Protein AF-0000000084989654 (afdb_homodimer)

Organism: Thermoproteus tenax (strain ATCC 35583 / DSM 2078 / JCM 9277 / NBRC 100435 / Kra 1) (NCBI:txid768679)

Radius of gyration: 23.15 Å; Cα contacts (8 Å, |Δi|>4): 1236; chains: 2; bounding box: 48×72×60 Å

Sequence (526 aa):
MLGRLESIVSKASWLLWTEFSNGEGSEIVGRHGDDVSRAIDVKIERYIYEALKSSFSGGILIAEEGGVYTWGDQRHVFVLDPLDGSLNYALGIPVFTISLAAGIYKNGDLSDLQYAVLAVPSKGEIYSVGPGIPPARNGRPVARRPEANKVVFFAVSDSVPQEALKRITSKGFKIRTLGCSSYELLLTALGYSSGFVDLRGKLRALDIVSSLLIGRALGLNYVLLGDYSLKSEGISLLAGPTELINELKNFGGGNKGVSIASIMLGRLESIVSKASWLLWTEFSNGEGSEIVGRHGDDVSRAIDVKIERYIYEALKSSFSGGILIAEEGGVYTWGDQRHVFVLDPLDGSLNYALGIPVFTISLAAGIYKNGDLSDLQYAVLAVPSKGEIYSVGPGIPPARNGRPVARRPEANKVVFFAVSDSVPQEALKRITSKGFKIRTLGCSSYELLLTALGYSSGFVDLRGKLRALDIVSSLLIGRALGLNYVLLGDYSLKSEGISLLAGPTELINELKNFGGGNKGVSIASI

pLDDT: mean 89.92, std 15.74, range [34.16, 98.94]

Structure (mmCIF, N/CA/C/O backbone):
data_AF-0000000084989654-model_v1
#
loop_
_entity.id
_entity.type
_entity.pdbx_description
1 polymer 'Fructose-1,6-bisphosphatase type IV / myo-inositol-1(Or 4)-monophosphatase'
#
loop_
_atom_site.group_PDB
_atom_site.id
_atom_site.type_symbol
_atom_site.label_atom_id
_atom_site.label_alt_id
_atom_site.label_comp_id
_atom_site.label_asym_id
_atom_site.label_entity_id
_atom_site.label_seq_id
_atom_site.pdbx_PDB_ins_code
_atom_site.Cartn_x
_atom_site.Cartn_y
_atom_site.Cartn_z
_atom_site.occupancy
_atom_site.B_iso_or_equiv
_atom_site.auth_seq_id
_atom_site.auth_comp_id
_atom_site.auth_asym_id
_atom_site.auth_atom_id
_atom_site.pdbx_PDB_model_num
ATOM 1 N N . MET A 1 1 ? 7.91 -19.188 -25.172 1 94.62 1 MET A N 1
ATOM 2 C CA . MET A 1 1 ? 6.812 -19.172 -24.219 1 94.62 1 MET A CA 1
ATOM 3 C C . MET A 1 1 ? 6.898 -17.938 -23.328 1 94.62 1 MET A C 1
ATOM 5 O O . MET A 1 1 ? 6.016 -17.078 -23.359 1 94.62 1 MET A O 1
ATOM 9 N N . LEU A 1 2 ? 8.062 -17.656 -22.797 1 97.56 2 LEU A N 1
ATOM 10 C CA . LEU A 1 2 ? 8.164 -16.578 -21.812 1 97.56 2 LEU A CA 1
ATOM 11 C C . LEU A 1 2 ? 7.938 -15.227 -22.484 1 97.56 2 LEU A C 1
ATOM 13 O O . LEU A 1 2 ? 7.219 -14.383 -21.953 1 97.56 2 LEU A O 1
ATOM 17 N N . GLY A 1 3 ? 8.523 -15.039 -23.656 1 97.5 3 GLY A N 1
ATOM 18 C CA . GLY A 1 3 ? 8.352 -13.789 -24.375 1 97.5 3 GLY A CA 1
ATOM 19 C C . GLY A 1 3 ? 6.898 -13.492 -24.703 1 97.5 3 GLY A C 1
ATOM 20 O O . GLY A 1 3 ? 6.445 -12.352 -24.578 1 97.5 3 GLY A O 1
ATOM 21 N N . ARG A 1 4 ? 6.203 -14.484 -25.141 1 98.12 4 ARG A N 1
ATOM 22 C CA . ARG A 1 4 ? 4.785 -14.336 -25.469 1 98.12 4 ARG A CA 1
ATOM 23 C C . ARG A 1 4 ? 3.971 -14.008 -24.219 1 98.12 4 ARG A C 1
ATOM 25 O O . ARG A 1 4 ? 3.107 -13.125 -24.25 1 98.12 4 ARG A O 1
ATOM 32 N N . LEU A 1 5 ? 4.254 -14.695 -23.125 1 98.81 5 LEU A N 1
ATOM 33 C CA . LEU A 1 5 ? 3.559 -14.438 -21.859 1 98.81 5 LEU A CA 1
ATOM 34 C C . LEU A 1 5 ? 3.799 -13 -21.406 1 98.81 5 LEU A C 1
ATOM 36 O O . LEU A 1 5 ? 2.863 -12.32 -20.984 1 98.81 5 LEU A O 1
ATOM 40 N N . GLU A 1 6 ? 5.035 -12.531 -21.516 1 98.75 6 GLU A N 1
ATOM 41 C CA . GLU A 1 6 ? 5.391 -11.172 -21.141 1 98.75 6 GLU A CA 1
ATOM 42 C C . GLU A 1 6 ? 4.598 -10.148 -21.953 1 98.75 6 GLU A C 1
ATOM 44 O O . GLU A 1 6 ? 4.086 -9.172 -21.406 1 98.75 6 GLU A O 1
ATOM 49 N N . S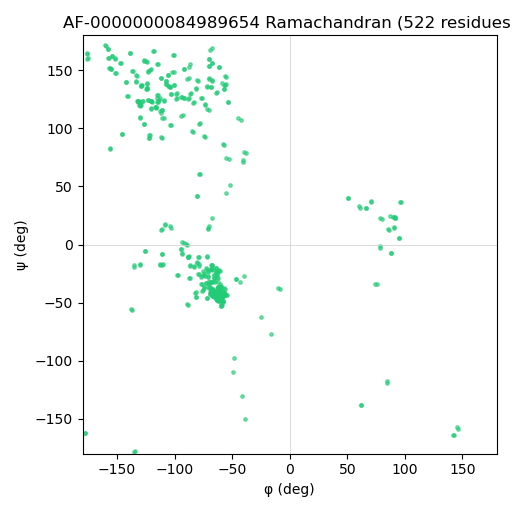ER A 1 7 ? 4.539 -10.398 -23.234 1 98.62 7 SER A N 1
ATOM 50 C CA . SER A 1 7 ? 3.832 -9.484 -24.125 1 98.62 7 SER A CA 1
ATOM 51 C C . SER A 1 7 ? 2.354 -9.391 -23.766 1 98.62 7 SER A C 1
ATOM 53 O O . SER A 1 7 ? 1.797 -8.297 -23.672 1 98.62 7 SER A O 1
ATOM 55 N N . ILE A 1 8 ? 1.749 -10.539 -23.5 1 98.75 8 ILE A N 1
ATOM 56 C CA . ILE A 1 8 ? 0.332 -10.609 -23.156 1 98.75 8 ILE A CA 1
ATOM 57 C C . ILE A 1 8 ? 0.075 -9.867 -21.844 1 98.75 8 ILE A C 1
ATOM 59 O O . ILE A 1 8 ? -0.825 -9.031 -21.766 1 98.75 8 ILE A O 1
ATOM 63 N N . VAL A 1 9 ? 0.891 -10.109 -20.828 1 98.88 9 VAL A N 1
ATOM 64 C CA . VAL A 1 9 ? 0.688 -9.555 -19.484 1 98.88 9 VAL A CA 1
ATOM 65 C C . VAL A 1 9 ? 1.014 -8.062 -19.5 1 98.88 9 VAL A C 1
ATOM 67 O O . VAL A 1 9 ? 0.359 -7.273 -18.812 1 98.88 9 VAL A O 1
ATOM 70 N N . SER A 1 10 ? 1.999 -7.676 -20.359 1 98.69 10 SER A N 1
ATOM 71 C CA . SER A 1 10 ? 2.354 -6.266 -20.484 1 98.69 10 SER A CA 1
ATOM 72 C C . SER A 1 10 ? 1.181 -5.445 -21 1 98.69 10 SER A C 1
ATOM 74 O O . SER A 1 10 ? 0.865 -4.387 -20.453 1 98.69 10 SER A O 1
ATOM 76 N N . LYS A 1 11 ? 0.6 -5.91 -22.016 1 98.62 11 LYS A N 1
ATOM 77 C CA . LYS A 1 11 ? -0.557 -5.207 -22.562 1 98.62 11 LYS A CA 1
ATOM 78 C C . LYS A 1 11 ? -1.708 -5.18 -21.562 1 98.62 11 LYS A C 1
ATOM 80 O O . LYS A 1 11 ? -2.355 -4.145 -21.391 1 98.62 11 LYS A O 1
ATOM 85 N N . ALA A 1 12 ? -1.993 -6.305 -20.922 1 98.62 12 ALA A N 1
ATOM 86 C CA . ALA A 1 12 ? -3.029 -6.367 -19.891 1 98.62 12 ALA A CA 1
ATOM 87 C C . ALA A 1 12 ? -2.752 -5.367 -18.766 1 98.62 12 ALA A C 1
ATOM 89 O O . ALA A 1 12 ? -3.672 -4.715 -18.266 1 98.62 12 ALA A O 1
ATOM 90 N N . SER A 1 13 ? -1.488 -5.277 -18.391 1 98.5 13 SER A N 1
ATOM 91 C CA . SER A 1 13 ? -1.062 -4.367 -17.344 1 98.5 13 SER A CA 1
ATOM 92 C C . SER A 1 13 ? -1.343 -2.916 -17.719 1 98.5 13 SER A C 1
ATOM 94 O O . SER A 1 13 ? -1.835 -2.141 -16.891 1 98.5 13 SER A O 1
ATOM 96 N N . TRP A 1 14 ? -1.021 -2.586 -18.922 1 97.38 14 TRP A N 1
ATOM 97 C CA . TRP A 1 14 ? -1.282 -1.244 -19.422 1 97.38 14 TRP A CA 1
ATOM 98 C C . TRP A 1 14 ? -2.775 -0.937 -19.406 1 97.38 14 TRP A C 1
ATOM 100 O O . TRP A 1 14 ? -3.191 0.136 -18.953 1 97.38 14 TRP A O 1
ATOM 110 N N . LEU A 1 15 ? -3.59 -1.872 -19.844 1 96.31 15 LEU A N 1
ATOM 111 C CA . LEU A 1 15 ? -5.039 -1.711 -19.859 1 96.31 15 LEU A CA 1
ATOM 112 C C . LEU A 1 15 ? -5.578 -1.508 -18.438 1 96.31 15 LEU A C 1
ATOM 114 O O . LEU A 1 15 ? -6.379 -0.603 -18.203 1 96.31 15 LEU A O 1
ATOM 118 N N . LEU A 1 16 ? -5.105 -2.34 -17.531 1 96.19 16 LEU A N 1
ATOM 119 C CA . LEU A 1 16 ? -5.555 -2.295 -16.156 1 96.19 16 LEU A CA 1
ATOM 120 C C . LEU A 1 16 ? -5.211 -0.954 -15.508 1 96.19 16 LEU A C 1
ATOM 122 O O . LEU A 1 16 ? -6.059 -0.333 -14.867 1 96.19 16 LEU A O 1
ATOM 126 N N . TRP A 1 17 ? -4.008 -0.465 -15.711 1 95.56 17 TRP A N 1
ATOM 127 C CA . TRP A 1 17 ? -3.557 0.789 -15.117 1 95.56 17 TRP A CA 1
ATOM 128 C C . TRP A 1 17 ? -4.312 1.974 -15.703 1 95.56 17 TRP A C 1
ATOM 130 O O . TRP A 1 17 ? -4.684 2.902 -14.984 1 95.56 17 TRP A O 1
ATOM 140 N N . THR A 1 18 ? -4.488 1.991 -17.031 1 93.62 18 THR A N 1
ATOM 141 C CA . THR A 1 18 ? -5.211 3.061 -17.703 1 93.62 18 THR A CA 1
ATOM 142 C C . THR A 1 18 ? -6.621 3.201 -17.141 1 93.62 18 THR A C 1
ATOM 144 O O . THR A 1 18 ? -7.082 4.312 -16.875 1 93.62 18 THR A O 1
ATOM 147 N N . GLU A 1 19 ? -7.207 2.105 -16.953 1 91.56 19 GLU A N 1
ATOM 148 C CA . GLU A 1 19 ? -8.555 2.131 -16.391 1 91.56 19 GLU A CA 1
ATOM 149 C C . GLU A 1 19 ? -8.539 2.631 -14.945 1 91.56 19 GLU A C 1
ATOM 151 O O . GLU A 1 19 ? -9.422 3.385 -14.539 1 91.56 19 GLU A O 1
ATOM 156 N N . PHE A 1 20 ? -7.613 2.299 -14.133 1 92.12 20 PHE A N 1
ATOM 157 C CA . PHE A 1 20 ? -7.465 2.723 -12.742 1 92.12 20 PHE A CA 1
ATOM 158 C C . PHE A 1 20 ? -7.262 4.23 -12.656 1 92.12 20 PHE A C 1
ATOM 160 O O . PHE A 1 20 ? -7.887 4.898 -11.828 1 92.12 20 PHE A O 1
ATOM 167 N N . SER A 1 21 ? -6.355 4.77 -13.508 1 87.31 21 SER A N 1
ATOM 168 C CA . SER A 1 21 ? -5.965 6.176 -13.477 1 87.31 21 SER A CA 1
ATOM 169 C C . SER A 1 21 ? -7.102 7.074 -13.945 1 87.31 21 SER A C 1
ATOM 171 O O . SER A 1 21 ? -7.195 8.234 -13.523 1 87.31 21 SER A O 1
ATOM 173 N N . ASN A 1 22 ? -7.844 6.727 -14.961 1 77.19 22 ASN A N 1
ATOM 174 C CA . ASN A 1 22 ? -8.945 7.523 -15.484 1 77.19 22 ASN A CA 1
ATOM 175 C C . ASN A 1 22 ? -10.141 7.527 -14.539 1 77.19 22 ASN A C 1
ATOM 177 O O . ASN A 1 22 ? -11.062 8.328 -14.695 1 77.19 22 ASN A O 1
ATOM 181 N N . GLY A 1 23 ? -10.016 7.133 -13.359 1 64.81 23 GLY A N 1
ATOM 182 C CA . GLY A 1 23 ? -11.078 7.227 -12.367 1 64.81 23 GLY A CA 1
ATOM 183 C C . GLY A 1 23 ? -12.188 6.219 -12.578 1 64.81 23 GLY A C 1
ATOM 184 O O . GLY A 1 23 ? -13.07 6.074 -11.734 1 64.81 23 GLY A O 1
ATOM 185 N N . GLU A 1 24 ? -12.453 5.93 -13.906 1 49.81 24 GLU A N 1
ATOM 186 C CA . GLU A 1 24 ? -13.586 5.031 -14.133 1 49.81 24 GLU A CA 1
ATOM 187 C C . GLU A 1 24 ? -13.516 3.822 -13.203 1 49.81 24 GLU A C 1
ATOM 189 O O . GLU A 1 24 ? -14.5 3.092 -13.055 1 49.81 24 GLU A O 1
ATOM 194 N N . GLY A 1 25 ? -12.453 3.389 -12.805 1 41.91 25 GLY A N 1
ATOM 195 C CA . GLY A 1 25 ? -12.766 2.303 -11.891 1 41.91 25 GLY A CA 1
ATOM 196 C C . GLY A 1 25 ? -13.609 2.744 -10.703 1 41.91 25 GLY A C 1
ATOM 197 O O . GLY A 1 25 ? -14.227 1.917 -10.031 1 41.91 25 GLY A O 1
ATOM 198 N N . SER A 1 26 ? -13.125 3.848 -9.953 1 40.19 26 SER A N 1
ATOM 199 C CA . SER A 1 26 ? -13.875 4.309 -8.789 1 40.19 26 SER A CA 1
ATOM 200 C C . SER A 1 26 ? -15.25 4.832 -9.188 1 40.19 26 SER A C 1
ATOM 202 O O . SER A 1 26 ? -16.031 5.273 -8.336 1 40.19 26 SER A O 1
ATOM 204 N N . GLU A 1 27 ? -15.312 5.609 -10.258 1 38.75 27 GLU A N 1
ATOM 205 C CA . GLU A 1 27 ? -16.672 6.141 -10.383 1 38.75 27 GLU A CA 1
ATOM 206 C C . GLU A 1 27 ? -17.703 5.082 -10.039 1 38.75 27 GLU A C 1
ATOM 208 O O . GLU A 1 27 ? -18.906 5.273 -10.281 1 38.75 27 GLU A O 1
ATOM 213 N N . ILE A 1 28 ? -17.406 3.922 -10.211 1 36.38 28 ILE A N 1
ATOM 214 C CA . ILE A 1 28 ? -18.594 3.107 -9.984 1 36.38 28 ILE A CA 1
ATOM 215 C C . ILE A 1 28 ? -19.203 3.459 -8.625 1 36.38 28 ILE A C 1
ATOM 217 O O . ILE A 1 28 ? -18.688 3.041 -7.582 1 36.38 28 ILE A O 1
ATOM 221 N N . VAL A 1 29 ? -19.438 4.734 -8.344 1 36.34 29 VAL A N 1
ATOM 222 C CA . VAL A 1 29 ? -20.25 5.328 -7.293 1 36.34 29 VAL A CA 1
ATOM 223 C C . VAL A 1 29 ? -21.188 4.27 -6.707 1 36.34 29 VAL A C 1
ATOM 225 O O . VAL A 1 29 ? -21.328 4.168 -5.488 1 36.34 29 VAL A O 1
ATOM 228 N N . GLY A 1 30 ? -22.281 4.023 -7.57 1 35.81 30 GLY A N 1
ATOM 229 C CA . GLY A 1 30 ? -23.469 3.377 -7.043 1 35.81 30 GLY A CA 1
ATOM 230 C C . GLY A 1 30 ? -23.234 1.94 -6.617 1 35.81 30 GLY A C 1
ATOM 231 O O . GLY A 1 30 ? -24.125 1.298 -6.059 1 35.81 30 GLY A O 1
ATOM 232 N N . ARG A 1 31 ? -22.375 1.157 -7.43 1 39.41 31 ARG A N 1
ATOM 233 C CA . ARG A 1 31 ? -22.406 -0.275 -7.152 1 39.41 31 ARG A CA 1
ATOM 234 C C . ARG A 1 31 ? -21.422 -0.643 -6.047 1 39.41 31 ARG A C 1
ATOM 236 O O . ARG A 1 31 ? -20.406 0.034 -5.863 1 39.41 31 ARG A O 1
ATOM 243 N N . HIS A 1 32 ? -21.609 -1.504 -5.184 1 43.91 32 HIS A N 1
ATOM 244 C CA . HIS A 1 32 ? -20.797 -2.035 -4.098 1 43.91 32 HIS A CA 1
ATOM 245 C C . HIS A 1 32 ? -19.375 -2.314 -4.559 1 43.91 32 HIS A C 1
ATOM 247 O O . HIS A 1 32 ? -19.156 -2.734 -5.699 1 43.91 32 HIS A O 1
ATOM 253 N N . GLY A 1 33 ? -18.266 -1.488 -4.109 1 47.78 33 GLY A N 1
ATOM 254 C CA . GLY A 1 33 ? -16.828 -1.668 -4.289 1 47.78 33 GLY A CA 1
ATOM 255 C C . GLY A 1 33 ? -16.469 -3.016 -4.883 1 47.78 33 GLY A C 1
ATOM 256 O O . GLY A 1 33 ? -15.672 -3.092 -5.82 1 47.78 33 GLY A O 1
ATOM 257 N N . ASP A 1 34 ? -17.094 -3.977 -4.535 1 57.75 34 ASP A N 1
ATOM 258 C CA . ASP A 1 34 ? -16.859 -5.348 -4.969 1 57.75 34 ASP A CA 1
ATOM 259 C C . ASP A 1 34 ? -17.266 -5.543 -6.43 1 57.75 34 ASP A C 1
ATOM 261 O O . ASP A 1 34 ? -16.594 -6.258 -7.176 1 57.75 34 ASP A O 1
ATOM 265 N N . ASP A 1 35 ? -18.141 -4.66 -6.816 1 58.81 35 ASP A N 1
ATOM 266 C CA . ASP A 1 35 ? -18.656 -4.863 -8.164 1 58.81 35 ASP A CA 1
ATOM 267 C C . ASP A 1 35 ? -17.703 -4.289 -9.211 1 58.81 35 ASP A C 1
ATOM 269 O O . ASP A 1 35 ? -17.469 -4.91 -10.25 1 58.81 35 ASP A O 1
ATOM 273 N N . VAL A 1 36 ? -17.156 -3.135 -8.969 1 61.78 36 VAL A N 1
ATOM 274 C CA . VAL A 1 36 ? -16.25 -2.479 -9.906 1 61.78 36 VAL A CA 1
ATOM 275 C C . VAL A 1 36 ? -15.016 -3.346 -10.125 1 61.78 36 VAL A C 1
ATOM 277 O O . VAL A 1 36 ? -14.625 -3.598 -11.266 1 61.78 36 VAL A O 1
ATOM 280 N N . SER A 1 37 ? -14.516 -3.746 -9.109 1 70.19 37 SER A N 1
ATOM 281 C CA . SER A 1 37 ? -13.32 -4.57 -9.234 1 70.19 37 SER A CA 1
ATOM 282 C C . SER A 1 37 ? -13.625 -5.875 -9.961 1 70.19 37 SER A C 1
ATOM 284 O O . SER A 1 37 ? -12.805 -6.367 -10.734 1 70.19 37 SER A O 1
ATOM 286 N N . ARG A 1 38 ? -14.836 -6.23 -9.914 1 75.25 38 ARG A N 1
ATOM 287 C CA . ARG A 1 38 ? -15.195 -7.48 -10.578 1 75.25 38 ARG A CA 1
ATOM 288 C C . ARG A 1 38 ? -15.242 -7.305 -12.094 1 75.25 38 ARG A C 1
ATOM 290 O O . ARG A 1 38 ? -14.773 -8.164 -12.836 1 75.25 38 ARG A O 1
ATOM 297 N N . ALA A 1 39 ? -15.758 -6.16 -12.539 1 84.31 39 ALA A N 1
ATOM 298 C CA . ALA A 1 39 ? -15.867 -5.918 -13.977 1 84.31 39 ALA A CA 1
ATOM 299 C C . ALA A 1 39 ? -14.484 -5.848 -14.625 1 84.31 39 ALA A C 1
ATOM 301 O O . ALA A 1 39 ? -14.266 -6.422 -15.695 1 84.31 39 ALA A O 1
ATOM 302 N N . ILE A 1 40 ? -13.594 -5.164 -13.992 1 90.38 40 ILE A N 1
ATOM 303 C CA . ILE A 1 40 ? -12.258 -5.023 -14.547 1 90.38 40 ILE A CA 1
ATOM 304 C C . ILE A 1 40 ? -11.523 -6.359 -14.477 1 90.38 40 ILE A C 1
ATOM 306 O O . ILE A 1 40 ? -10.742 -6.695 -15.375 1 90.38 40 ILE A O 1
ATOM 310 N N . ASP A 1 41 ? -11.812 -7.105 -13.445 1 91.75 41 ASP A N 1
ATOM 311 C CA . ASP A 1 41 ? -11.258 -8.445 -13.305 1 91.75 41 ASP A CA 1
ATOM 312 C C . ASP A 1 41 ? -11.648 -9.328 -14.492 1 91.75 41 ASP A C 1
ATOM 314 O O . ASP A 1 41 ? -10.789 -9.969 -15.102 1 91.75 41 ASP A O 1
ATOM 318 N N . VAL A 1 42 ? -12.859 -9.312 -14.805 1 92.88 42 VAL A N 1
ATOM 319 C CA . VAL A 1 42 ? -13.398 -10.148 -15.875 1 92.88 42 VAL A CA 1
ATOM 320 C C . VAL A 1 42 ? -12.852 -9.68 -17.219 1 92.88 42 VAL A C 1
ATOM 322 O O . VAL A 1 42 ? -12.477 -10.5 -18.062 1 92.88 42 VAL A O 1
ATOM 325 N N . LYS A 1 43 ? -12.797 -8.383 -17.406 1 94.31 43 LYS A N 1
ATOM 326 C CA . LYS A 1 43 ? -12.281 -7.809 -18.641 1 94.31 43 LYS A CA 1
ATOM 327 C C . LYS A 1 43 ? -10.836 -8.227 -18.891 1 94.31 43 LYS A C 1
ATOM 329 O O . LYS A 1 43 ? -10.484 -8.656 -19.984 1 94.31 43 LYS A O 1
ATOM 334 N N . ILE A 1 44 ? -10 -8.133 -17.875 1 96.81 44 ILE A N 1
ATOM 335 C CA . ILE A 1 44 ? -8.586 -8.469 -17.984 1 96.81 44 ILE A CA 1
ATOM 336 C C . ILE A 1 44 ? -8.43 -9.969 -18.203 1 96.81 44 ILE A C 1
ATOM 338 O O . ILE A 1 44 ? -7.625 -10.398 -19.047 1 96.81 44 ILE A O 1
ATOM 342 N N . GLU A 1 45 ? -9.195 -10.781 -17.516 1 97.31 45 GLU A N 1
ATOM 343 C CA . GLU A 1 45 ? -9.172 -12.234 -17.672 1 97.31 45 GLU A CA 1
ATOM 344 C C . GLU A 1 45 ? -9.523 -12.641 -19.109 1 97.31 45 GLU A C 1
ATOM 346 O O . GLU A 1 45 ? -8.836 -13.461 -19.703 1 97.31 45 GLU A O 1
ATOM 351 N N . ARG A 1 46 ? -10.555 -12.062 -19.656 1 96.75 46 ARG A N 1
ATOM 352 C CA . ARG A 1 46 ? -10.992 -12.375 -21 1 96.75 46 ARG A CA 1
ATOM 353 C C . ARG A 1 46 ? -9.922 -12.008 -22.031 1 96.75 46 ARG A C 1
ATOM 355 O O . ARG A 1 46 ? -9.648 -12.781 -22.953 1 96.75 46 ARG A O 1
ATOM 362 N N . TYR A 1 47 ? -9.359 -10.859 -21.828 1 98 47 TYR A N 1
ATOM 363 C CA . TYR A 1 47 ? -8.289 -10.445 -22.719 1 98 47 TYR A CA 1
ATOM 364 C C . TYR A 1 47 ? -7.148 -11.469 -22.719 1 98 47 TYR A C 1
ATOM 366 O O . TYR A 1 47 ? -6.691 -11.898 -23.781 1 98 47 TYR A O 1
ATOM 374 N N . ILE A 1 48 ? -6.711 -11.852 -21.547 1 98.56 48 ILE A N 1
ATOM 375 C CA . ILE A 1 48 ? -5.57 -12.75 -21.422 1 98.56 48 ILE A CA 1
ATOM 376 C C . ILE A 1 48 ? -5.93 -14.125 -21.984 1 98.56 48 ILE A C 1
ATOM 378 O O . ILE A 1 48 ? -5.133 -14.742 -22.688 1 98.56 48 ILE A O 1
ATOM 382 N N . TYR A 1 49 ? -7.133 -14.555 -21.719 1 98.19 49 TYR A N 1
ATOM 383 C CA . TYR A 1 49 ? -7.602 -15.836 -22.234 1 98.19 49 TYR A CA 1
ATOM 384 C C . TYR A 1 49 ? -7.551 -15.859 -23.75 1 98.19 49 TYR A C 1
ATOM 386 O O . TYR A 1 49 ? -6.98 -16.781 -24.344 1 98.19 49 TYR A O 1
ATOM 394 N N . GLU A 1 50 ? -8.141 -14.867 -24.344 1 98.5 50 GLU A N 1
ATOM 395 C CA . GLU A 1 50 ? -8.188 -14.805 -25.797 1 98.5 50 GLU A CA 1
ATOM 396 C C . GLU A 1 50 ? -6.781 -14.734 -26.391 1 98.5 50 GLU A C 1
ATOM 398 O O . GLU A 1 50 ? -6.504 -15.352 -27.422 1 98.5 50 GLU A O 1
ATOM 403 N N . ALA A 1 51 ? -5.945 -13.969 -25.75 1 98.69 51 ALA A N 1
ATOM 404 C CA . ALA A 1 51 ? -4.57 -13.844 -26.219 1 98.69 51 ALA A CA 1
ATOM 405 C C . ALA A 1 51 ? -3.828 -15.172 -26.109 1 98.69 51 ALA A C 1
ATOM 407 O O . ALA A 1 51 ? -3.088 -15.555 -27.016 1 98.69 51 ALA A O 1
ATOM 408 N N . LEU A 1 52 ? -3.992 -15.898 -24.984 1 98.56 52 LEU A N 1
ATOM 409 C CA . LEU A 1 52 ? -3.369 -17.203 -24.797 1 98.56 52 LEU A CA 1
ATOM 410 C C . LEU A 1 52 ? -3.871 -18.203 -25.844 1 98.56 52 LEU A C 1
ATOM 412 O O . LEU A 1 52 ? -3.08 -18.922 -26.453 1 98.56 52 LEU A O 1
ATOM 416 N N . LYS A 1 53 ? -5.16 -18.203 -26.062 1 98 53 LYS A N 1
ATOM 417 C CA . LYS A 1 53 ? -5.781 -19.125 -27.016 1 98 53 LYS A CA 1
ATOM 418 C C . LYS A 1 53 ? -5.242 -18.891 -28.422 1 98 53 LYS A C 1
ATOM 420 O O . LYS A 1 53 ? -5.039 -19.844 -29.172 1 98 53 LYS A O 1
ATOM 425 N N . SER A 1 54 ? -5.016 -17.656 -28.719 1 97.94 54 SER A N 1
ATOM 426 C CA . SER A 1 54 ? -4.504 -17.312 -30.047 1 97.94 54 SER A CA 1
ATOM 427 C C . SER A 1 54 ? -3.021 -17.656 -30.172 1 97.94 54 SER A C 1
ATOM 429 O O . SER A 1 54 ? -2.516 -17.844 -31.281 1 97.94 54 SER A O 1
ATOM 431 N N . SER A 1 55 ? -2.32 -17.75 -29.062 1 97.88 55 SER A N 1
ATOM 432 C CA . SER A 1 55 ? -0.868 -17.891 -29.078 1 97.88 55 SER A CA 1
ATOM 433 C C . SER A 1 55 ? -0.45 -19.344 -28.922 1 97.88 55 SER A C 1
ATOM 435 O O . SER A 1 55 ? 0.656 -19.734 -29.312 1 97.88 55 SER A O 1
ATOM 437 N N . PHE A 1 56 ? -1.299 -20.125 -28.297 1 97.62 56 PHE A N 1
ATOM 438 C CA . PHE A 1 56 ? -0.984 -21.531 -28.016 1 97.62 56 PHE A CA 1
ATOM 439 C C . PHE A 1 56 ? -2.061 -22.453 -28.578 1 97.62 56 PHE A C 1
ATOM 441 O O . PHE A 1 56 ? -3.252 -22.219 -28.359 1 97.62 56 PHE A O 1
ATOM 448 N N . SER A 1 57 ? -1.66 -23.5 -29.234 1 96.81 57 SER A N 1
ATOM 449 C CA . SER A 1 57 ? -2.586 -24.391 -29.922 1 96.81 57 SER A CA 1
ATOM 450 C C . SER A 1 57 ? -3.496 -25.109 -28.938 1 96.81 57 SER A C 1
ATOM 452 O O . SER A 1 57 ? -4.621 -25.484 -29.281 1 96.81 57 SER A O 1
ATOM 454 N N . GLY A 1 58 ? -3.072 -25.344 -27.766 1 97.62 58 GLY A N 1
ATOM 455 C CA . GLY A 1 58 ? -3.846 -26 -26.719 1 97.62 58 GLY A CA 1
ATOM 456 C C . GLY A 1 58 ? -3.432 -25.578 -25.328 1 97.62 58 GLY A C 1
ATOM 457 O O . GLY A 1 58 ? -2.258 -25.312 -25.078 1 97.62 58 GLY A O 1
ATOM 458 N N . GLY A 1 59 ? -4.488 -25.578 -24.422 1 97.62 59 GLY A N 1
ATOM 459 C CA . GLY A 1 59 ? -4.16 -25.156 -23.078 1 97.62 59 GLY A CA 1
ATOM 460 C C . GLY A 1 59 ? -5.328 -25.266 -22.109 1 97.62 59 GLY A C 1
ATOM 461 O O . GLY A 1 59 ? -6.469 -25.469 -22.531 1 97.62 59 GLY A O 1
ATOM 462 N N . ILE A 1 60 ? -4.934 -25.297 -20.859 1 98.12 60 ILE A N 1
ATOM 463 C CA . ILE A 1 60 ? -5.836 -25.172 -19.719 1 98.12 60 ILE A CA 1
ATOM 464 C C . ILE A 1 60 ? -5.535 -23.875 -18.969 1 98.12 60 ILE A C 1
ATOM 466 O O . ILE A 1 60 ? -4.387 -23.609 -18.609 1 98.12 60 ILE A O 1
ATOM 470 N N . LEU A 1 61 ? -6.562 -23.047 -18.828 1 98.12 61 LEU A N 1
ATOM 471 C CA . LEU A 1 61 ? -6.41 -21.828 -18.031 1 98.12 61 LEU A CA 1
ATOM 472 C C . LEU A 1 61 ? -7.246 -21.906 -16.75 1 98.12 61 LEU A C 1
ATOM 474 O O . LEU A 1 61 ? -8.469 -22.047 -16.812 1 98.12 61 LEU A O 1
ATOM 478 N N . ILE A 1 62 ? -6.57 -21.953 -15.68 1 97.19 62 ILE A N 1
ATOM 479 C CA . ILE A 1 62 ? -7.215 -21.828 -14.375 1 97.19 62 ILE A CA 1
ATOM 480 C C . ILE A 1 62 ? -7.199 -20.359 -13.93 1 97.19 62 ILE A C 1
ATOM 482 O O . ILE A 1 62 ? -6.141 -19.812 -13.625 1 97.19 62 ILE A O 1
ATOM 486 N N . A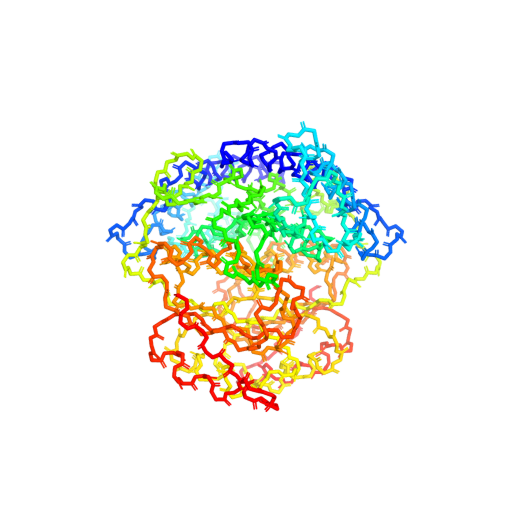LA A 1 63 ? -8.391 -19.766 -13.906 1 94.06 63 ALA A N 1
ATOM 487 C CA . ALA A 1 63 ? -8.477 -18.344 -13.617 1 94.06 63 ALA A CA 1
ATOM 488 C C . ALA A 1 63 ? -9.453 -18.062 -12.477 1 94.06 63 ALA A C 1
ATOM 490 O O . ALA A 1 63 ? -10.344 -18.875 -12.203 1 94.06 63 ALA A O 1
ATOM 491 N N . GLU A 1 64 ? -9.305 -16.953 -11.844 1 84.62 64 GLU A N 1
ATOM 492 C CA . GLU A 1 64 ? -10.031 -16.594 -10.633 1 84.62 64 GLU A CA 1
ATOM 493 C C . GLU A 1 64 ? -11.516 -16.406 -10.914 1 84.62 64 GLU A C 1
ATOM 495 O O . GLU A 1 64 ? -12.367 -16.891 -10.164 1 84.62 64 GLU A O 1
ATOM 500 N N . GLU A 1 65 ? -11.859 -15.734 -12.016 1 81.38 65 GLU A N 1
ATOM 501 C CA . GLU A 1 65 ? -13.227 -15.289 -12.227 1 81.38 65 GLU A CA 1
ATOM 502 C C . GLU A 1 65 ? -14.055 -16.359 -12.945 1 81.38 65 GLU A C 1
ATOM 504 O O . GLU A 1 65 ? -15.109 -16.766 -12.453 1 81.38 65 GLU A O 1
ATOM 509 N N . GLY A 1 66 ? -13.516 -16.828 -14.031 1 84.69 66 GLY A N 1
ATOM 510 C CA . GLY A 1 66 ? -14.258 -17.75 -14.883 1 84.69 66 GLY A CA 1
ATOM 511 C C . GLY A 1 66 ? -13.984 -19.203 -14.562 1 84.69 66 GLY A C 1
ATOM 512 O O . GLY A 1 66 ? -14.641 -20.094 -15.094 1 84.69 66 GLY A O 1
ATOM 513 N N . GLY A 1 67 ? -13.062 -19.391 -13.734 1 90 67 GLY A N 1
ATOM 514 C CA . GLY A 1 67 ? -12.719 -20.766 -13.414 1 90 67 GLY A CA 1
ATOM 515 C C . GLY A 1 67 ? -11.742 -21.391 -14.406 1 90 67 GLY A C 1
ATOM 516 O O . GLY A 1 67 ? -10.633 -20.891 -14.586 1 90 67 GLY A O 1
ATOM 517 N N . VAL A 1 68 ? -12.289 -22.516 -15.102 1 95 68 VAL A N 1
ATOM 518 C CA . VAL A 1 68 ? -11.367 -23.266 -15.961 1 95 68 VAL A CA 1
ATOM 519 C C . VAL A 1 68 ? -11.805 -23.141 -17.422 1 95 68 VAL A C 1
ATOM 521 O O . VAL A 1 68 ? -12.969 -23.359 -17.75 1 95 68 VAL A O 1
ATOM 524 N N . TYR A 1 69 ? -10.852 -22.703 -18.266 1 96.31 69 TYR A N 1
ATOM 525 C CA . TYR A 1 69 ? -10.992 -22.703 -19.719 1 96.31 69 TYR A CA 1
ATOM 526 C C . TYR A 1 69 ? -10.133 -23.781 -20.359 1 96.31 69 TYR A C 1
ATOM 528 O O . TYR A 1 69 ? -9.023 -24.047 -19.906 1 96.31 69 TYR A O 1
ATOM 536 N N . THR A 1 70 ? -10.711 -24.422 -21.391 1 97.5 70 THR A N 1
ATOM 537 C CA . THR A 1 70 ? -9.938 -25.422 -22.125 1 97.5 70 THR A CA 1
ATOM 538 C C . THR A 1 70 ? -10.07 -25.219 -23.625 1 97.5 70 THR A C 1
ATOM 540 O O . THR A 1 70 ? -11.102 -24.75 -24.109 1 97.5 70 THR A O 1
ATOM 543 N N . TRP A 1 71 ? -8.953 -25.516 -24.297 1 97.69 71 TRP A N 1
ATOM 544 C CA . TRP A 1 71 ? -9 -25.484 -25.75 1 97.69 71 TRP A CA 1
ATOM 545 C C . TRP A 1 71 ? -7.918 -26.375 -26.359 1 97.69 71 TRP A C 1
ATOM 547 O O . TRP A 1 71 ? -6.969 -26.766 -25.656 1 97.69 71 TRP A O 1
ATOM 557 N N . GLY A 1 72 ? -8.125 -26.906 -27.516 1 97.31 72 GLY A N 1
ATOM 558 C CA . GLY A 1 72 ? -7.148 -27.703 -28.234 1 97.31 72 GLY A CA 1
ATOM 559 C C . GLY A 1 72 ? -6.746 -28.953 -27.5 1 97.31 72 GLY A C 1
ATOM 560 O O . GLY A 1 72 ? -7.594 -29.656 -26.938 1 97.31 72 GLY A O 1
ATOM 561 N N . ASP A 1 73 ? -5.352 -29.312 -27.5 1 96.75 73 ASP A N 1
ATOM 562 C CA . ASP A 1 73 ? -4.867 -30.578 -26.969 1 96.75 73 ASP A CA 1
ATOM 563 C C . ASP A 1 73 ? -4.539 -30.469 -25.484 1 96.75 73 ASP A C 1
ATOM 565 O O . ASP A 1 73 ? -4.023 -31.406 -24.891 1 96.75 73 ASP A O 1
ATOM 569 N N . GLN A 1 74 ? -4.723 -29.312 -24.938 1 96.44 74 GLN A N 1
ATOM 570 C CA . GLN A 1 74 ? -4.582 -29.062 -23.5 1 96.44 74 GLN A CA 1
ATOM 571 C C . GLN A 1 74 ? -3.164 -29.359 -23.031 1 96.44 74 GLN A C 1
ATOM 573 O O . GLN A 1 74 ? -2.963 -29.797 -21.891 1 96.44 74 GLN A O 1
ATOM 578 N N . ARG A 1 75 ? -2.205 -29.141 -23.906 1 96.5 75 ARG A N 1
ATOM 579 C CA . ARG A 1 75 ? -0.805 -29.422 -23.609 1 96.5 75 ARG A CA 1
ATOM 580 C C . ARG A 1 75 ? -0.244 -28.453 -22.578 1 96.5 75 ARG A C 1
ATOM 582 O O . ARG A 1 75 ? 0.554 -28.844 -21.734 1 96.5 75 ARG A O 1
ATOM 589 N N . HIS A 1 76 ? -0.639 -27.219 -22.641 1 98.25 76 HIS A N 1
ATOM 590 C CA . HIS A 1 76 ? -0.123 -26.188 -21.766 1 98.25 76 HIS A CA 1
ATOM 591 C C . HIS A 1 76 ? -1.102 -25.891 -20.625 1 98.25 76 HIS A C 1
ATOM 593 O O . HIS A 1 76 ? -2.314 -26.016 -20.797 1 98.25 76 HIS A O 1
ATOM 599 N N . VAL A 1 77 ? -0.578 -25.516 -19.5 1 98.38 77 VAL A N 1
ATOM 600 C CA . VAL A 1 77 ? -1.404 -25.094 -18.375 1 98.38 77 VAL A CA 1
ATOM 601 C C . VAL A 1 77 ? -0.997 -23.688 -17.938 1 98.38 77 VAL A C 1
ATOM 603 O O . VAL A 1 77 ? 0.191 -23.344 -17.922 1 98.38 77 VAL A O 1
ATOM 606 N N . PHE A 1 78 ? -2.006 -22.891 -17.641 1 98.56 78 PHE A N 1
ATOM 607 C CA . PHE A 1 78 ? -1.854 -21.516 -17.188 1 98.56 78 PHE A CA 1
ATOM 608 C C . PHE A 1 78 ? -2.652 -21.281 -15.906 1 98.56 78 PHE A C 1
ATOM 610 O O . PHE A 1 78 ? -3.768 -21.781 -15.766 1 98.56 78 PHE A O 1
ATOM 617 N N . VAL A 1 79 ? -2.084 -20.594 -14.977 1 98.25 79 VAL A N 1
ATOM 618 C CA . VAL A 1 79 ? -2.746 -20.156 -13.75 1 98.25 79 VAL A CA 1
ATOM 619 C C . VAL A 1 79 ? -2.707 -18.641 -13.656 1 98.25 79 VAL A C 1
ATOM 621 O O . VAL A 1 79 ? -1.631 -18.031 -13.68 1 98.25 79 VAL A O 1
ATOM 624 N N . LEU A 1 80 ? -3.957 -18.016 -13.523 1 98.31 80 LEU A N 1
ATOM 625 C CA . LEU A 1 80 ? -4.047 -16.562 -13.695 1 98.31 80 LEU A CA 1
ATOM 626 C C . LEU A 1 80 ? -4.84 -15.93 -12.562 1 98.31 80 LEU A C 1
ATOM 628 O O . LEU A 1 80 ? -5.949 -16.375 -12.25 1 98.31 80 LEU A O 1
ATOM 632 N N . ASP A 1 81 ? -4.285 -15.047 -11.898 1 97.56 81 ASP A N 1
ATOM 633 C CA . ASP A 1 81 ? -5.008 -14 -11.18 1 97.56 81 ASP A CA 1
ATOM 634 C C . ASP A 1 81 ? -4.938 -12.672 -11.93 1 97.56 81 ASP A C 1
ATOM 636 O O . ASP A 1 81 ? -3.902 -12 -11.93 1 97.56 81 ASP A O 1
ATOM 640 N N . PRO A 1 82 ? -5.98 -12.266 -12.609 1 97.38 82 PRO A N 1
ATOM 641 C CA . PRO A 1 82 ? -5.953 -11.07 -13.453 1 97.38 82 PRO A CA 1
ATOM 642 C C . PRO A 1 82 ? -5.832 -9.781 -12.641 1 97.38 82 PRO A C 1
ATOM 644 O O . PRO A 1 82 ? -5.449 -8.742 -13.188 1 97.38 82 PRO A O 1
ATOM 647 N N . LEU A 1 83 ? -6.203 -9.898 -11.383 1 96.44 83 LEU A N 1
ATOM 648 C CA . LEU A 1 83 ? -6.156 -8.719 -10.516 1 96.44 83 LEU A CA 1
ATOM 649 C C . LEU A 1 83 ? -6.035 -9.133 -9.055 1 96.44 83 LEU A C 1
ATOM 651 O O . LEU A 1 83 ? -7.035 -9.18 -8.328 1 96.44 83 LEU A O 1
ATOM 655 N N . ASP A 1 84 ? -4.84 -9.414 -8.664 1 96.5 84 ASP A N 1
ATOM 656 C CA . ASP A 1 84 ? -4.613 -9.562 -7.227 1 96.5 84 ASP A CA 1
ATOM 657 C C . ASP A 1 84 ? -4.566 -8.203 -6.535 1 96.5 84 ASP A C 1
ATOM 659 O O . ASP A 1 84 ? -3.756 -7.348 -6.898 1 96.5 84 ASP A O 1
ATOM 663 N N . GLY A 1 85 ? -5.352 -8.031 -5.539 1 96 85 GLY A N 1
ATOM 664 C CA . GLY A 1 85 ? -5.551 -6.727 -4.93 1 96 85 GLY A CA 1
ATOM 665 C C . GLY A 1 85 ? -6.777 -6.004 -5.449 1 96 85 GLY A C 1
ATOM 666 O O . GLY A 1 85 ? -6.746 -4.789 -5.656 1 96 85 GLY A O 1
ATOM 667 N N . SER A 1 86 ? -7.828 -6.75 -5.715 1 93.38 86 SER A N 1
ATOM 668 C CA . SER A 1 86 ? -9.062 -6.188 -6.266 1 93.38 86 SER A CA 1
ATOM 669 C C . SER A 1 86 ? -9.688 -5.188 -5.305 1 93.38 86 SER A C 1
ATOM 671 O O . SER A 1 86 ? -10.234 -4.168 -5.734 1 93.38 86 SER A O 1
ATOM 673 N N . LEU A 1 87 ? -9.602 -5.465 -4 1 92.81 87 LEU A N 1
ATOM 674 C CA . LEU A 1 87 ? -10.109 -4.508 -3.023 1 92.81 87 LEU A CA 1
ATOM 675 C C . LEU A 1 87 ? -9.297 -3.217 -3.053 1 92.81 87 LEU A C 1
ATOM 677 O O . LEU A 1 87 ? -9.859 -2.123 -2.957 1 92.81 87 LEU A O 1
ATOM 681 N N . ASN A 1 88 ? -7.949 -3.332 -3.135 1 95.62 88 ASN A N 1
ATOM 682 C CA . ASN A 1 88 ? -7.113 -2.146 -3.295 1 95.62 88 ASN A CA 1
ATOM 683 C C . ASN A 1 88 ? -7.531 -1.325 -4.512 1 95.62 88 ASN A C 1
ATOM 685 O O . ASN A 1 88 ? -7.625 -0.099 -4.434 1 95.62 88 ASN A O 1
ATOM 689 N N . TYR A 1 89 ? -7.789 -2.037 -5.574 1 93.62 89 TYR A N 1
ATOM 690 C CA . TYR A 1 89 ? -8.258 -1.379 -6.789 1 93.62 89 TYR A CA 1
ATOM 691 C C . TYR A 1 89 ? -9.516 -0.561 -6.516 1 93.62 89 TYR A C 1
ATOM 693 O O . TYR A 1 89 ? -9.594 0.609 -6.898 1 93.62 89 TYR A O 1
ATOM 701 N N . ALA A 1 90 ? -10.414 -1.094 -5.766 1 89.62 90 ALA A N 1
ATOM 702 C CA . ALA A 1 90 ? -11.688 -0.445 -5.441 1 89.62 90 ALA A CA 1
ATOM 703 C C . ALA A 1 90 ? -11.469 0.737 -4.5 1 89.62 90 ALA A C 1
ATOM 705 O O . ALA A 1 90 ? -12.227 1.712 -4.539 1 89.62 90 ALA A O 1
ATOM 706 N N . LEU A 1 91 ? -10.406 0.667 -3.705 1 91.69 91 LEU A N 1
ATOM 707 C CA . LEU A 1 91 ? -10.125 1.7 -2.717 1 91.69 91 LEU A CA 1
ATOM 708 C C . LEU A 1 91 ? -9.281 2.816 -3.324 1 91.69 91 LEU A C 1
ATOM 710 O O . LEU A 1 91 ? -9.047 3.842 -2.682 1 91.69 91 LEU A O 1
ATOM 714 N N . GLY A 1 92 ? -8.781 2.555 -4.523 1 89.81 92 GLY A N 1
ATOM 715 C CA . GLY A 1 92 ? -7.902 3.527 -5.152 1 89.81 92 GLY A CA 1
ATOM 716 C C . GLY A 1 92 ? -6.453 3.383 -4.73 1 89.81 92 GLY A C 1
ATOM 717 O O . GLY A 1 92 ? -5.645 4.289 -4.945 1 89.81 92 GLY A O 1
ATOM 718 N N . ILE A 1 93 ? -6.117 2.295 -4.102 1 95.62 93 ILE A N 1
ATOM 719 C CA . ILE A 1 93 ? -4.746 2.02 -3.682 1 95.62 93 ILE A CA 1
ATOM 720 C C . ILE A 1 93 ? -3.963 1.416 -4.844 1 95.62 93 ILE A C 1
ATOM 722 O O . ILE A 1 93 ? -4.367 0.399 -5.414 1 95.62 93 ILE A O 1
ATOM 726 N N . PRO A 1 94 ? -2.883 2.033 -5.246 1 96.19 94 PRO A N 1
ATOM 727 C CA . PRO A 1 94 ? -2.168 1.588 -6.445 1 96.19 94 PRO A CA 1
ATOM 728 C C . PRO A 1 94 ? -1.262 0.388 -6.18 1 96.19 94 PRO A C 1
ATOM 730 O O . PRO A 1 94 ? -0.125 0.351 -6.66 1 96.19 94 PRO A O 1
ATOM 733 N N . VAL A 1 95 ? -1.735 -0.569 -5.41 1 97.62 95 VAL A N 1
ATOM 734 C CA . VAL A 1 95 ? -1.013 -1.797 -5.098 1 97.62 95 VAL A CA 1
ATOM 735 C C . VAL A 1 95 ? -1.841 -3.008 -5.52 1 97.62 95 VAL A C 1
ATOM 737 O O . VAL A 1 95 ? -2.703 -3.471 -4.77 1 97.62 95 VAL A O 1
ATOM 740 N N . PHE A 1 96 ? -1.602 -3.428 -6.734 1 97.38 96 PHE A N 1
ATOM 741 C CA . PHE A 1 96 ? -2.227 -4.617 -7.301 1 97.38 96 PHE A CA 1
ATOM 742 C C . PHE A 1 96 ? -1.39 -5.172 -8.453 1 97.38 96 PHE A C 1
ATOM 744 O O . PHE A 1 96 ? -0.521 -4.48 -8.984 1 97.38 96 PHE A O 1
ATOM 751 N N . THR A 1 97 ? -1.629 -6.426 -8.766 1 98.56 97 THR A N 1
ATOM 752 C CA . THR A 1 97 ? -0.781 -7.09 -9.75 1 98.56 97 THR A CA 1
ATOM 753 C C . THR A 1 97 ? -1.617 -7.949 -10.688 1 98.56 97 THR A C 1
ATOM 755 O O . THR A 1 97 ? -2.809 -8.164 -10.453 1 98.56 97 THR A O 1
ATOM 758 N N . ILE A 1 98 ? -1.035 -8.336 -11.773 1 98.75 98 ILE A N 1
ATOM 759 C CA . ILE A 1 98 ? -1.466 -9.445 -12.617 1 98.75 98 ILE A CA 1
ATOM 760 C C . ILE A 1 98 ? -0.476 -10.602 -12.492 1 98.75 98 ILE A C 1
ATOM 762 O O . ILE A 1 98 ? 0.727 -10.422 -12.695 1 98.75 98 ILE A O 1
ATOM 766 N N . SER A 1 99 ? -0.984 -11.758 -12.125 1 98.69 99 SER A N 1
ATOM 767 C CA . SER A 1 99 ? -0.139 -12.922 -11.891 1 98.69 99 SER A CA 1
ATOM 768 C C . SER A 1 99 ? -0.452 -14.039 -12.883 1 98.69 99 SER A C 1
ATOM 770 O O . SER A 1 99 ? -1.573 -14.555 -12.914 1 98.69 99 SER A O 1
ATOM 772 N N . LEU A 1 100 ? 0.52 -14.422 -13.703 1 98.81 100 LEU A N 1
ATOM 773 C CA . LEU A 1 100 ? 0.362 -15.492 -14.68 1 98.81 100 LEU A CA 1
ATOM 774 C C . LEU A 1 100 ? 1.516 -16.484 -14.586 1 98.81 100 LEU A C 1
ATOM 776 O O . LEU A 1 100 ? 2.682 -16.094 -14.711 1 98.81 100 LEU A O 1
ATOM 780 N N . ALA A 1 101 ? 1.221 -17.688 -14.312 1 98.56 101 ALA A N 1
ATOM 781 C CA . ALA A 1 101 ? 2.186 -18.781 -14.375 1 98.56 101 ALA A CA 1
ATOM 782 C C . ALA A 1 101 ? 1.807 -19.781 -15.453 1 98.56 101 ALA A C 1
ATOM 784 O O . ALA A 1 101 ? 0.64 -19.875 -15.844 1 98.56 101 ALA A O 1
ATOM 785 N N . ALA A 1 102 ? 2.848 -20.516 -15.961 1 98.69 102 ALA A N 1
ATOM 786 C CA . ALA A 1 102 ? 2.58 -21.438 -17.078 1 98.69 102 ALA A CA 1
ATOM 787 C C . ALA A 1 102 ? 3.543 -22.609 -17.062 1 98.69 102 ALA A C 1
ATOM 789 O O . ALA A 1 102 ? 4.586 -22.562 -16.406 1 98.69 102 ALA A O 1
ATOM 790 N N . GLY A 1 103 ? 3.123 -23.609 -17.719 1 98.19 103 GLY A N 1
ATOM 791 C CA . GLY A 1 103 ? 3.939 -24.797 -17.922 1 98.19 103 GLY A CA 1
ATOM 792 C C . GLY A 1 103 ? 3.268 -25.859 -18.781 1 98.19 103 GLY A C 1
ATOM 793 O O . GLY A 1 103 ? 2.422 -25.531 -19.609 1 98.19 103 GLY A O 1
ATOM 794 N N . ILE A 1 104 ? 3.805 -27.031 -18.672 1 97.75 104 ILE A N 1
ATOM 795 C CA . ILE A 1 104 ? 3.23 -28.188 -19.359 1 97.75 104 ILE A CA 1
ATOM 796 C C . ILE A 1 104 ? 2.354 -28.984 -18.391 1 97.75 104 ILE A C 1
ATOM 798 O O . ILE A 1 104 ? 2.752 -29.25 -17.266 1 97.75 104 ILE A O 1
ATOM 802 N N . TYR A 1 105 ? 1.127 -29.266 -18.875 1 96.81 105 TYR A N 1
ATOM 803 C CA . TYR A 1 105 ? 0.213 -30.031 -18.031 1 96.81 105 TYR A CA 1
ATOM 804 C C . TYR A 1 105 ? 0.659 -31.484 -17.922 1 96.81 105 TYR A C 1
ATOM 806 O O . TYR A 1 105 ? 0.719 -32.188 -18.938 1 96.81 105 TYR A O 1
ATOM 814 N N . LYS A 1 106 ? 0.994 -31.906 -16.734 1 95.94 106 LYS A N 1
ATOM 815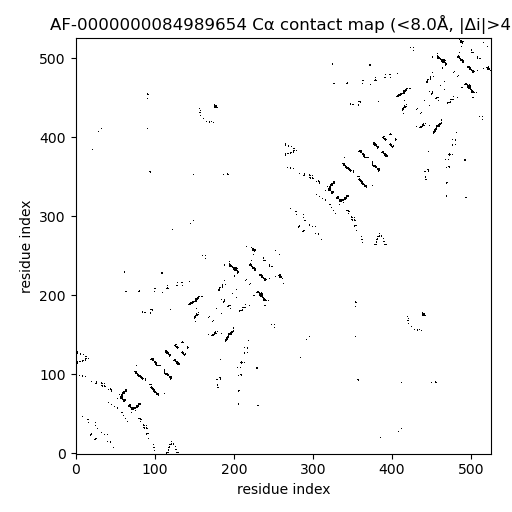 C CA . LYS A 1 106 ? 1.488 -33.281 -16.516 1 95.94 106 LYS A CA 1
ATOM 816 C C . LYS A 1 106 ? 0.875 -33.906 -15.273 1 95.94 106 LYS A C 1
ATOM 818 O O . LYS A 1 106 ? 0.141 -34.875 -15.359 1 95.94 106 LYS A O 1
ATOM 823 N N . ASN A 1 107 ? 0.996 -33.281 -14.055 1 93.56 107 ASN A N 1
ATOM 824 C CA . ASN A 1 107 ? 0.615 -33.844 -12.766 1 93.56 107 ASN A CA 1
ATOM 825 C C . ASN A 1 107 ? -0.619 -33.125 -12.195 1 93.56 107 ASN A C 1
ATOM 827 O O . ASN A 1 107 ? -1.254 -33.656 -11.273 1 93.56 107 ASN A O 1
ATOM 831 N N . GLY A 1 108 ? -0.898 -31.984 -12.719 1 93.06 108 GLY A N 1
ATOM 832 C CA . GLY A 1 108 ? -2.031 -31.219 -12.227 1 93.06 108 GLY A CA 1
ATOM 833 C C . GLY A 1 108 ? -1.735 -30.484 -10.93 1 93.06 108 GLY A C 1
ATOM 834 O O . GLY A 1 108 ? -2.643 -30.234 -10.133 1 93.06 108 GLY A O 1
ATOM 835 N N . ASP A 1 109 ? -0.473 -30.234 -10.688 1 93.94 109 ASP A N 1
ATOM 836 C CA . ASP A 1 109 ? -0.067 -29.547 -9.469 1 93.94 109 ASP A CA 1
ATOM 837 C C . ASP A 1 109 ? 0.97 -28.469 -9.773 1 93.94 109 ASP A C 1
ATOM 839 O O . ASP A 1 109 ? 1.271 -28.203 -10.945 1 93.94 109 ASP A O 1
ATOM 843 N N . LEU A 1 110 ? 1.425 -27.828 -8.773 1 93.31 110 LEU A N 1
ATOM 844 C CA . LEU A 1 110 ? 2.258 -26.641 -8.914 1 93.31 110 LEU A CA 1
ATOM 845 C C . LEU A 1 110 ? 3.564 -26.969 -9.625 1 93.31 110 LEU A C 1
ATOM 847 O O . LEU A 1 110 ? 4.195 -26.094 -10.219 1 93.31 110 LEU A O 1
ATOM 851 N N . SER A 1 111 ? 3.988 -28.219 -9.594 1 92.75 111 SER A N 1
ATOM 852 C CA . SER A 1 111 ? 5.234 -28.625 -10.242 1 92.75 111 SER A CA 1
ATOM 853 C C . SER A 1 111 ? 5.137 -28.516 -11.758 1 92.75 111 SER A C 1
ATOM 855 O O . SER A 1 111 ? 6.156 -28.531 -12.453 1 92.75 111 SER A O 1
ATOM 857 N N . ASP A 1 112 ? 3.936 -28.438 -12.242 1 96.75 112 ASP A N 1
ATOM 858 C CA . ASP A 1 112 ? 3.727 -28.297 -13.68 1 96.75 112 ASP A CA 1
ATOM 859 C C . ASP A 1 112 ? 4.113 -26.891 -14.164 1 96.75 112 ASP A C 1
ATOM 861 O O . ASP A 1 112 ? 4.289 -26.672 -15.359 1 96.75 112 ASP A O 1
ATOM 865 N N . LEU A 1 113 ? 4.156 -25.938 -13.258 1 97.44 113 LEU A N 1
ATOM 866 C CA . LEU A 1 113 ? 4.375 -24.531 -13.602 1 97.44 113 LEU A CA 1
ATOM 867 C C . LEU A 1 113 ? 5.855 -24.188 -13.555 1 97.44 113 LEU A C 1
ATOM 869 O O . LEU A 1 113 ? 6.52 -24.406 -12.539 1 97.44 113 LEU A O 1
ATOM 873 N N . GLN A 1 114 ? 6.387 -23.609 -14.703 1 97.5 114 GLN A N 1
ATOM 874 C CA . GLN A 1 114 ? 7.816 -23.328 -14.797 1 97.5 114 GLN A CA 1
ATOM 875 C C . GLN A 1 114 ? 8.078 -21.891 -15.25 1 97.5 114 GLN A C 1
ATOM 877 O O . GLN A 1 114 ? 9.203 -21.406 -15.141 1 97.5 114 GLN A O 1
ATOM 882 N N . TYR A 1 115 ? 7.078 -21.25 -15.82 1 98.56 115 TYR A N 1
ATOM 883 C CA . TYR A 1 115 ? 7.16 -19.859 -16.266 1 98.56 115 TYR A CA 1
ATOM 884 C C . TYR A 1 115 ? 6.281 -18.969 -15.406 1 98.56 115 TYR A C 1
ATOM 886 O O . TYR A 1 115 ? 5.191 -19.359 -14.992 1 98.56 115 TYR A O 1
ATOM 894 N N . ALA A 1 116 ? 6.762 -17.781 -15.156 1 98.75 116 ALA A N 1
ATOM 895 C CA . ALA A 1 116 ? 5.957 -16.812 -14.406 1 98.75 116 ALA A CA 1
ATOM 896 C C . ALA A 1 116 ? 6.148 -15.406 -14.945 1 98.75 116 ALA A C 1
ATOM 898 O O . ALA A 1 116 ? 7.25 -15.031 -15.352 1 98.75 116 ALA A O 1
ATOM 899 N N . VAL A 1 117 ? 5.105 -14.711 -15 1 98.88 117 VAL A N 1
ATOM 900 C CA . VAL A 1 117 ? 5.086 -13.281 -15.266 1 98.88 117 VAL A CA 1
ATOM 901 C C . VAL A 1 117 ? 4.215 -12.57 -14.234 1 98.88 117 VAL A C 1
ATOM 903 O O . VAL A 1 117 ? 3.064 -12.953 -14.016 1 98.88 117 VAL A O 1
ATOM 906 N N . LEU A 1 118 ? 4.754 -11.656 -13.555 1 98.94 118 LEU A N 1
ATOM 907 C CA . LEU A 1 118 ? 4.039 -10.805 -12.609 1 98.94 118 LEU A CA 1
ATOM 908 C C . LEU A 1 118 ? 4.152 -9.336 -13.008 1 98.94 118 LEU A C 1
ATOM 910 O O . LEU A 1 118 ? 5.262 -8.805 -13.133 1 98.94 118 LEU A O 1
ATOM 914 N N . ALA A 1 119 ? 3.016 -8.719 -13.18 1 98.88 119 ALA A N 1
ATOM 915 C CA . ALA A 1 119 ? 3.01 -7.301 -13.539 1 98.88 119 ALA A CA 1
ATOM 916 C C . ALA A 1 119 ? 2.604 -6.438 -12.344 1 98.88 119 ALA A C 1
ATOM 918 O O . ALA A 1 119 ? 1.694 -6.797 -11.594 1 98.88 119 ALA A O 1
ATOM 919 N N . VAL A 1 120 ? 3.289 -5.402 -12.172 1 98 120 VAL A N 1
ATOM 920 C CA . VAL A 1 120 ? 2.945 -4.352 -11.227 1 98 120 VAL A CA 1
ATOM 921 C C . VAL A 1 120 ? 2.549 -3.082 -11.977 1 98 120 VAL A C 1
ATOM 923 O O . VAL A 1 120 ? 3.385 -2.207 -12.219 1 98 120 VAL A O 1
ATOM 926 N N . PRO A 1 121 ? 1.292 -2.91 -12.242 1 97.62 121 PRO A N 1
ATOM 927 C CA . PRO A 1 121 ? 0.829 -1.869 -13.164 1 97.62 121 PRO A CA 1
ATOM 928 C C . PRO A 1 121 ? 1.222 -0.464 -12.719 1 97.62 121 PRO A C 1
ATOM 930 O O . PRO A 1 121 ? 1.643 0.355 -13.539 1 97.62 121 PRO A O 1
ATOM 933 N N . SER A 1 122 ? 1.155 -0.172 -11.484 1 94.94 122 SER A N 1
ATOM 934 C CA . SER A 1 122 ? 1.405 1.171 -10.977 1 94.94 122 SER A CA 1
ATOM 935 C C . SER A 1 122 ? 2.848 1.599 -11.227 1 94.94 122 SER A C 1
ATOM 937 O O . SER A 1 122 ? 3.146 2.793 -11.273 1 94.94 122 SER A O 1
ATOM 939 N N . LYS A 1 123 ? 3.713 0.61 -11.445 1 94.75 123 LYS A N 1
ATOM 940 C CA . LYS A 1 123 ? 5.133 0.911 -11.617 1 94.75 123 LYS A CA 1
ATOM 941 C C . LYS A 1 123 ? 5.578 0.648 -13.047 1 94.75 123 LYS A C 1
ATOM 943 O O . LYS A 1 123 ? 6.734 0.895 -13.398 1 94.75 123 LYS A O 1
ATOM 948 N N . GLY A 1 124 ? 4.68 0.058 -13.789 1 95.31 124 GLY A N 1
ATOM 949 C CA . GLY A 1 124 ? 5.051 -0.34 -15.141 1 95.31 124 GLY A CA 1
ATOM 950 C C . GLY A 1 124 ? 6.105 -1.433 -15.172 1 95.31 124 GLY A C 1
ATOM 951 O O . GLY A 1 124 ? 6.941 -1.472 -16.078 1 95.31 124 GLY A O 1
ATOM 952 N N . GLU A 1 125 ? 6.082 -2.264 -14.195 1 97.06 125 GLU A N 1
ATOM 953 C CA . GLU A 1 125 ? 7.113 -3.289 -14.078 1 97.06 125 GLU A CA 1
ATOM 954 C C . GLU A 1 125 ? 6.559 -4.672 -14.422 1 97.06 125 GLU A C 1
ATOM 956 O O . GLU A 1 125 ? 5.426 -4.996 -14.055 1 97.06 125 GLU A O 1
ATOM 961 N N . ILE A 1 126 ? 7.332 -5.395 -15.133 1 98.44 126 ILE A N 1
ATOM 962 C CA . ILE A 1 126 ? 7.059 -6.793 -15.453 1 98.44 126 ILE A CA 1
ATOM 963 C C . ILE A 1 126 ? 8.195 -7.672 -14.938 1 98.44 126 ILE A C 1
ATOM 965 O O . ILE A 1 126 ? 9.344 -7.535 -15.375 1 98.44 126 ILE A O 1
ATOM 969 N N . TYR A 1 127 ? 7.859 -8.539 -14.008 1 98.69 127 TYR A N 1
ATOM 970 C CA . TYR A 1 127 ? 8.812 -9.531 -13.531 1 98.69 127 TYR A CA 1
ATOM 971 C C . TYR A 1 127 ? 8.562 -10.883 -14.18 1 98.69 127 TYR A C 1
ATOM 973 O O . TYR A 1 127 ? 7.414 -11.297 -14.359 1 98.69 127 TYR A O 1
ATOM 981 N N . SER A 1 128 ? 9.625 -11.531 -14.57 1 98.81 128 SER A N 1
ATOM 982 C CA . SER A 1 128 ? 9.438 -12.805 -15.258 1 98.81 128 SER A CA 1
ATOM 983 C C . SER A 1 128 ? 10.57 -13.773 -14.945 1 98.81 128 SER A C 1
ATOM 985 O O . SER A 1 128 ? 11.648 -13.359 -14.516 1 98.81 128 SER A O 1
ATOM 987 N N . VAL A 1 129 ? 10.289 -15.062 -15.094 1 98.75 129 VAL A N 1
ATOM 988 C CA . VAL A 1 129 ? 11.273 -16.125 -14.93 1 98.75 129 VAL A CA 1
ATOM 989 C C . VAL A 1 129 ? 10.844 -17.359 -15.734 1 98.75 129 VAL A C 1
ATOM 991 O O . VAL A 1 129 ? 9.656 -17.547 -16 1 98.75 129 VAL A O 1
ATOM 994 N N . GLY A 1 130 ? 11.758 -18.156 -16.188 1 98.06 130 GLY A N 1
ATOM 995 C CA . GLY A 1 130 ? 11.539 -19.422 -16.859 1 98.06 130 GLY A CA 1
ATOM 996 C C . GLY A 1 130 ? 12.75 -20.328 -16.844 1 98.06 130 GLY A C 1
ATOM 997 O O . GLY A 1 130 ? 13.82 -19.938 -16.375 1 98.06 130 GLY A O 1
ATOM 998 N N . PRO A 1 131 ? 12.516 -21.531 -17.281 1 96.75 131 PRO A N 1
ATOM 999 C CA . PRO A 1 131 ? 13.656 -22.469 -17.312 1 96.75 131 PRO A CA 1
ATOM 1000 C C . PRO A 1 131 ? 14.852 -21.906 -18.078 1 96.75 131 PRO A C 1
ATOM 1002 O O . PRO A 1 131 ? 14.727 -21.5 -19.234 1 96.75 131 PRO A O 1
ATOM 1005 N N . GLY A 1 132 ? 15.992 -21.828 -17.375 1 96.06 132 GLY A N 1
ATOM 1006 C CA . GLY A 1 132 ? 17.219 -21.359 -17.984 1 96.06 132 GLY A CA 1
ATOM 1007 C C . GLY A 1 132 ? 17.281 -19.844 -18.125 1 96.06 132 GLY A C 1
ATOM 1008 O O . GLY A 1 132 ? 18.25 -19.297 -18.625 1 96.06 132 GLY A O 1
ATOM 1009 N N . ILE A 1 133 ? 16.297 -19.172 -17.734 1 96.44 133 ILE A N 1
ATOM 1010 C CA . ILE A 1 133 ? 16.219 -17.719 -17.812 1 96.44 133 ILE A CA 1
ATOM 1011 C C . ILE A 1 133 ? 16.125 -17.125 -16.422 1 96.44 133 ILE A C 1
ATOM 1013 O O . ILE A 1 133 ? 15.156 -17.375 -15.695 1 96.44 133 ILE A O 1
ATOM 1017 N N . PRO A 1 134 ? 17.094 -16.328 -16.047 1 96.69 134 PRO A N 1
ATOM 1018 C CA . PRO A 1 134 ? 17.047 -15.75 -14.703 1 96.69 134 PRO A CA 1
ATOM 1019 C C . PRO A 1 134 ? 15.914 -14.758 -14.523 1 96.69 134 PRO A C 1
ATOM 1021 O O . PRO A 1 134 ? 15.422 -14.188 -15.508 1 96.69 134 PRO A O 1
ATOM 1024 N N . PRO A 1 135 ? 15.5 -14.57 -13.289 1 98.12 135 PRO A N 1
ATOM 1025 C CA . PRO A 1 135 ? 14.469 -13.562 -13.055 1 98.12 135 PRO A CA 1
ATOM 1026 C C . PRO A 1 135 ? 14.859 -12.18 -13.578 1 98.12 135 PRO A C 1
ATOM 1028 O O . PRO A 1 135 ? 16.031 -11.789 -13.469 1 98.12 135 PRO A O 1
ATOM 1031 N N . ALA A 1 136 ? 13.883 -11.531 -14.203 1 98.25 136 ALA A N 1
ATOM 1032 C CA . ALA A 1 136 ? 14.148 -10.227 -14.805 1 98.25 136 ALA A CA 1
ATOM 1033 C C . ALA A 1 136 ? 13.023 -9.242 -14.5 1 98.25 136 ALA A C 1
ATOM 1035 O O . ALA A 1 136 ? 11.883 -9.648 -14.266 1 98.25 136 ALA A O 1
ATOM 1036 N N . ARG A 1 137 ? 13.367 -8.023 -14.422 1 97.06 137 ARG A N 1
ATOM 1037 C CA . ARG A 1 137 ? 12.453 -6.887 -14.375 1 97.06 137 ARG A CA 1
ATOM 1038 C C . ARG A 1 137 ? 12.531 -6.062 -15.656 1 97.06 137 ARG A C 1
ATOM 1040 O O . ARG A 1 137 ? 13.578 -5.484 -15.961 1 97.06 137 ARG A O 1
ATOM 1047 N N . ASN A 1 138 ? 11.469 -6.07 -16.312 1 96.75 138 ASN A N 1
ATOM 1048 C CA . ASN A 1 138 ? 11.445 -5.383 -17.594 1 96.75 138 ASN A CA 1
ATOM 1049 C C . ASN A 1 138 ? 12.609 -5.812 -18.484 1 96.75 138 ASN A C 1
ATOM 1051 O O . ASN A 1 138 ? 13.289 -4.969 -19.078 1 96.75 138 ASN A O 1
ATOM 1055 N N . GLY A 1 139 ? 12.852 -7.02 -18.422 1 96.19 139 GLY A N 1
ATOM 1056 C CA . GLY A 1 139 ? 13.844 -7.605 -19.312 1 96.19 139 GLY A CA 1
ATOM 1057 C C . GLY A 1 139 ? 15.25 -7.551 -18.75 1 96.19 139 GLY A C 1
ATOM 1058 O O . GLY A 1 139 ? 16.172 -8.148 -19.312 1 96.19 139 GLY A O 1
ATOM 1059 N N . ARG A 1 140 ? 15.477 -6.922 -17.688 1 95.75 140 ARG A N 1
ATOM 1060 C CA . ARG A 1 140 ? 16.797 -6.832 -17.062 1 95.75 140 ARG A CA 1
ATOM 1061 C C . ARG A 1 140 ? 16.891 -7.766 -15.859 1 95.75 140 ARG A C 1
ATOM 1063 O O . ARG A 1 140 ? 16.031 -7.746 -14.977 1 95.75 140 ARG A O 1
ATOM 1070 N N . PRO A 1 141 ? 17.938 -8.562 -15.836 1 96.62 141 PRO A N 1
ATOM 1071 C CA . PRO A 1 141 ? 18.062 -9.5 -14.719 1 96.62 141 PRO A CA 1
ATOM 1072 C C . PRO A 1 141 ? 18.031 -8.797 -13.359 1 96.62 141 PRO A C 1
ATOM 1074 O O . PRO A 1 141 ? 18.562 -7.691 -13.219 1 96.62 141 PRO A O 1
ATOM 1077 N N . VAL A 1 142 ? 17.438 -9.477 -12.414 1 95.94 142 VAL A N 1
ATOM 1078 C CA . VAL A 1 142 ? 17.375 -8.938 -11.055 1 95.94 142 VAL A CA 1
ATOM 1079 C C . VAL A 1 142 ? 18.047 -9.906 -10.086 1 95.94 142 VAL A C 1
ATOM 1081 O O . VAL A 1 142 ? 18.109 -11.109 -10.344 1 95.94 142 VAL A O 1
ATOM 1084 N N . ALA A 1 143 ? 18.594 -9.32 -9.039 1 94.44 143 ALA A N 1
ATOM 1085 C CA . ALA A 1 143 ? 19.172 -10.109 -7.957 1 94.44 143 ALA A CA 1
ATOM 1086 C C . ALA A 1 143 ? 18.531 -9.766 -6.617 1 94.44 143 ALA A C 1
ATOM 1088 O O . ALA A 1 143 ? 18 -8.664 -6.441 1 94.44 143 ALA A O 1
ATOM 1089 N N . ARG A 1 144 ? 18.484 -10.719 -5.793 1 94.06 144 ARG A N 1
ATOM 1090 C CA . ARG A 1 144 ? 17.969 -10.5 -4.445 1 94.06 144 ARG A CA 1
ATOM 1091 C C . ARG A 1 144 ? 18.906 -9.609 -3.637 1 94.06 144 ARG A C 1
ATOM 1093 O O . ARG A 1 144 ? 20.125 -9.805 -3.658 1 94.06 144 ARG A O 1
ATOM 1100 N N . ARG A 1 145 ? 18.312 -8.672 -2.943 1 91.25 145 ARG A N 1
ATOM 1101 C CA . ARG A 1 145 ? 19.109 -7.824 -2.061 1 91.25 145 ARG A CA 1
ATOM 1102 C C . ARG A 1 145 ? 19.672 -8.625 -0.891 1 91.25 145 ARG A C 1
ATOM 1104 O O . ARG A 1 145 ? 18.969 -9.477 -0.325 1 91.25 145 ARG A O 1
ATOM 1111 N N . PRO A 1 146 ? 20.906 -8.297 -0.528 1 86.88 146 PRO A N 1
ATOM 1112 C CA . PRO A 1 146 ? 21.531 -9.07 0.546 1 86.88 146 PRO A CA 1
ATOM 1113 C C . PRO A 1 146 ? 20.969 -8.727 1.925 1 86.88 146 PRO A C 1
ATOM 1115 O O . PRO A 1 146 ? 20.875 -9.594 2.793 1 86.88 146 PRO A O 1
ATOM 1118 N N . GLU A 1 147 ? 20.672 -7.445 2.158 1 85.81 147 GLU A N 1
ATOM 1119 C CA . GLU A 1 147 ? 20.172 -7.004 3.453 1 85.81 147 GLU A CA 1
ATOM 1120 C C . GLU A 1 147 ? 18.734 -6.496 3.34 1 85.81 147 GLU A C 1
ATOM 1122 O O . GLU A 1 147 ? 18.469 -5.508 2.652 1 85.81 147 GLU A O 1
ATOM 1127 N N . ALA A 1 148 ? 17.922 -7.133 4.121 1 87.56 148 ALA A N 1
ATOM 1128 C CA . ALA A 1 148 ? 16.5 -6.766 4.078 1 87.56 148 ALA A CA 1
ATOM 1129 C C . ALA A 1 148 ? 16.188 -5.688 5.109 1 87.56 148 ALA A C 1
ATOM 1131 O O . ALA A 1 148 ? 16.859 -5.59 6.141 1 87.56 148 ALA A O 1
ATOM 1132 N N . ASN A 1 149 ? 15.195 -4.906 4.77 1 89.19 149 ASN A N 1
ATOM 1133 C CA . ASN A 1 149 ? 14.648 -3.977 5.754 1 89.19 149 ASN A CA 1
ATOM 1134 C C . ASN A 1 149 ? 13.883 -4.707 6.852 1 89.19 149 ASN A C 1
ATOM 1136 O O . ASN A 1 149 ? 13.398 -5.82 6.641 1 89.19 149 ASN A O 1
ATOM 1140 N N . LYS A 1 150 ? 13.836 -4.086 7.992 1 92.94 150 LYS A N 1
ATOM 1141 C CA . LYS A 1 150 ? 13.141 -4.691 9.125 1 92.94 150 LYS A CA 1
ATOM 1142 C C . LYS A 1 150 ? 11.633 -4.52 9 1 92.94 150 LYS A C 1
ATOM 1144 O O . LYS A 1 150 ? 11 -3.91 9.859 1 92.94 150 LYS A O 1
ATOM 1149 N N . VAL A 1 151 ? 11.133 -5.066 7.941 1 96.75 151 VAL A N 1
ATOM 1150 C CA . VAL A 1 151 ? 9.711 -5.039 7.629 1 96.75 151 VAL A CA 1
ATOM 1151 C C . VAL A 1 151 ? 9.219 -6.449 7.324 1 96.75 151 VAL A C 1
ATOM 1153 O O . VAL A 1 151 ? 9.922 -7.234 6.68 1 96.75 151 VAL A O 1
ATOM 1156 N N . VAL A 1 152 ? 8.086 -6.789 7.863 1 97.88 152 VAL A N 1
ATOM 1157 C CA . VAL A 1 152 ? 7.441 -8.062 7.562 1 97.88 152 VAL A CA 1
ATOM 1158 C C . VAL A 1 152 ? 6.031 -7.812 7.023 1 97.88 152 VAL A C 1
ATOM 1160 O O . VAL A 1 152 ? 5.273 -7.031 7.598 1 97.88 152 VAL A O 1
ATOM 1163 N N . PHE A 1 153 ? 5.75 -8.352 5.824 1 98.56 153 PHE A N 1
ATOM 1164 C CA . PHE A 1 153 ? 4.375 -8.391 5.352 1 98.56 153 PHE A CA 1
ATOM 1165 C C . PHE A 1 153 ? 3.574 -9.453 6.098 1 98.56 153 PHE A C 1
ATOM 1167 O O . PHE A 1 153 ? 3.953 -10.625 6.113 1 98.56 153 PHE A O 1
ATOM 1174 N N . PHE A 1 154 ? 2.549 -9.039 6.762 1 98.06 154 PHE A N 1
ATOM 1175 C CA . PHE A 1 154 ? 1.76 -9.922 7.605 1 98.06 154 PHE A CA 1
ATOM 1176 C C . PHE A 1 154 ? 0.276 -9.805 7.277 1 98.06 154 PHE A C 1
ATOM 1178 O O . PHE A 1 154 ? -0.295 -8.719 7.348 1 98.06 154 PHE A O 1
ATOM 1185 N N . ALA A 1 155 ? -0.384 -10.914 6.863 1 97.12 155 ALA A N 1
ATOM 1186 C CA . ALA A 1 155 ? -1.823 -10.906 6.617 1 97.12 155 ALA A CA 1
ATOM 1187 C C . ALA A 1 155 ? -2.605 -10.977 7.926 1 97.12 155 ALA A C 1
ATOM 1189 O O . ALA A 1 155 ? -2.793 -12.055 8.484 1 97.12 155 ALA A O 1
ATOM 1190 N N . VAL A 1 156 ? -3.152 -9.867 8.32 1 95.44 156 VAL A N 1
ATOM 1191 C CA . VAL A 1 156 ? -3.875 -9.758 9.586 1 95.44 156 VAL A CA 1
ATOM 1192 C C . VAL A 1 156 ? -5.332 -10.164 9.383 1 95.44 156 VAL A C 1
ATOM 1194 O O . VAL A 1 156 ? -5.988 -9.695 8.445 1 95.44 156 VAL A O 1
ATOM 1197 N N . SER A 1 157 ? -5.789 -11.031 10.219 1 92.88 157 SER A N 1
ATOM 1198 C CA . SER A 1 157 ? -7.184 -11.453 10.203 1 92.88 157 SER A CA 1
ATOM 1199 C C . SER A 1 157 ? -7.605 -12.016 11.555 1 92.88 157 SER A C 1
ATOM 1201 O O . SER A 1 157 ? -6.766 -12.25 12.422 1 92.88 157 SER A O 1
ATOM 1203 N N . ASP A 1 158 ? -8.883 -12.188 11.695 1 90.31 158 ASP A N 1
ATOM 1204 C CA . ASP A 1 158 ? -9.422 -12.727 12.938 1 90.31 158 ASP A CA 1
ATOM 1205 C C . ASP A 1 158 ? -9.008 -14.188 13.133 1 90.31 158 ASP A C 1
ATOM 1207 O O . ASP A 1 158 ? -8.93 -14.672 14.266 1 90.31 158 ASP A O 1
ATOM 1211 N N . SER A 1 159 ? -8.648 -14.852 12.086 1 88.5 159 SER A N 1
ATOM 1212 C CA . SER A 1 159 ? -8.336 -16.281 12.156 1 88.5 159 SER A CA 1
ATOM 1213 C C . SER A 1 159 ? -6.867 -16.5 12.5 1 88.5 159 SER A C 1
ATOM 1215 O O . SER A 1 159 ? -6.457 -17.625 12.805 1 88.5 159 SER A O 1
ATOM 1217 N N . VAL A 1 160 ? -6.043 -15.477 12.484 1 89.81 160 VAL A N 1
ATOM 1218 C CA . VAL A 1 160 ? -4.621 -15.594 12.781 1 89.81 160 VAL A CA 1
ATOM 1219 C C . VAL A 1 160 ? -4.371 -15.305 14.258 1 89.81 160 VAL A C 1
ATOM 1221 O O . VAL A 1 160 ? -4.82 -14.281 14.781 1 89.81 160 VAL A O 1
ATOM 1224 N N . PRO A 1 161 ? -3.699 -16.219 14.906 1 87 161 PRO A N 1
ATOM 1225 C CA . PRO A 1 161 ? -3.41 -15.977 16.312 1 87 161 PRO A CA 1
ATOM 1226 C C . PRO A 1 161 ? -2.637 -14.68 16.547 1 87 161 PRO A C 1
ATOM 1228 O O . PRO A 1 161 ? -1.621 -14.438 15.891 1 87 161 PRO A O 1
ATOM 1231 N N . GLN A 1 162 ? -3.064 -13.953 17.484 1 89.5 162 GLN A N 1
ATOM 1232 C CA . GLN A 1 162 ? -2.434 -12.68 17.812 1 89.5 162 GLN A CA 1
ATOM 1233 C C . GLN A 1 162 ? -0.992 -12.883 18.266 1 89.5 162 GLN A C 1
ATOM 1235 O O . GLN A 1 162 ? -0.143 -12.016 18.078 1 89.5 162 GLN A O 1
ATOM 1240 N N . GLU A 1 163 ? -0.772 -14.008 18.828 1 91.5 163 GLU A N 1
ATOM 1241 C CA . GLU A 1 163 ? 0.564 -14.328 19.312 1 91.5 163 GLU A CA 1
ATOM 1242 C C . GLU A 1 163 ? 1.586 -14.336 18.188 1 91.5 163 GLU A C 1
ATOM 1244 O O . GLU A 1 163 ? 2.738 -13.938 18.375 1 91.5 163 GLU A O 1
ATOM 1249 N N . ALA A 1 164 ? 1.206 -14.781 17.031 1 93.62 164 ALA A N 1
ATOM 1250 C CA . ALA A 1 164 ? 2.102 -14.789 15.883 1 93.62 164 ALA A CA 1
ATOM 1251 C C . ALA A 1 164 ? 2.535 -13.367 15.523 1 93.62 164 ALA A C 1
ATOM 1253 O O . ALA A 1 164 ? 3.721 -13.117 15.289 1 93.62 164 ALA A O 1
ATOM 1254 N N . LEU A 1 165 ? 1.562 -12.523 15.547 1 94.75 165 LEU A N 1
ATOM 1255 C CA . LEU A 1 165 ? 1.844 -11.125 15.25 1 94.75 165 LEU A CA 1
ATOM 1256 C C . LEU A 1 165 ? 2.74 -10.508 16.328 1 94.75 165 LEU A C 1
ATOM 1258 O O . LEU A 1 165 ? 3.689 -9.789 16 1 94.75 165 LEU A O 1
ATOM 1262 N N . LYS A 1 166 ? 2.496 -10.797 17.531 1 93.31 166 LYS A N 1
ATOM 1263 C CA . LYS A 1 166 ? 3.266 -10.266 18.641 1 93.31 166 LYS A CA 1
ATOM 1264 C C . LYS A 1 166 ? 4.727 -10.703 18.562 1 93.31 166 LYS A C 1
ATOM 1266 O O . LYS A 1 166 ? 5.629 -9.93 18.891 1 93.31 166 LYS A O 1
ATOM 1271 N N . ARG A 1 167 ? 4.938 -11.898 18.141 1 93.31 167 ARG A N 1
ATOM 1272 C CA . ARG A 1 167 ? 6.293 -12.43 18.016 1 93.31 167 ARG A CA 1
ATOM 1273 C C . ARG A 1 167 ? 7.117 -11.609 17.031 1 93.31 167 ARG A C 1
ATOM 1275 O O . ARG A 1 167 ? 8.32 -11.438 17.219 1 93.31 167 ARG A O 1
ATOM 1282 N N . ILE A 1 168 ? 6.465 -11.109 16.031 1 94.62 168 ILE A N 1
ATOM 1283 C CA . ILE A 1 168 ? 7.152 -10.336 15 1 94.62 168 ILE A CA 1
ATOM 1284 C C . ILE A 1 168 ? 7.355 -8.906 15.484 1 94.62 168 ILE A C 1
ATOM 1286 O O . ILE A 1 168 ? 8.469 -8.375 15.438 1 94.62 168 ILE A O 1
ATOM 1290 N N . THR A 1 169 ? 6.297 -8.328 16.062 1 94.81 169 THR A N 1
ATOM 1291 C CA . THR A 1 169 ? 6.367 -6.93 16.453 1 94.81 169 THR A CA 1
ATOM 1292 C C . THR A 1 169 ? 7.316 -6.75 17.641 1 94.81 169 THR A C 1
ATOM 1294 O O . THR A 1 169 ? 7.996 -5.727 17.75 1 94.81 169 THR A O 1
ATOM 1297 N N . SER A 1 170 ? 7.406 -7.73 18.5 1 93.75 170 SER A N 1
ATOM 1298 C CA . SER A 1 170 ? 8.258 -7.648 19.688 1 93.75 170 SER A CA 1
ATOM 1299 C C . SER A 1 170 ? 9.734 -7.645 19.312 1 93.75 170 SER A C 1
ATOM 1301 O O . SER A 1 170 ? 10.586 -7.219 20.094 1 93.75 170 SER A O 1
ATOM 1303 N N . LYS A 1 171 ? 10.047 -8.07 18.109 1 94.19 171 LYS A N 1
ATOM 1304 C CA . LYS A 1 171 ? 11.43 -8.109 17.641 1 94.19 171 LYS A CA 1
ATOM 1305 C C . LYS A 1 171 ? 11.789 -6.824 16.891 1 94.19 171 LYS A C 1
ATOM 1307 O O . LYS A 1 171 ? 12.867 -6.723 16.312 1 94.19 171 LYS A O 1
ATOM 1312 N N . GLY A 1 172 ? 10.82 -5.926 16.844 1 93.19 172 GLY A N 1
ATOM 1313 C CA . GLY A 1 172 ? 11.102 -4.609 16.297 1 93.19 172 GLY A CA 1
ATOM 1314 C C . GLY A 1 172 ? 10.758 -4.488 14.82 1 93.19 172 GLY A C 1
ATOM 1315 O O . GLY A 1 172 ? 11.047 -3.469 14.195 1 93.19 172 GLY A O 1
ATOM 1316 N N . PHE A 1 173 ? 10.156 -5.535 14.273 1 95 173 PHE A N 1
ATOM 1317 C CA . PHE A 1 173 ? 9.766 -5.469 12.867 1 95 173 PHE A CA 1
ATOM 1318 C C . PHE A 1 173 ? 8.578 -4.535 12.672 1 95 173 PHE A C 1
ATOM 1320 O O . PHE A 1 173 ? 7.648 -4.527 13.477 1 95 173 PHE A O 1
ATOM 1327 N N . LYS A 1 174 ? 8.695 -3.729 11.633 1 96.5 174 LYS A N 1
ATOM 1328 C CA . LYS A 1 174 ? 7.531 -2.979 11.18 1 96.5 174 LYS A CA 1
ATOM 1329 C C . LYS A 1 174 ? 6.617 -3.848 10.328 1 96.5 174 LYS A C 1
ATOM 1331 O O . LYS A 1 174 ? 7.09 -4.656 9.523 1 96.5 174 LYS A O 1
ATOM 1336 N N . ILE A 1 175 ? 5.328 -3.652 10.516 1 97.44 175 ILE A N 1
ATOM 1337 C CA . ILE A 1 175 ? 4.355 -4.504 9.844 1 97.44 175 ILE A CA 1
ATOM 1338 C C . ILE A 1 175 ? 3.723 -3.742 8.68 1 97.44 175 ILE A C 1
ATOM 1340 O O . ILE A 1 175 ? 3.416 -2.555 8.797 1 97.44 175 ILE A O 1
ATOM 1344 N N . ARG A 1 176 ? 3.604 -4.41 7.551 1 98.38 176 ARG A N 1
ATOM 1345 C CA . ARG A 1 176 ? 2.775 -3.957 6.438 1 98.38 176 ARG A CA 1
ATOM 1346 C C . ARG A 1 176 ? 1.751 -5.02 6.047 1 98.38 176 ARG A C 1
ATOM 1348 O O . ARG A 1 176 ? 2.064 -6.211 6.023 1 98.38 176 ARG A O 1
ATOM 1355 N N . THR A 1 177 ? 0.605 -4.633 5.855 1 98.5 177 THR A N 1
ATOM 1356 C CA . THR A 1 177 ? -0.477 -5.379 5.223 1 98.5 177 THR A CA 1
ATOM 1357 C C . THR A 1 177 ? -1.01 -4.633 4.004 1 98.5 177 THR A C 1
ATOM 1359 O O . THR A 1 177 ? -1.957 -3.85 4.113 1 98.5 177 THR A O 1
ATOM 1362 N N . LEU A 1 178 ? -0.484 -4.969 2.875 1 98.5 178 LEU A N 1
ATOM 1363 C CA . LEU A 1 178 ? -0.757 -4.172 1.685 1 98.5 178 LEU A CA 1
ATOM 1364 C C . LEU A 1 178 ? -2.035 -4.641 0.996 1 98.5 178 LEU A C 1
ATOM 1366 O O . LEU A 1 178 ? -2.668 -3.875 0.267 1 98.5 178 LEU A O 1
ATOM 1370 N N . GLY A 1 179 ? -2.396 -5.898 1.1 1 97.56 179 GLY A N 1
ATOM 1371 C CA . GLY A 1 179 ? -3.611 -6.41 0.485 1 97.56 179 GLY A CA 1
ATOM 1372 C C . GLY A 1 179 ? -3.389 -6.961 -0.911 1 97.56 179 GLY A C 1
ATOM 1373 O O . GLY A 1 179 ? -4.316 -7 -1.724 1 97.56 179 GLY A O 1
ATOM 1374 N N . CYS A 1 180 ? -2.174 -7.324 -1.162 1 98.19 180 CYS A N 1
ATOM 1375 C CA . CYS A 1 180 ? -1.779 -7.938 -2.424 1 98.19 180 CYS A CA 1
ATOM 1376 C C . CYS A 1 180 ? -0.677 -8.969 -2.209 1 98.19 180 CYS A C 1
ATOM 1378 O O . CYS A 1 180 ? 0.508 -8.633 -2.232 1 98.19 180 CYS A O 1
ATOM 1380 N N . SER A 1 181 ? -1.095 -10.203 -2.076 1 98.19 181 SER A N 1
ATOM 1381 C CA . SER A 1 181 ? -0.19 -11.258 -1.628 1 98.19 181 SER A CA 1
ATOM 1382 C C . SER A 1 181 ? 0.937 -11.484 -2.631 1 98.19 181 SER A C 1
ATOM 1384 O O . SER A 1 181 ? 2.09 -11.672 -2.244 1 98.19 181 SER A O 1
ATOM 1386 N N . SER A 1 182 ? 0.611 -11.453 -3.914 1 98.56 182 SER A N 1
ATOM 1387 C CA . SER A 1 182 ? 1.631 -11.672 -4.934 1 98.56 182 SER A CA 1
ATOM 1388 C C . SER A 1 182 ? 2.705 -10.594 -4.879 1 98.56 182 SER A C 1
ATOM 1390 O O . SER A 1 182 ? 3.896 -10.891 -4.996 1 98.56 182 SER A O 1
ATOM 1392 N N . TYR A 1 183 ? 2.281 -9.359 -4.633 1 98.75 183 TYR A N 1
ATOM 1393 C CA . TYR A 1 183 ? 3.23 -8.25 -4.562 1 98.75 183 TYR A CA 1
ATOM 1394 C C . TYR A 1 183 ? 4.07 -8.328 -3.293 1 98.75 183 TYR A C 1
ATOM 1396 O O . TYR A 1 183 ? 5.285 -8.141 -3.33 1 98.75 183 TYR A O 1
ATOM 1404 N N . GLU A 1 184 ? 3.432 -8.578 -2.188 1 98.69 184 GLU A N 1
ATOM 1405 C CA . GLU A 1 184 ? 4.125 -8.727 -0.913 1 98.69 184 GLU A CA 1
ATOM 1406 C C . GLU A 1 184 ? 5.168 -9.836 -0.979 1 98.69 184 GLU A C 1
ATOM 1408 O O . GLU A 1 184 ? 6.301 -9.664 -0.519 1 98.69 184 GLU A O 1
ATOM 1413 N N . LEU A 1 185 ? 4.77 -10.938 -1.587 1 98.5 185 LEU A N 1
ATOM 1414 C CA . LEU A 1 185 ? 5.691 -12.062 -1.724 1 98.5 185 LEU A CA 1
ATOM 1415 C C . LEU A 1 185 ? 6.832 -11.719 -2.676 1 98.5 185 LEU A C 1
ATOM 1417 O O . LEU A 1 185 ? 7.98 -12.102 -2.438 1 98.5 185 LEU A O 1
ATOM 1421 N N . LEU A 1 186 ? 6.555 -10.984 -3.73 1 98.44 186 LEU A N 1
ATOM 1422 C CA . LEU A 1 186 ? 7.586 -10.547 -4.664 1 98.44 186 LEU A CA 1
ATOM 1423 C C . LEU A 1 186 ? 8.625 -9.68 -3.957 1 98.44 186 LEU A C 1
ATOM 1425 O O . LEU A 1 186 ? 9.828 -9.898 -4.102 1 98.44 186 LEU A O 1
ATOM 1429 N N . LEU A 1 187 ? 8.141 -8.719 -3.16 1 97.69 187 LEU A N 1
ATOM 1430 C CA . LEU A 1 187 ? 9.047 -7.812 -2.463 1 97.69 187 LEU A CA 1
ATOM 1431 C C . LEU A 1 187 ? 9.938 -8.578 -1.485 1 97.69 187 LEU A C 1
ATOM 1433 O O . LEU A 1 187 ? 11.109 -8.242 -1.312 1 97.69 187 LEU A O 1
ATOM 1437 N N . THR A 1 188 ? 9.359 -9.555 -0.888 1 97.62 188 THR A N 1
ATOM 1438 C CA . THR A 1 188 ? 10.133 -10.414 0 1 97.62 188 THR A CA 1
ATOM 1439 C C . THR A 1 188 ? 11.164 -11.211 -0.786 1 97.62 188 THR A C 1
ATOM 1441 O O . THR A 1 188 ? 12.328 -11.312 -0.372 1 97.62 188 THR A O 1
ATOM 1444 N N . ALA A 1 189 ? 10.758 -11.75 -1.919 1 97.06 189 ALA A N 1
ATOM 1445 C CA . ALA A 1 189 ? 11.648 -12.523 -2.785 1 97.06 189 ALA A CA 1
ATOM 1446 C C . ALA A 1 189 ? 12.828 -11.68 -3.256 1 97.06 189 ALA A C 1
ATOM 1448 O O . ALA A 1 189 ? 13.953 -12.18 -3.354 1 97.06 189 ALA A O 1
ATOM 1449 N N . LEU A 1 190 ? 12.586 -10.453 -3.488 1 96.56 190 LEU A N 1
ATOM 1450 C CA . LEU A 1 190 ? 13.609 -9.547 -3.996 1 96.56 190 LEU A CA 1
ATOM 1451 C C . LEU A 1 190 ? 14.523 -9.086 -2.871 1 96.56 190 LEU A C 1
ATOM 1453 O O . LEU A 1 190 ? 15.539 -8.422 -3.123 1 96.56 190 LEU A O 1
ATOM 1457 N N . GLY A 1 191 ? 14.148 -9.359 -1.666 1 95.06 191 GLY A N 1
ATOM 1458 C CA . GLY A 1 191 ? 14.992 -9.016 -0.533 1 95.06 191 GLY A CA 1
ATOM 1459 C C . GLY A 1 191 ? 14.703 -7.637 0.03 1 95.06 191 GLY A C 1
ATOM 1460 O O . GLY A 1 191 ? 15.492 -7.098 0.802 1 95.06 191 GLY A O 1
ATOM 1461 N N . TYR A 1 192 ? 13.602 -7.059 -0.327 1 93.88 192 TYR A N 1
ATOM 1462 C CA . TYR A 1 192 ? 13.242 -5.738 0.177 1 93.88 192 TYR A CA 1
ATOM 1463 C C . TYR A 1 192 ? 12.727 -5.82 1.607 1 93.88 192 TYR A C 1
ATOM 1465 O O . TYR A 1 192 ? 12.898 -4.887 2.393 1 93.88 192 TYR A O 1
ATOM 1473 N N . SER A 1 193 ? 12.047 -6.895 1.941 1 96 193 SER A N 1
ATOM 1474 C CA . SER A 1 193 ? 11.508 -7.113 3.279 1 96 193 SER A CA 1
ATOM 1475 C C . SER A 1 193 ? 12.109 -8.359 3.92 1 96 193 SER A C 1
ATOM 1477 O O . SER A 1 193 ? 12.672 -9.211 3.227 1 96 193 SER A O 1
ATOM 1479 N N . SER A 1 194 ? 11.906 -8.5 5.234 1 96.12 194 SER A N 1
ATOM 1480 C CA . SER A 1 194 ? 12.492 -9.609 5.98 1 96.12 194 SER A CA 1
ATOM 1481 C C . SER A 1 194 ? 11.602 -10.844 5.922 1 96.12 194 SER A C 1
ATOM 1483 O O . SER A 1 194 ? 12.055 -11.953 6.211 1 96.12 194 SER A O 1
ATOM 1485 N N . GLY A 1 195 ? 10.352 -10.555 5.559 1 97.31 195 GLY A N 1
ATOM 1486 C CA . GLY A 1 195 ? 9.531 -11.758 5.547 1 97.31 195 GLY A CA 1
ATOM 1487 C C . GLY A 1 195 ? 8.117 -11.508 5.055 1 97.31 195 GLY A C 1
ATOM 1488 O O . GLY A 1 195 ? 7.707 -10.359 4.883 1 97.31 195 GLY A O 1
ATOM 1489 N N . PHE A 1 196 ? 7.414 -12.57 4.715 1 98.12 196 PHE A N 1
ATOM 1490 C CA . PHE A 1 196 ? 6.012 -12.68 4.34 1 98.12 196 PHE A CA 1
ATOM 1491 C C . PHE A 1 196 ? 5.309 -13.75 5.168 1 98.12 196 PHE A C 1
ATOM 1493 O O . PHE A 1 196 ? 5.746 -14.898 5.207 1 98.12 196 PHE A O 1
ATOM 1500 N N . VAL A 1 197 ? 4.215 -13.312 5.855 1 97.69 197 VAL A N 1
ATOM 1501 C CA . VAL A 1 197 ? 3.516 -14.227 6.758 1 97.69 197 VAL A CA 1
ATOM 1502 C C . VAL A 1 197 ? 2.018 -14.203 6.457 1 97.69 197 VAL A C 1
ATOM 1504 O O . VAL A 1 197 ? 1.337 -13.211 6.727 1 97.69 197 VAL A O 1
ATOM 1507 N N . ASP A 1 198 ? 1.514 -15.258 5.902 1 97.19 198 ASP A N 1
ATOM 1508 C CA . ASP A 1 198 ? 0.08 -15.477 5.738 1 97.19 198 ASP A CA 1
ATOM 1509 C C . ASP A 1 198 ? -0.34 -16.828 6.32 1 97.19 198 ASP A C 1
ATOM 1511 O O . ASP A 1 198 ? -0.099 -17.875 5.711 1 97.19 198 ASP A O 1
ATOM 1515 N N . LEU A 1 199 ? -0.95 -16.734 7.473 1 95.31 199 LEU A N 1
ATOM 1516 C CA . LEU A 1 199 ? -1.329 -17.938 8.219 1 95.31 199 LEU A CA 1
ATOM 1517 C C . LEU A 1 199 ? -2.84 -18.141 8.188 1 95.31 199 LEU A C 1
ATOM 1519 O O . LEU A 1 199 ? -3.377 -18.953 8.938 1 95.31 199 LEU A O 1
ATOM 1523 N N . ARG A 1 200 ? -3.518 -17.516 7.285 1 93.5 200 ARG A N 1
ATOM 1524 C CA . ARG A 1 200 ? -4.977 -17.5 7.28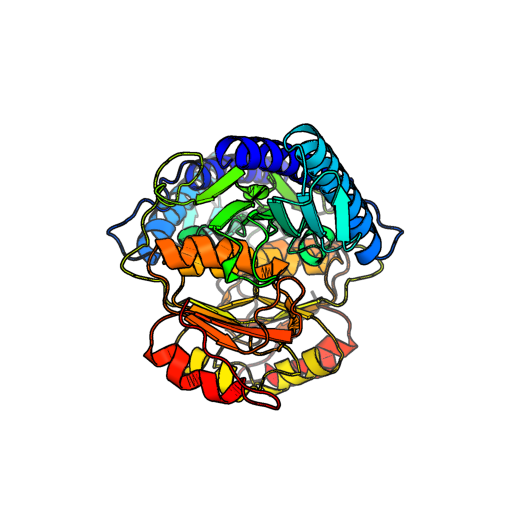9 1 93.5 200 ARG A CA 1
ATOM 1525 C C . ARG A 1 200 ? -5.527 -18.812 6.711 1 93.5 200 ARG A C 1
ATOM 1527 O O . ARG A 1 200 ? -6.684 -19.156 6.949 1 93.5 200 ARG A O 1
ATOM 1534 N N . GLY A 1 201 ? -4.711 -19.422 5.875 1 91.5 201 GLY A N 1
ATOM 1535 C CA . GLY A 1 201 ? -5.211 -20.578 5.145 1 91.5 201 GLY A CA 1
ATOM 1536 C C . GLY A 1 201 ? -6.234 -20.219 4.086 1 91.5 201 GLY A C 1
ATOM 1537 O O . GLY A 1 201 ? -7.234 -20.922 3.916 1 91.5 201 GLY A O 1
ATOM 1538 N N . LYS A 1 202 ? -6.047 -19.125 3.43 1 92.44 202 LYS A N 1
ATOM 1539 C CA . LYS A 1 202 ? -7.039 -18.656 2.473 1 92.44 202 LYS A CA 1
ATOM 1540 C C . LYS A 1 202 ? -6.406 -18.406 1.106 1 92.44 202 LYS A C 1
ATOM 1542 O O . LYS A 1 202 ? -7.109 -18.141 0.129 1 92.44 202 LYS A O 1
ATOM 1547 N N . LEU A 1 203 ? -5.105 -18.531 1.027 1 94.38 203 LEU A N 1
ATOM 1548 C CA . LEU A 1 203 ? -4.434 -18.266 -0.243 1 94.38 203 LEU A CA 1
ATOM 1549 C C . LEU A 1 203 ? -4.77 -19.359 -1.263 1 94.38 203 LEU A C 1
ATOM 1551 O O . LEU A 1 203 ? -4.906 -20.531 -0.906 1 94.38 203 LEU A O 1
ATOM 1555 N N . ARG A 1 204 ? -4.91 -18.969 -2.449 1 94.81 204 ARG A N 1
ATOM 1556 C CA . ARG A 1 204 ? -5.016 -19.875 -3.592 1 94.81 204 ARG A CA 1
ATOM 1557 C C . ARG A 1 204 ? -3.691 -19.969 -4.344 1 94.81 204 ARG A C 1
ATOM 1559 O O . ARG A 1 204 ? -2.822 -19.109 -4.184 1 94.81 204 ARG A O 1
ATOM 1566 N N . ALA A 1 205 ? -3.592 -20.938 -5.109 1 93.88 205 ALA A N 1
ATOM 1567 C CA . ALA A 1 205 ? -2.389 -21.094 -5.922 1 93.88 205 ALA A CA 1
ATOM 1568 C C . ALA A 1 205 ? -2.15 -19.875 -6.789 1 93.88 205 ALA A C 1
ATOM 1570 O O . ALA A 1 205 ? -1.03 -19.359 -6.859 1 93.88 205 ALA A O 1
ATOM 1571 N N . LEU A 1 206 ? -3.203 -19.328 -7.387 1 95.44 206 LEU A N 1
ATOM 1572 C CA . LEU A 1 206 ? -3.074 -18.25 -8.344 1 95.44 206 LEU A CA 1
ATOM 1573 C C . LEU A 1 206 ? -2.686 -16.953 -7.645 1 95.44 206 LEU A C 1
ATOM 1575 O O . LEU A 1 206 ? -2.234 -16 -8.289 1 95.44 206 LEU A O 1
ATOM 1579 N N . ASP A 1 207 ? -2.734 -16.938 -6.305 1 94.88 207 ASP A N 1
ATOM 1580 C CA . ASP A 1 207 ? -2.365 -15.75 -5.543 1 94.88 207 ASP A CA 1
ATOM 1581 C C . ASP A 1 207 ? -0.854 -15.672 -5.336 1 94.88 207 ASP A C 1
ATOM 1583 O O . ASP A 1 207 ? -0.311 -14.609 -5.047 1 94.88 207 ASP A O 1
ATOM 1587 N N . ILE A 1 208 ? -0.176 -16.828 -5.516 1 95.06 208 ILE A N 1
ATOM 1588 C CA . ILE A 1 208 ? 1.182 -16.812 -4.98 1 95.06 208 ILE A CA 1
ATOM 1589 C C . ILE A 1 208 ? 2.143 -17.422 -5.992 1 95.06 208 ILE A C 1
ATOM 1591 O O . ILE A 1 208 ? 3.355 -17.219 -5.91 1 95.06 208 ILE A O 1
ATOM 1595 N N . VAL A 1 209 ? 1.723 -18.172 -6.941 1 95.12 209 VAL A N 1
ATOM 1596 C CA . VAL A 1 209 ? 2.59 -19.094 -7.664 1 95.12 209 VAL A CA 1
ATOM 1597 C C . VAL A 1 209 ? 3.594 -18.297 -8.508 1 95.12 209 VAL A C 1
ATOM 1599 O O . VAL A 1 209 ? 4.766 -18.672 -8.594 1 95.12 209 VAL A O 1
ATOM 1602 N N . SER A 1 210 ? 3.184 -17.203 -9.141 1 97.81 210 SER A N 1
ATOM 1603 C CA . SER A 1 210 ? 4.125 -16.422 -9.938 1 97.81 210 SER A CA 1
ATOM 1604 C C . SER A 1 210 ? 5.258 -15.867 -9.078 1 97.81 210 SER A C 1
ATOM 1606 O O . SER A 1 210 ? 6.434 -16.047 -9.406 1 97.81 210 SER A O 1
ATOM 1608 N N . SER A 1 211 ? 4.895 -15.305 -7.973 1 98.25 211 SER A N 1
ATOM 1609 C CA . SER A 1 211 ? 5.906 -14.75 -7.074 1 98.25 211 SER A CA 1
ATOM 1610 C C . SER A 1 211 ? 6.766 -15.852 -6.465 1 98.25 211 SER A C 1
ATOM 1612 O O . SER A 1 211 ? 7.957 -15.648 -6.215 1 98.25 211 SER A O 1
ATOM 1614 N N . LEU A 1 212 ? 6.172 -16.969 -6.262 1 96.44 212 LEU A N 1
ATOM 1615 C CA . LEU A 1 212 ? 6.902 -18.094 -5.699 1 96.44 212 LEU A CA 1
ATOM 1616 C C . LEU A 1 212 ? 7.965 -18.594 -6.672 1 96.44 212 LEU A C 1
ATOM 1618 O O . LEU A 1 212 ? 9.094 -18.891 -6.27 1 96.44 212 LEU A O 1
ATOM 1622 N N . LEU A 1 213 ? 7.629 -18.734 -7.945 1 97.5 213 LEU A N 1
ATOM 1623 C CA . LEU A 1 213 ? 8.586 -19.172 -8.953 1 97.5 213 LEU A CA 1
ATOM 1624 C C . LEU A 1 213 ? 9.734 -18.188 -9.086 1 97.5 213 LEU A C 1
ATOM 1626 O O . LEU A 1 213 ? 10.898 -18.594 -9.164 1 97.5 213 LEU A O 1
ATOM 1630 N N . ILE A 1 214 ? 9.422 -16.922 -9.055 1 98.19 214 ILE A N 1
ATOM 1631 C CA . ILE A 1 214 ? 10.453 -15.891 -9.094 1 98.19 214 ILE A CA 1
ATOM 1632 C C . ILE A 1 214 ? 11.328 -16 -7.844 1 98.19 214 ILE A C 1
ATOM 1634 O O . ILE A 1 214 ? 12.555 -15.984 -7.934 1 98.19 214 ILE A O 1
ATOM 1638 N N . GLY A 1 215 ? 10.703 -16.125 -6.727 1 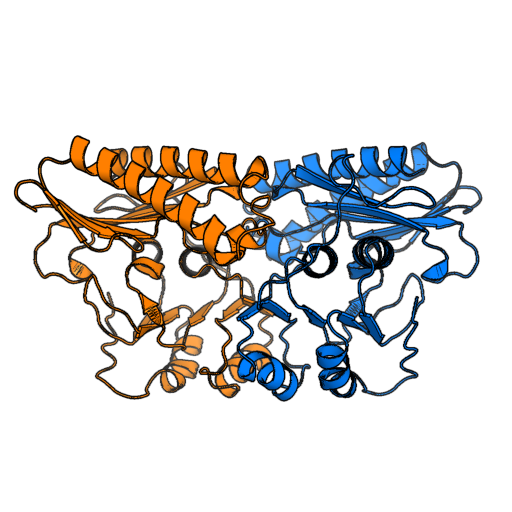97.69 215 GLY A N 1
ATOM 1639 C CA . GLY A 1 215 ? 11.406 -16.234 -5.461 1 97.69 215 GLY A CA 1
ATOM 1640 C C . GLY A 1 215 ? 12.32 -17.438 -5.387 1 97.69 215 GLY A C 1
ATOM 1641 O O . GLY A 1 215 ? 13.445 -17.344 -4.898 1 97.69 215 GLY A O 1
ATOM 1642 N N . ARG A 1 216 ? 11.82 -18.531 -5.84 1 95.62 216 ARG A N 1
ATOM 1643 C CA . ARG A 1 216 ? 12.633 -19.734 -5.852 1 95.62 216 ARG A CA 1
ATOM 1644 C C . ARG A 1 216 ? 13.906 -19.531 -6.66 1 95.62 216 ARG A C 1
ATOM 1646 O O . ARG A 1 216 ? 15 -19.891 -6.215 1 95.62 216 ARG A O 1
ATOM 1653 N N . ALA A 1 217 ? 13.742 -18.953 -7.785 1 97 217 ALA A N 1
ATOM 1654 C CA . ALA A 1 217 ? 14.891 -18.688 -8.648 1 97 217 ALA A CA 1
ATOM 1655 C C . ALA A 1 217 ? 15.867 -17.734 -7.973 1 97 217 ALA A C 1
ATOM 1657 O O . ALA A 1 217 ? 17.078 -17.781 -8.234 1 97 217 ALA A O 1
ATOM 1658 N N . LEU A 1 218 ? 15.391 -16.922 -7.074 1 96.62 218 LEU A N 1
ATOM 1659 C CA . LEU A 1 218 ? 16.219 -15.93 -6.395 1 96.62 218 LEU A CA 1
ATOM 1660 C C . LEU A 1 218 ? 16.734 -16.469 -5.066 1 96.62 218 LEU A C 1
ATOM 1662 O O . LEU A 1 218 ? 17.438 -15.766 -4.34 1 96.62 218 LEU A O 1
ATOM 1666 N N . GLY A 1 219 ? 16.297 -17.656 -4.715 1 95.25 219 GLY A N 1
ATOM 1667 C CA . GLY A 1 219 ? 16.797 -18.281 -3.498 1 95.25 219 GLY A CA 1
ATOM 1668 C C . GLY A 1 219 ? 15.938 -17.969 -2.281 1 95.25 219 GLY A C 1
ATOM 1669 O O . GLY A 1 219 ? 16.422 -18 -1.15 1 95.25 219 GLY A O 1
ATOM 1670 N N . LEU A 1 220 ? 14.719 -17.641 -2.484 1 95.69 220 LEU A N 1
ATOM 1671 C CA . LEU A 1 220 ? 13.805 -17.359 -1.385 1 95.69 220 LEU A CA 1
ATOM 1672 C C . LEU A 1 220 ? 13.602 -18.594 -0.519 1 95.69 220 LEU A C 1
ATOM 1674 O O . LEU A 1 220 ? 13.328 -19.688 -1.036 1 95.69 220 LEU A O 1
ATOM 1678 N N . ASN A 1 221 ? 13.727 -18.438 0.819 1 95.44 221 ASN A N 1
ATOM 1679 C CA . ASN A 1 221 ? 13.367 -19.469 1.788 1 95.44 221 ASN A CA 1
ATOM 1680 C C . ASN A 1 221 ? 11.898 -19.375 2.188 1 95.44 221 ASN A C 1
ATOM 1682 O O . ASN A 1 221 ? 11.414 -18.297 2.547 1 95.44 221 ASN A O 1
ATOM 1686 N N . TYR A 1 222 ? 11.141 -20.5 2.043 1 95.19 222 TYR A N 1
ATOM 1687 C CA . TYR A 1 222 ? 9.719 -20.438 2.346 1 95.19 222 TYR A CA 1
ATOM 1688 C C . TYR A 1 222 ? 9.18 -21.812 2.738 1 95.19 222 TYR A C 1
ATOM 1690 O O . TYR A 1 222 ? 9.836 -22.828 2.508 1 95.19 222 TYR A O 1
ATOM 1698 N N . VAL A 1 223 ? 8.008 -21.781 3.379 1 93.62 223 VAL A N 1
ATOM 1699 C CA . VAL A 1 223 ? 7.227 -22.969 3.686 1 93.62 223 VAL A CA 1
ATOM 1700 C C . VAL A 1 223 ? 5.77 -22.75 3.285 1 93.62 223 VAL A C 1
ATOM 1702 O O . VAL A 1 223 ? 5.168 -21.734 3.641 1 93.62 223 VAL A O 1
ATOM 1705 N N . LEU A 1 224 ? 5.34 -23.656 2.449 1 91.94 224 LEU A N 1
ATOM 1706 C CA . LEU A 1 224 ? 3.938 -23.672 2.047 1 91.94 224 LEU A CA 1
ATOM 1707 C C . LEU A 1 224 ? 3.152 -24.703 2.848 1 91.94 224 LEU A C 1
ATOM 1709 O O . LEU A 1 224 ? 3.551 -25.859 2.922 1 91.94 224 LEU A O 1
ATOM 1713 N N . LEU A 1 225 ? 2.102 -24.234 3.471 1 88.75 225 LEU A N 1
ATOM 1714 C CA . LEU A 1 225 ? 1.229 -25.109 4.242 1 88.75 225 LEU A CA 1
ATOM 1715 C C . LEU A 1 225 ? -0.118 -25.281 3.547 1 88.75 225 LEU A C 1
ATOM 1717 O O . LEU A 1 225 ? -0.883 -24.328 3.42 1 88.75 225 LEU A O 1
ATOM 1721 N N . GLY A 1 226 ? -0.412 -26.422 3 1 86.69 226 GLY A N 1
ATOM 1722 C CA . GLY A 1 226 ? -1.654 -26.688 2.297 1 86.69 226 GLY A CA 1
ATOM 1723 C C . GLY A 1 226 ? -1.478 -27.641 1.124 1 86.69 226 GLY A C 1
ATOM 1724 O O . GLY A 1 226 ? -0.528 -28.422 1.092 1 86.69 226 GLY A O 1
ATOM 1725 N N . ASP A 1 227 ? -2.441 -27.547 0.228 1 83.38 227 ASP A N 1
ATOM 1726 C CA . ASP A 1 227 ? -2.439 -28.406 -0.958 1 83.38 227 ASP A CA 1
ATOM 1727 C C . ASP A 1 227 ? -1.62 -27.781 -2.082 1 83.38 227 ASP A C 1
ATOM 1729 O O . ASP A 1 227 ? -1.422 -26.562 -2.109 1 83.38 227 ASP A O 1
ATOM 1733 N N . TYR A 1 228 ? -1.121 -28.641 -2.975 1 83.94 228 TYR A N 1
ATOM 1734 C CA . TYR A 1 228 ? -0.226 -28.203 -4.039 1 83.94 228 TYR A CA 1
ATOM 1735 C C . TYR A 1 228 ? -0.891 -28.328 -5.402 1 83.94 228 TYR A C 1
ATOM 1737 O O . TYR A 1 228 ? -0.222 -28.266 -6.438 1 83.94 228 TYR A O 1
ATOM 1745 N N . SER A 1 229 ? -2.158 -28.531 -5.34 1 89.94 229 SER A N 1
ATOM 1746 C CA . SER A 1 229 ? -2.863 -28.625 -6.617 1 89.94 229 SER A CA 1
ATOM 1747 C C . SER A 1 229 ? -2.926 -27.266 -7.301 1 89.94 229 SER A C 1
ATOM 1749 O O . SER A 1 229 ? -2.764 -26.219 -6.656 1 89.94 229 SER A O 1
ATOM 1751 N N . LEU A 1 230 ? -3.148 -27.297 -8.57 1 91.31 230 LEU A N 1
ATOM 1752 C CA . LEU A 1 230 ? -3.229 -26.062 -9.336 1 91.31 230 LEU A CA 1
ATOM 1753 C C . LEU A 1 230 ? -4.434 -25.234 -8.914 1 91.31 230 LEU A C 1
ATOM 1755 O O . LEU A 1 230 ? -4.438 -24 -9.062 1 91.31 230 LEU A O 1
ATOM 1759 N N . LYS A 1 231 ? -5.453 -25.875 -8.398 1 89.81 231 LYS A N 1
ATOM 1760 C CA . LYS A 1 231 ? -6.68 -25.203 -7.98 1 89.81 231 LYS A CA 1
ATOM 1761 C C . LYS A 1 231 ? -6.746 -25.078 -6.465 1 89.81 231 LYS A C 1
ATOM 1763 O O . LYS A 1 231 ? -7.824 -24.859 -5.898 1 89.81 231 LYS A O 1
ATOM 1768 N N . SER A 1 232 ? -5.613 -25.266 -5.852 1 88.5 232 SER A N 1
ATOM 1769 C CA . SER A 1 232 ? -5.57 -25.297 -4.395 1 88.5 232 SER A CA 1
ATOM 1770 C C . SER A 1 232 ? -6.098 -24 -3.799 1 88.5 232 SER A C 1
ATOM 1772 O O . SER A 1 232 ? -5.824 -22.906 -4.32 1 88.5 232 SER A O 1
ATOM 1774 N N . GLU A 1 233 ? -6.863 -24.172 -2.75 1 89.38 233 GLU A N 1
ATOM 1775 C CA . GLU A 1 233 ? -7.301 -23.109 -1.854 1 89.38 233 GLU A CA 1
ATOM 1776 C C . GLU A 1 233 ? -6.922 -23.422 -0.408 1 89.38 233 GLU A C 1
ATOM 1778 O O . GLU A 1 233 ? -6.465 -24.516 -0.099 1 89.38 233 GLU A O 1
ATOM 1783 N N . GLY A 1 234 ? -6.84 -22.5 0.41 1 89.94 234 GLY A N 1
ATOM 1784 C CA . GLY A 1 234 ? -6.586 -22.719 1.823 1 89.94 234 GLY A CA 1
ATOM 1785 C C . GLY A 1 234 ? -5.109 -22.797 2.16 1 89.94 234 GLY A C 1
ATOM 1786 O O . GLY A 1 234 ? -4.719 -23.453 3.125 1 89.94 234 GLY A O 1
ATOM 1787 N N . ILE A 1 235 ? -4.277 -22.203 1.364 1 91.81 235 ILE A N 1
ATOM 1788 C CA . ILE A 1 235 ? -2.83 -22.219 1.549 1 91.81 235 ILE A CA 1
ATOM 1789 C C . ILE A 1 235 ? -2.426 -21.172 2.582 1 91.81 235 ILE A C 1
ATOM 1791 O O . ILE A 1 235 ? -2.951 -20.062 2.58 1 91.81 235 ILE A O 1
ATOM 1795 N N . SER A 1 236 ? -1.562 -21.578 3.5 1 94.38 236 SER A N 1
ATOM 1796 C CA . SER A 1 236 ? -0.75 -20.656 4.289 1 94.38 236 SER A CA 1
ATOM 1797 C C . SER A 1 236 ? 0.7 -20.656 3.814 1 94.38 236 SER A C 1
ATOM 1799 O O . SER A 1 236 ? 1.205 -21.672 3.338 1 94.38 236 SER A O 1
ATOM 1801 N N . LEU A 1 237 ? 1.344 -19.531 3.877 1 95.75 237 LEU A N 1
ATOM 1802 C CA . LEU A 1 237 ? 2.699 -19.406 3.352 1 95.75 237 LEU A CA 1
ATOM 1803 C C . LEU A 1 237 ? 3.557 -18.531 4.262 1 95.75 237 LEU A C 1
ATOM 1805 O O . LEU A 1 237 ? 3.119 -17.469 4.695 1 95.75 237 LEU A O 1
ATOM 1809 N N . LEU A 1 238 ? 4.719 -19.047 4.652 1 96.88 238 LEU A N 1
ATOM 1810 C CA . LEU A 1 238 ? 5.762 -18.297 5.355 1 96.88 238 LEU A CA 1
ATOM 1811 C C . LEU A 1 238 ? 7.02 -18.188 4.504 1 96.88 238 LEU A C 1
ATOM 1813 O O . LEU A 1 238 ? 7.5 -19.188 3.959 1 96.88 238 LEU A O 1
ATOM 1817 N N . ALA A 1 239 ? 7.488 -17.016 4.355 1 97.06 239 ALA A N 1
ATOM 1818 C CA . ALA A 1 239 ? 8.734 -16.797 3.631 1 97.06 239 ALA A CA 1
ATOM 1819 C C . ALA A 1 239 ? 9.656 -15.852 4.406 1 97.06 239 ALA A C 1
ATOM 1821 O O . ALA A 1 239 ? 9.188 -14.883 5.02 1 97.06 239 ALA A O 1
ATOM 1822 N N . GLY A 1 240 ? 10.906 -16.094 4.422 1 95.12 240 GLY A N 1
ATOM 1823 C CA . GLY A 1 240 ? 11.898 -15.32 5.141 1 95.12 240 GLY A CA 1
ATOM 1824 C C . GLY A 1 240 ? 12.992 -16.172 5.766 1 95.12 240 GLY A C 1
ATOM 1825 O O . GLY A 1 240 ? 13.195 -17.312 5.371 1 95.12 240 GLY A O 1
ATOM 1826 N N . PRO A 1 241 ? 13.711 -15.594 6.668 1 92.94 241 PRO A N 1
ATOM 1827 C CA . PRO A 1 241 ? 14.773 -16.359 7.324 1 92.94 241 PRO A CA 1
ATOM 1828 C C . PRO A 1 241 ? 14.242 -17.578 8.086 1 92.94 241 PRO A C 1
ATOM 1830 O O . PRO A 1 241 ? 13.102 -17.547 8.57 1 92.94 241 PRO A O 1
ATOM 1833 N N . THR A 1 242 ? 15.086 -18.547 8.203 1 93.31 242 THR A N 1
ATOM 1834 C CA . THR A 1 242 ? 14.727 -19.797 8.836 1 93.31 242 THR A CA 1
ATOM 1835 C C . THR A 1 242 ? 14.203 -19.578 10.25 1 93.31 242 THR A C 1
ATOM 1837 O O . THR A 1 242 ? 13.242 -20.219 10.68 1 93.31 242 THR A O 1
ATOM 1840 N N . GLU A 1 243 ? 14.781 -18.672 10.922 1 92.19 243 GLU A N 1
ATOM 1841 C CA . GLU A 1 243 ? 14.383 -18.375 12.297 1 92.19 243 GLU A CA 1
ATOM 1842 C C . GLU A 1 243 ? 12.938 -17.891 12.367 1 92.19 243 GLU A C 1
ATOM 1844 O O . GLU A 1 243 ? 12.164 -18.328 13.219 1 92.19 243 GLU A O 1
ATOM 1849 N N . LEU A 1 244 ? 12.609 -17.031 11.461 1 92.25 244 LEU A N 1
ATOM 1850 C CA . LEU A 1 244 ? 11.25 -16.5 11.406 1 92.25 244 LEU A CA 1
ATOM 1851 C C . LEU A 1 244 ? 10.25 -17.609 11.086 1 92.25 244 LEU A C 1
ATOM 1853 O O . LEU A 1 244 ? 9.219 -17.734 11.758 1 92.25 244 LEU A O 1
ATOM 1857 N N . ILE A 1 245 ? 10.555 -18.422 10.133 1 93.38 245 ILE A N 1
ATOM 1858 C CA . ILE A 1 245 ? 9.672 -19.5 9.695 1 93.38 245 ILE A CA 1
ATOM 1859 C C . ILE A 1 245 ? 9.484 -20.5 10.836 1 93.38 245 ILE A C 1
ATOM 1861 O O . ILE A 1 245 ? 8.352 -20.875 11.156 1 93.38 245 ILE A O 1
ATOM 1865 N N . ASN A 1 246 ? 10.547 -20.844 11.484 1 91.56 246 ASN A N 1
ATOM 1866 C CA . ASN A 1 246 ? 10.484 -21.828 12.555 1 91.56 246 ASN A CA 1
ATOM 1867 C C . ASN A 1 246 ? 9.656 -21.328 13.734 1 91.56 246 ASN A C 1
ATOM 1869 O O . ASN A 1 246 ? 8.961 -22.109 14.398 1 91.56 246 ASN A O 1
ATOM 1873 N N . GLU A 1 247 ? 9.711 -20.109 13.906 1 90.75 247 GLU A N 1
ATOM 1874 C CA . GLU A 1 247 ? 9 -19.516 15.031 1 90.75 247 GLU A CA 1
ATOM 1875 C C . GLU A 1 247 ? 7.492 -19.484 14.773 1 90.75 247 GLU A C 1
ATOM 1877 O O . GLU A 1 247 ? 6.695 -19.531 15.711 1 90.75 247 GLU A O 1
ATOM 1882 N N . LEU A 1 248 ? 7.145 -19.453 13.492 1 92.62 248 LEU A N 1
ATOM 1883 C CA . LEU A 1 248 ? 5.75 -19.141 13.195 1 92.62 248 LEU A CA 1
ATOM 1884 C C . LEU A 1 248 ? 5.043 -20.359 12.594 1 92.62 248 LEU A C 1
ATOM 1886 O O . LEU A 1 248 ? 3.812 -20.406 12.547 1 92.62 248 LEU A O 1
ATOM 1890 N N . LYS A 1 249 ? 5.766 -21.312 12.117 1 88.31 249 LYS A N 1
ATOM 1891 C CA . LYS A 1 249 ? 5.188 -22.406 11.336 1 88.31 249 LYS A CA 1
ATOM 1892 C C . LYS A 1 249 ? 4.172 -23.188 12.156 1 88.31 249 LYS A C 1
ATOM 1894 O O . LYS A 1 249 ? 3.238 -23.766 11.609 1 88.31 249 LYS A O 1
ATOM 1899 N N . ASN A 1 250 ? 4.305 -23.094 13.492 1 83.69 250 ASN A N 1
ATOM 1900 C CA . ASN A 1 250 ? 3.406 -23.875 14.344 1 83.69 250 ASN A CA 1
ATOM 1901 C C . ASN A 1 250 ? 2.051 -23.188 14.5 1 83.69 250 ASN A C 1
ATOM 1903 O O . ASN A 1 250 ? 1.096 -23.797 14.984 1 83.69 250 ASN A O 1
ATOM 1907 N N . PHE A 1 251 ? 1.971 -21.938 14.156 1 79.5 251 PHE A N 1
ATOM 1908 C CA . PHE A 1 251 ? 0.693 -21.234 14.211 1 79.5 251 PHE A CA 1
ATOM 1909 C C . PHE A 1 251 ? -0.186 -21.625 13.031 1 79.5 251 PHE A C 1
ATOM 1911 O O . PHE A 1 251 ? -1.401 -21.422 13.055 1 79.5 251 PHE A O 1
ATOM 1918 N N . GLY A 1 252 ? 0.234 -22 11.938 1 67 252 GLY A N 1
ATOM 1919 C CA . GLY A 1 252 ? -0.482 -22.344 10.719 1 67 252 GLY A CA 1
ATOM 1920 C C . GLY A 1 252 ? -1.103 -23.734 10.758 1 67 252 GLY A C 1
ATOM 1921 O O . GLY A 1 252 ? -1.88 -24.094 9.875 1 67 252 GLY A O 1
ATOM 1922 N N . GLY A 1 253 ? -0.657 -24.688 11.758 1 54.66 253 GLY A N 1
ATOM 1923 C CA . GLY A 1 253 ? -0.946 -26.109 11.758 1 54.66 253 GLY A CA 1
ATOM 1924 C C . GLY A 1 253 ? -2.414 -26.422 11.984 1 54.66 253 GLY A C 1
ATOM 1925 O O . GLY A 1 253 ? -2.781 -26.953 13.031 1 54.66 253 GLY A O 1
ATOM 1926 N N . GLY A 1 254 ? -3.428 -25.672 11.773 1 45.38 254 GLY A N 1
ATOM 1927 C CA . GLY A 1 254 ? -4.562 -26.578 11.914 1 45.38 254 GLY A CA 1
ATOM 1928 C C . GLY A 1 254 ? -4.305 -27.953 11.336 1 45.38 254 GLY A C 1
ATOM 1929 O O . GLY A 1 254 ? -3.209 -28.234 10.836 1 45.38 254 GLY A O 1
ATOM 1930 N N . ASN A 1 255 ? -5.703 -28.688 10.773 1 40.16 255 ASN A N 1
ATOM 1931 C CA . ASN A 1 255 ? -5.879 -30.109 10.523 1 40.16 255 ASN A CA 1
ATOM 1932 C C . ASN A 1 255 ? -4.719 -30.688 9.703 1 40.16 255 ASN A C 1
ATOM 1934 O O . ASN A 1 255 ? -4.094 -31.656 10.109 1 40.16 255 ASN A O 1
ATOM 1938 N N . LYS A 1 256 ? -5.098 -30.766 8.148 1 37.62 256 LYS A N 1
ATOM 1939 C CA . LYS A 1 256 ? -4.629 -31.812 7.238 1 37.62 256 LYS A CA 1
ATOM 1940 C C . LYS A 1 256 ? -3.131 -31.688 6.984 1 37.62 256 LYS A C 1
ATOM 1942 O O . LYS A 1 256 ? -2.553 -30.609 7.156 1 37.62 256 LYS A O 1
ATOM 1947 N N . GLY A 1 257 ? -2.428 -32.531 6.449 1 34.66 257 GLY A N 1
ATOM 1948 C CA . GLY A 1 257 ? -1.089 -32.938 6.043 1 34.66 257 GLY A CA 1
ATOM 1949 C C . GLY A 1 257 ? -0.272 -31.781 5.48 1 34.66 257 GLY A C 1
ATOM 1950 O O . GLY A 1 257 ? -0.565 -31.281 4.395 1 34.66 257 GLY A O 1
ATOM 1951 N N . VAL A 1 258 ? 0.151 -30.828 6.336 1 39.69 258 VAL A N 1
ATOM 1952 C CA . VAL A 1 258 ? 1.107 -29.781 5.984 1 39.69 258 VAL A CA 1
ATOM 1953 C C . VAL A 1 258 ? 2.209 -30.359 5.102 1 39.69 258 VAL A C 1
ATOM 1955 O O . VAL A 1 258 ? 2.959 -31.25 5.535 1 39.69 258 VAL A O 1
ATOM 1958 N N . SER A 1 259 ? 2.008 -30.547 3.885 1 39.84 259 SER A N 1
ATOM 1959 C CA . SER A 1 259 ? 3.18 -30.906 3.092 1 39.84 259 SER A CA 1
ATOM 1960 C C . SER A 1 259 ? 4.09 -29.703 2.877 1 39.84 259 SER A C 1
ATOM 1962 O O . SER A 1 259 ? 3.619 -28.625 2.523 1 39.84 259 SER A O 1
ATOM 1964 N N . ILE A 1 260 ? 5.07 -29.469 3.699 1 40.88 260 ILE A N 1
ATOM 1965 C CA . ILE A 1 260 ? 6.184 -28.547 3.488 1 40.88 260 ILE A CA 1
ATOM 1966 C C . ILE A 1 260 ? 6.93 -28.922 2.211 1 40.88 260 ILE A C 1
ATOM 1968 O O . ILE A 1 260 ? 7.426 -30.047 2.082 1 40.88 260 ILE A O 1
ATOM 1972 N N . ALA A 1 261 ? 6.402 -28.391 1.097 1 37.62 261 ALA A N 1
ATOM 1973 C CA . ALA A 1 261 ? 7.188 -28.75 -0.083 1 37.62 261 ALA A CA 1
ATOM 1974 C C . ALA A 1 261 ? 8.375 -27.812 -0.263 1 37.62 261 ALA A C 1
ATOM 1976 O O . ALA A 1 261 ? 8.227 -26.578 -0.158 1 37.62 261 ALA A O 1
ATOM 1977 N N . SER A 1 262 ? 9.461 -28.188 0.177 1 37.91 262 SER A N 1
ATOM 1978 C CA . SER A 1 262 ? 10.688 -27.547 -0.287 1 37.91 262 SER A CA 1
ATOM 1979 C C . SER A 1 262 ? 10.773 -27.547 -1.81 1 37.91 262 SER A C 1
ATOM 1981 O O . SER A 1 262 ? 10.688 -28.609 -2.434 1 37.91 262 SER A O 1
ATOM 1983 N N . ILE A 1 263 ? 9.969 -26.688 -2.375 1 34.16 263 ILE A N 1
ATOM 1984 C CA . ILE A 1 263 ? 10.25 -26.766 -3.805 1 34.16 263 ILE A CA 1
ATOM 1985 C C . ILE A 1 263 ? 11.641 -26.203 -4.086 1 34.16 263 ILE A C 1
ATOM 1987 O O . ILE A 1 263 ? 12.055 -25.219 -3.469 1 34.16 263 ILE A O 1
ATOM 1991 N N . MET B 1 1 ? -2.777 31.906 -2.094 1 94.62 1 MET B N 1
ATOM 1992 C CA . MET B 1 1 ? -1.993 31 -1.253 1 94.62 1 MET B CA 1
ATOM 1993 C C . MET B 1 1 ? -2.152 29.547 -1.71 1 94.62 1 MET B C 1
ATOM 1995 O O . MET B 1 1 ? -1.188 28.938 -2.154 1 94.62 1 MET B O 1
ATOM 1999 N N . LEU B 1 2 ? -3.371 29.141 -1.946 1 97.56 2 LEU B N 1
ATOM 2000 C CA . LEU B 1 2 ? -3.588 27.719 -2.242 1 97.56 2 LEU B CA 1
ATOM 2001 C C . LEU B 1 2 ? -3.008 27.359 -3.605 1 97.56 2 LEU B C 1
ATOM 2003 O O . LEU B 1 2 ? -2.355 26.328 -3.75 1 97.56 2 LEU B O 1
ATOM 2007 N N . GLY B 1 3 ? -3.219 28.219 -4.586 1 97.5 3 GLY B N 1
ATOM 2008 C CA . GLY B 1 3 ? -2.682 27.969 -5.914 1 97.5 3 GLY B CA 1
ATOM 2009 C C . GLY B 1 3 ? -1.17 27.844 -5.934 1 97.5 3 GLY B C 1
ATOM 2010 O O . GLY B 1 3 ? -0.623 26.969 -6.609 1 97.5 3 GLY B O 1
ATOM 2011 N N . ARG B 1 4 ? -0.526 28.719 -5.227 1 98.12 4 ARG B N 1
ATOM 2012 C CA . ARG B 1 4 ? 0.93 28.688 -5.141 1 98.12 4 ARG B CA 1
ATOM 2013 C C . ARG B 1 4 ? 1.408 27.406 -4.453 1 98.12 4 ARG B C 1
ATOM 2015 O O . ARG B 1 4 ? 2.359 26.766 -4.906 1 98.12 4 ARG B O 1
ATOM 2022 N N . LEU B 1 5 ? 0.74 27.031 -3.363 1 98.81 5 LEU B N 1
ATOM 2023 C CA . LEU B 1 5 ? 1.093 25.812 -2.652 1 98.81 5 LEU B CA 1
ATOM 2024 C C . LEU B 1 5 ? 0.929 24.578 -3.553 1 98.81 5 LEU B C 1
ATOM 2026 O O . LEU B 1 5 ? 1.797 23.703 -3.582 1 98.81 5 LEU B O 1
ATOM 2030 N N . GLU B 1 6 ? -0.153 24.547 -4.316 1 98.75 6 GLU B N 1
ATOM 2031 C CA . GLU B 1 6 ? -0.407 23.453 -5.25 1 98.75 6 GLU B CA 1
ATOM 2032 C C . GLU B 1 6 ? 0.709 23.344 -6.281 1 98.75 6 GLU B C 1
ATOM 2034 O O . GLU B 1 6 ? 1.175 22.234 -6.582 1 98.75 6 GLU B O 1
ATOM 2039 N N . SER B 1 7 ? 1.083 24.484 -6.812 1 98.62 7 SER B N 1
ATOM 2040 C CA . SER B 1 7 ? 2.127 24.5 -7.836 1 98.62 7 SER B CA 1
ATOM 2041 C C . SER B 1 7 ? 3.445 23.969 -7.289 1 98.62 7 SER B C 1
ATOM 2043 O O . SER B 1 7 ? 4.102 23.141 -7.93 1 98.62 7 SER B O 1
ATOM 2045 N N . ILE B 1 8 ? 3.797 24.391 -6.09 1 98.75 8 ILE B N 1
ATOM 2046 C CA . ILE B 1 8 ? 5.043 23.984 -5.449 1 98.75 8 ILE B CA 1
ATOM 2047 C C . ILE B 1 8 ? 5.027 22.484 -5.188 1 98.75 8 ILE B C 1
ATOM 2049 O O . ILE B 1 8 ? 5.977 21.766 -5.535 1 98.75 8 ILE B O 1
ATOM 2053 N N . VAL B 1 9 ? 3.93 21.953 -4.645 1 98.88 9 VAL B N 1
ATOM 2054 C CA . VAL B 1 9 ? 3.83 20.547 -4.25 1 98.88 9 VAL B CA 1
ATOM 2055 C C . VAL B 1 9 ? 3.727 19.672 -5.492 1 98.88 9 VAL B C 1
ATOM 2057 O O . VAL B 1 9 ? 4.266 18.562 -5.523 1 98.88 9 VAL B O 1
ATOM 2060 N N . SER B 1 10 ? 3.08 20.219 -6.551 1 98.69 10 SER B N 1
ATOM 2061 C CA . SER B 1 10 ? 2.967 19.469 -7.801 1 98.69 10 SER B CA 1
ATOM 2062 C C . SER B 1 10 ? 4.34 19.203 -8.414 1 98.69 10 SER B C 1
ATOM 2064 O O . SER B 1 10 ? 4.629 18.078 -8.82 1 98.69 10 SER B O 1
ATOM 2066 N N . LYS B 1 11 ? 5.113 20.203 -8.484 1 98.62 11 LYS B N 1
ATOM 2067 C CA . LYS B 1 11 ? 6.461 20.031 -9.023 1 98.62 11 LYS B CA 1
ATOM 2068 C C . LYS B 1 11 ? 7.285 19.094 -8.148 1 98.62 11 LYS B C 1
ATOM 2070 O O . LYS B 1 11 ? 7.992 18.219 -8.664 1 98.62 11 LYS B O 1
ATOM 2075 N N . ALA B 1 12 ? 7.215 19.25 -6.828 1 98.62 12 ALA B N 1
ATOM 2076 C CA . ALA B 1 12 ? 7.91 18.359 -5.898 1 98.62 12 ALA B CA 1
ATOM 2077 C C . ALA B 1 12 ? 7.477 16.922 -6.102 1 98.62 12 ALA B C 1
ATOM 2079 O O . ALA B 1 12 ? 8.305 16 -6.066 1 98.62 12 ALA B O 1
ATOM 2080 N N . SER B 1 13 ? 6.184 16.734 -6.297 1 98.5 13 SER B N 1
ATOM 2081 C CA . SER B 1 13 ? 5.613 15.406 -6.508 1 98.5 13 SER B CA 1
ATOM 2082 C C . SER B 1 13 ? 6.18 14.75 -7.762 1 98.5 13 SER B C 1
ATOM 2084 O O . SER B 1 13 ? 6.523 13.57 -7.75 1 98.5 13 SER B O 1
ATOM 2086 N N . TRP B 1 14 ? 6.25 15.516 -8.797 1 97.38 14 TRP B N 1
ATOM 2087 C CA . TRP B 1 14 ? 6.824 15.031 -10.047 1 97.38 14 TRP B CA 1
ATOM 2088 C C . TRP B 1 14 ? 8.281 14.625 -9.859 1 97.38 14 TRP B C 1
ATOM 2090 O O . TRP B 1 14 ? 8.695 13.562 -10.32 1 97.38 14 TRP B O 1
ATOM 2100 N N . LEU B 1 15 ? 9.047 15.438 -9.18 1 96.38 15 LEU B N 1
ATOM 2101 C CA . LEU B 1 15 ? 10.453 15.156 -8.914 1 96.38 15 LEU B CA 1
ATOM 2102 C C . LEU B 1 15 ? 10.602 13.867 -8.102 1 96.38 15 LEU B C 1
ATOM 2104 O O . LEU B 1 15 ? 11.422 13.008 -8.445 1 96.38 15 LEU B O 1
ATOM 2108 N N . LEU B 1 16 ? 9.781 13.75 -7.078 1 96.19 16 LEU B N 1
ATOM 2109 C CA . LEU B 1 16 ? 9.828 12.594 -6.191 1 96.19 16 LEU B CA 1
ATOM 2110 C C . LEU B 1 16 ? 9.508 11.312 -6.949 1 96.19 16 LEU B C 1
ATOM 2112 O O . LEU B 1 16 ? 10.219 10.312 -6.82 1 96.19 16 LEU B O 1
ATOM 2116 N N . TRP B 1 17 ? 8.484 11.32 -7.766 1 95.5 17 TRP B N 1
ATOM 2117 C CA . TRP B 1 17 ? 8.062 10.141 -8.516 1 95.5 17 TRP B CA 1
ATOM 2118 C C . TRP B 1 17 ? 9.102 9.75 -9.555 1 95.5 17 TRP B C 1
ATOM 2120 O O . TRP B 1 17 ? 9.383 8.562 -9.758 1 95.5 17 TRP B O 1
ATOM 2130 N N . THR B 1 18 ? 9.641 10.75 -10.281 1 93.62 18 THR B N 1
ATOM 2131 C CA . THR B 1 18 ? 10.664 10.508 -11.297 1 93.62 18 THR B CA 1
ATOM 2132 C C . THR B 1 18 ? 11.875 9.797 -10.695 1 93.62 18 THR B C 1
ATOM 2134 O O . THR B 1 18 ? 12.383 8.836 -11.266 1 93.62 18 THR B O 1
ATOM 2137 N N . GLU B 1 19 ? 12.234 10.25 -9.578 1 91.62 19 GLU B N 1
ATOM 2138 C CA . GLU B 1 19 ? 13.359 9.617 -8.898 1 91.62 19 GLU B CA 1
ATOM 2139 C C . GLU B 1 19 ? 13.016 8.203 -8.461 1 91.62 19 GLU B C 1
ATOM 2141 O O . GLU B 1 19 ? 13.852 7.297 -8.555 1 91.62 19 GLU B O 1
ATOM 2146 N N . PHE B 1 20 ? 11.867 7.898 -7.996 1 91.94 20 PHE B N 1
ATOM 2147 C CA . PHE B 1 20 ? 11.406 6.586 -7.562 1 91.94 20 PHE B CA 1
ATOM 2148 C C . PHE B 1 20 ? 11.398 5.602 -8.727 1 91.94 20 PHE B C 1
ATOM 2150 O O . PHE B 1 20 ? 11.859 4.469 -8.594 1 91.94 20 PHE B O 1
ATOM 2157 N N . SER B 1 21 ? 10.828 6.043 -9.875 1 87.31 21 SER B N 1
ATOM 2158 C CA . SER B 1 21 ? 10.641 5.195 -11.047 1 87.31 21 SER B CA 1
ATOM 2159 C C . SER B 1 21 ? 11.977 4.84 -11.695 1 87.31 21 SER B C 1
ATOM 2161 O O . SER B 1 21 ? 12.109 3.783 -12.312 1 87.31 21 SER B O 1
ATOM 2163 N N . ASN B 1 22 ? 12.914 5.754 -11.812 1 77.12 22 ASN B N 1
ATOM 2164 C CA . ASN B 1 22 ? 14.211 5.52 -12.43 1 77.12 22 ASN B CA 1
ATOM 2165 C C . ASN B 1 22 ? 15.094 4.629 -11.555 1 77.12 22 ASN B C 1
ATOM 2167 O O . ASN B 1 22 ? 16.125 4.133 -12.016 1 77.12 22 ASN B O 1
ATOM 2171 N N . GLY B 1 23 ? 14.602 3.984 -10.578 1 64.75 23 GLY B N 1
ATOM 2172 C CA . GLY B 1 23 ? 15.359 3.025 -9.797 1 64.75 23 GLY B CA 1
ATOM 2173 C C . GLY B 1 23 ? 16.328 3.68 -8.836 1 64.75 23 GLY B C 1
ATOM 2174 O O . GLY B 1 23 ? 16.938 3.002 -8 1 64.75 23 GLY B O 1
ATOM 2175 N N . GLU B 1 24 ? 16.891 4.859 -9.273 1 49.94 24 GLU B N 1
ATOM 2176 C CA . GLU B 1 24 ? 17.891 5.449 -8.383 1 49.94 24 GLU B CA 1
ATOM 2177 C C . GLU B 1 24 ? 17.391 5.465 -6.938 1 49.94 24 GLU B C 1
ATOM 2179 O O . GLU B 1 24 ? 18.188 5.629 -6.008 1 49.94 24 GLU B O 1
ATOM 2184 N N . GLY B 1 25 ? 16.234 5.555 -6.664 1 42.81 25 GLY B N 1
ATOM 2185 C CA . GLY B 1 25 ? 16.031 5.438 -5.23 1 42.81 25 GLY B CA 1
ATOM 2186 C C . GLY B 1 25 ? 16.531 4.121 -4.664 1 42.81 25 GLY B C 1
ATOM 2187 O O . GLY B 1 25 ? 16.891 4.039 -3.484 1 42.81 25 GLY B O 1
ATOM 2188 N N . SER B 1 26 ? 16.078 2.965 -5.27 1 41.16 26 SER B N 1
ATOM 2189 C CA . SER B 1 26 ? 16.484 1.643 -4.797 1 41.16 26 SER B CA 1
ATOM 2190 C C . SER B 1 26 ? 17.969 1.409 -5 1 41.16 26 SER B C 1
ATOM 2192 O O . SER B 1 26 ? 18.531 0.426 -4.504 1 41.16 26 SER B O 1
ATOM 2194 N N . GLU B 1 27 ? 18.469 1.746 -6.16 1 39.38 27 GLU B N 1
ATOM 2195 C CA . GLU B 1 27 ? 19.875 1.343 -6.305 1 39.38 27 GLU B CA 1
ATOM 2196 C C . GLU B 1 27 ? 20.672 1.638 -5.039 1 39.38 27 GLU B C 1
ATOM 2198 O O . GLU B 1 27 ? 21.875 1.425 -5 1 39.38 27 GLU B O 1
ATOM 2203 N N . ILE B 1 28 ? 20.344 2.609 -4.379 1 37.72 28 ILE B N 1
ATOM 2204 C CA . ILE B 1 28 ? 21.328 2.781 -3.318 1 37.72 28 ILE B CA 1
ATOM 2205 C C . ILE B 1 28 ? 21.438 1.495 -2.502 1 37.72 28 ILE B C 1
ATOM 2207 O O . ILE B 1 28 ? 20.641 1.266 -1.587 1 37.72 28 ILE B O 1
ATOM 2211 N N . VAL B 1 29 ? 21.484 0.378 -3.146 1 36.97 29 VAL B N 1
ATOM 2212 C CA . VAL B 1 29 ? 21.812 -0.969 -2.691 1 36.97 29 VAL B CA 1
ATOM 2213 C C . VAL B 1 29 ? 22.703 -0.894 -1.455 1 36.97 29 VAL B C 1
ATOM 2215 O O . VAL B 1 29 ? 22.547 -1.684 -0.521 1 36.97 29 VAL B O 1
ATOM 2218 N N . GLY B 1 30 ? 23.891 -0.284 -1.73 1 36.97 30 GLY B N 1
ATOM 2219 C CA . GLY B 1 30 ? 24.891 -0.448 -0.693 1 36.97 30 GLY B CA 1
ATOM 2220 C C . GLY B 1 30 ? 24.484 0.182 0.628 1 36.97 30 GLY B C 1
ATOM 2221 O O . GLY B 1 30 ? 25.188 0.014 1.635 1 36.97 30 GLY B O 1
ATOM 2222 N N . ARG B 1 31 ? 23.797 1.393 0.553 1 40.19 31 ARG B N 1
ATOM 2223 C CA . ARG B 1 31 ? 23.625 2.094 1.821 1 40.19 31 ARG B CA 1
ATOM 2224 C C . ARG B 1 31 ? 22.328 1.659 2.512 1 40.19 31 ARG B C 1
ATOM 2226 O O . ARG B 1 31 ? 21.375 1.254 1.85 1 40.19 31 ARG B O 1
ATOM 2233 N N . HIS B 1 32 ? 22.188 1.504 3.762 1 44.72 32 HIS B N 1
ATOM 2234 C CA . HIS B 1 32 ? 21.062 1.143 4.598 1 44.72 32 HIS B CA 1
ATOM 2235 C C . HIS B 1 32 ? 19.797 1.867 4.152 1 44.72 32 HIS B C 1
ATOM 2237 O O . HIS B 1 32 ? 19.844 3.039 3.771 1 44.72 32 HIS B O 1
ATOM 2243 N N . GLY B 1 33 ? 18.734 1.139 3.467 1 48.47 33 GLY B N 1
ATOM 2244 C CA . GLY B 1 33 ? 17.406 1.581 3.088 1 48.47 33 GLY B CA 1
ATOM 2245 C C . GLY B 1 33 ? 17.031 2.918 3.693 1 48.47 33 GLY B C 1
ATOM 2246 O O . GLY B 1 33 ? 16.516 3.801 2.996 1 48.47 33 GLY B O 1
ATOM 2247 N N . ASP B 1 34 ? 17.391 3.145 4.82 1 58.25 34 ASP B N 1
ATOM 2248 C CA . ASP B 1 34 ? 17.078 4.359 5.566 1 58.25 34 ASP B CA 1
ATOM 2249 C C . ASP B 1 34 ? 17.844 5.555 5.008 1 58.25 34 ASP B C 1
ATOM 2251 O O . ASP B 1 34 ? 17.312 6.668 4.949 1 58.25 34 ASP B O 1
ATOM 2255 N N . ASP B 1 35 ? 18.922 5.188 4.371 1 59.22 35 ASP B N 1
ATOM 2256 C CA . ASP B 1 35 ? 19.766 6.289 3.906 1 59.22 35 ASP B CA 1
ATOM 2257 C C . ASP B 1 35 ? 19.234 6.879 2.605 1 59.22 35 ASP B C 1
ATOM 2259 O O . ASP B 1 35 ? 19.203 8.102 2.436 1 59.22 35 ASP B O 1
ATOM 2263 N N . VAL B 1 36 ? 18.797 6.062 1.718 1 62.5 36 VAL B N 1
ATOM 2264 C CA . VAL B 1 36 ? 18.281 6.508 0.426 1 62.5 36 VAL B CA 1
ATOM 2265 C C . VAL B 1 36 ? 17.047 7.375 0.63 1 62.5 36 VAL B C 1
ATOM 2267 O O . VAL B 1 36 ? 16.938 8.469 0.068 1 62.5 36 VAL B O 1
ATOM 2270 N N . SER B 1 37 ? 16.234 6.879 1.396 1 70.88 37 SER B N 1
ATOM 2271 C CA . SER B 1 37 ? 15.016 7.645 1.634 1 70.88 37 SER B CA 1
ATOM 2272 C C . SER B 1 37 ? 15.328 8.977 2.314 1 70.88 37 SER B C 1
ATOM 2274 O O . SER B 1 37 ? 14.688 9.984 2.025 1 70.88 37 SER B O 1
ATOM 2276 N N . ARG B 1 38 ? 16.422 8.992 2.949 1 75.81 38 ARG B N 1
ATOM 2277 C CA . ARG B 1 38 ? 16.766 10.234 3.635 1 75.81 38 ARG B CA 1
ATOM 2278 C C . ARG B 1 38 ? 17.25 11.281 2.645 1 75.81 38 ARG B C 1
ATOM 2280 O O . ARG B 1 38 ? 16.891 12.461 2.752 1 75.81 38 ARG B O 1
ATOM 2287 N N . ALA B 1 39 ? 18.031 10.852 1.659 1 84.69 39 ALA B N 1
ATOM 2288 C CA . ALA B 1 39 ? 18.562 11.797 0.678 1 84.69 39 ALA B CA 1
ATOM 2289 C C . ALA B 1 39 ? 17.438 12.445 -0.128 1 84.69 39 ALA B C 1
ATOM 2291 O O . ALA B 1 39 ? 17.453 13.656 -0.355 1 84.69 39 ALA B O 1
ATOM 2292 N N . ILE B 1 40 ? 16.516 11.656 -0.538 1 90.5 40 ILE B N 1
ATOM 2293 C CA . ILE B 1 40 ? 15.406 12.18 -1.338 1 90.5 40 ILE B CA 1
ATOM 2294 C C . ILE B 1 40 ? 14.508 13.055 -0.467 1 90.5 40 ILE B C 1
ATOM 2296 O O . ILE B 1 40 ? 13.961 14.055 -0.937 1 90.5 40 ILE B O 1
ATOM 2300 N N . ASP B 1 41 ? 14.398 12.672 0.784 1 91.94 41 ASP B N 1
ATOM 2301 C CA . ASP B 1 41 ? 13.656 13.477 1.748 1 91.94 41 ASP B CA 1
ATOM 2302 C C . ASP B 1 41 ? 14.227 14.883 1.853 1 91.94 41 ASP B C 1
ATOM 2304 O O . ASP B 1 41 ? 13.492 15.867 1.758 1 91.94 41 ASP B O 1
ATOM 2308 N N . VAL B 1 42 ? 15.477 14.969 1.994 1 93.12 42 VAL B N 1
ATOM 2309 C CA . VAL B 1 42 ? 16.172 16.234 2.17 1 93.12 42 VAL B CA 1
ATOM 2310 C C . VAL B 1 42 ? 16.078 17.062 0.886 1 93.12 42 VAL B C 1
ATOM 2312 O O . VAL B 1 42 ? 15.852 18.266 0.932 1 93.12 42 VAL B O 1
ATOM 2315 N N . LYS B 1 43 ? 16.25 16.391 -0.233 1 94.5 43 LYS B N 1
ATOM 2316 C CA . LYS B 1 43 ? 16.188 17.062 -1.529 1 94.5 43 LYS B CA 1
ATOM 2317 C C . LYS B 1 43 ? 14.82 17.703 -1.747 1 94.5 43 LYS B C 1
ATOM 2319 O O . LYS B 1 43 ? 14.727 18.859 -2.145 1 94.5 43 LYS B O 1
ATOM 2324 N N . ILE B 1 44 ? 13.75 16.984 -1.469 1 96.88 44 ILE B N 1
ATOM 2325 C CA . ILE B 1 44 ? 12.391 17.469 -1.66 1 96.88 44 ILE B CA 1
ATOM 2326 C C . ILE B 1 44 ? 12.102 18.594 -0.676 1 96.88 44 ILE B C 1
ATOM 2328 O O . ILE B 1 44 ? 11.508 19.609 -1.045 1 96.88 44 ILE B O 1
ATOM 2332 N N . GLU B 1 45 ? 12.539 18.469 0.555 1 97.31 45 GLU B N 1
ATOM 2333 C CA . GLU B 1 45 ? 12.359 19.5 1.575 1 97.31 45 GLU B CA 1
ATOM 2334 C C . GLU B 1 45 ? 13.039 20.797 1.168 1 97.31 45 GLU B C 1
ATOM 2336 O O . GLU B 1 45 ? 12.438 21.875 1.265 1 97.31 45 GLU B O 1
ATOM 2341 N N . ARG B 1 46 ? 14.242 20.734 0.687 1 96.81 46 ARG B N 1
ATOM 2342 C CA . ARG B 1 46 ? 14.992 21.906 0.27 1 96.81 46 ARG B CA 1
ATOM 2343 C C . ARG B 1 46 ? 14.297 22.609 -0.895 1 96.81 46 ARG B C 1
ATOM 2345 O O . ARG B 1 46 ? 14.195 23.844 -0.912 1 96.81 46 ARG B O 1
ATOM 2352 N N . TYR B 1 47 ? 13.859 21.812 -1.818 1 98.06 47 TYR B N 1
ATOM 2353 C CA . TYR B 1 47 ? 13.141 22.391 -2.947 1 98.06 47 TYR B CA 1
ATOM 2354 C C . TYR B 1 47 ? 11.922 23.172 -2.475 1 98.06 47 TYR B C 1
ATOM 2356 O O . TYR B 1 47 ? 11.719 24.328 -2.873 1 98.06 47 TYR B O 1
ATOM 2364 N N . ILE B 1 48 ? 11.125 22.562 -1.617 1 98.56 48 ILE B N 1
ATOM 2365 C CA . ILE B 1 48 ? 9.883 23.172 -1.171 1 98.56 48 ILE B CA 1
ATOM 2366 C C . ILE B 1 48 ? 10.188 24.422 -0.332 1 98.56 48 ILE B C 1
ATOM 2368 O O . ILE B 1 48 ? 9.547 25.453 -0.486 1 98.56 48 ILE B O 1
ATOM 2372 N N . TYR B 1 49 ? 11.211 24.328 0.483 1 98.25 49 TYR B N 1
ATOM 2373 C CA . TYR B 1 49 ? 11.625 25.469 1.302 1 98.25 49 TYR B CA 1
ATOM 2374 C C . TYR B 1 49 ? 12 26.656 0.431 1 98.25 49 TYR B C 1
ATOM 2376 O O . TYR B 1 49 ? 11.5 27.766 0.643 1 98.25 49 TYR B O 1
ATOM 2384 N N . GLU B 1 50 ? 12.844 26.406 -0.517 1 98.5 50 GLU B N 1
ATOM 2385 C CA . GLU B 1 50 ? 13.297 27.484 -1.388 1 98.5 50 GLU B CA 1
ATOM 2386 C C . GLU B 1 50 ? 12.133 28.094 -2.172 1 98.5 50 GLU B C 1
ATOM 2388 O O . GLU B 1 50 ? 12.07 29.312 -2.361 1 98.5 50 GLU B O 1
ATOM 2393 N N . ALA B 1 51 ? 11.266 27.219 -2.619 1 98.69 51 ALA B N 1
ATOM 2394 C CA . ALA B 1 51 ? 10.102 27.688 -3.367 1 98.69 51 ALA B CA 1
ATOM 2395 C C . ALA B 1 51 ? 9.188 28.531 -2.482 1 98.69 51 ALA B C 1
ATOM 2397 O O . ALA B 1 51 ? 8.68 29.578 -2.916 1 98.69 51 ALA B O 1
ATOM 2398 N N . LEU B 1 52 ? 8.945 28.109 -1.226 1 98.56 52 LEU B N 1
ATOM 2399 C CA . LEU B 1 52 ? 8.125 28.859 -0.287 1 98.56 52 LEU B CA 1
ATOM 2400 C C . LEU B 1 52 ? 8.758 30.219 0.02 1 98.56 52 LEU B C 1
ATOM 2402 O O . LEU B 1 52 ? 8.07 31.25 0.01 1 98.56 52 LEU B O 1
ATOM 2406 N N . LYS B 1 53 ? 10.031 30.219 0.258 1 98 53 LYS B N 1
ATOM 2407 C CA . LYS B 1 53 ? 10.766 31.438 0.584 1 98 53 LYS B CA 1
ATOM 2408 C C . LYS B 1 53 ? 10.672 32.469 -0.55 1 98 53 LYS B C 1
ATOM 2410 O O . LYS B 1 53 ? 10.555 33.656 -0.304 1 98 53 LYS B O 1
ATOM 2415 N N . SER B 1 54 ? 10.703 31.953 -1.727 1 97.94 54 SER B N 1
ATOM 2416 C CA . SER B 1 54 ? 10.625 32.812 -2.896 1 97.94 54 SER B CA 1
ATOM 2417 C C . SER B 1 54 ? 9.203 33.344 -3.117 1 97.94 54 SER B C 1
ATOM 2419 O O . SER B 1 54 ? 9.008 34.375 -3.742 1 97.94 54 SER B O 1
ATOM 2421 N N . SER B 1 55 ? 8.227 32.625 -2.604 1 97.88 55 SER B N 1
ATOM 2422 C CA . SER B 1 55 ? 6.832 32.938 -2.906 1 97.88 55 SER B CA 1
ATOM 2423 C C . SER B 1 55 ? 6.191 33.781 -1.807 1 97.88 55 SER B C 1
ATOM 2425 O O . SER B 1 55 ? 5.199 34.469 -2.043 1 97.88 55 SER B O 1
ATOM 2427 N N . PHE B 1 56 ? 6.715 33.656 -0.609 1 97.62 56 PHE B N 1
ATOM 2428 C CA . PHE B 1 56 ? 6.148 34.344 0.541 1 97.62 56 PHE B CA 1
ATOM 2429 C C . PHE B 1 56 ? 7.203 35.219 1.227 1 97.62 56 PHE B C 1
ATOM 2431 O O . PHE B 1 56 ? 8.305 34.75 1.512 1 97.62 56 PHE B O 1
ATOM 2438 N N . SER B 1 57 ? 6.863 36.438 1.548 1 96.75 57 SER B N 1
ATOM 2439 C CA . SER B 1 57 ? 7.812 37.375 2.094 1 96.75 57 SER B CA 1
ATOM 2440 C C . SER B 1 57 ? 8.312 36.969 3.469 1 96.75 57 SER B C 1
ATOM 2442 O O . SER B 1 57 ? 9.422 37.281 3.867 1 96.75 57 SER B O 1
ATOM 2444 N N . GLY B 1 58 ? 7.547 36.281 4.207 1 97.62 58 GLY B N 1
ATOM 2445 C CA . GLY B 1 58 ? 7.91 35.75 5.523 1 97.62 58 GLY B CA 1
ATOM 2446 C C . GLY B 1 58 ? 7.184 34.469 5.891 1 97.62 58 GLY B C 1
ATOM 2447 O O . GLY B 1 58 ? 6.031 34.281 5.5 1 97.62 58 GLY B O 1
ATOM 2448 N N . GLY B 1 59 ? 7.945 33.625 6.684 1 97.62 59 GLY B N 1
ATOM 2449 C CA . GLY B 1 59 ? 7.312 32.375 7.051 1 97.62 59 GLY B CA 1
ATOM 2450 C C . GLY B 1 59 ? 8.148 31.547 8.008 1 97.62 59 GLY B C 1
ATOM 2451 O O . GLY B 1 59 ? 9.328 31.828 8.227 1 97.62 59 GLY B O 1
ATOM 2452 N N . ILE B 1 60 ? 7.426 30.656 8.648 1 98.12 60 ILE B N 1
ATOM 2453 C CA . ILE B 1 60 ? 7.992 29.578 9.445 1 98.12 60 ILE B CA 1
ATOM 2454 C C . ILE B 1 60 ? 7.676 28.234 8.789 1 98.12 60 ILE B C 1
ATOM 2456 O O . ILE B 1 60 ? 6.52 27.938 8.484 1 98.12 60 ILE B O 1
ATOM 2460 N N . LEU B 1 61 ? 8.734 27.469 8.531 1 98.12 61 LEU B N 1
ATOM 2461 C CA . LEU B 1 61 ? 8.531 26.109 8.016 1 98.12 61 LEU B CA 1
ATOM 2462 C C . LEU B 1 61 ? 8.969 25.078 9.039 1 98.12 61 LEU B C 1
ATOM 2464 O O . LEU B 1 61 ? 10.125 25.047 9.445 1 98.12 61 LEU B O 1
ATOM 2468 N N . ILE B 1 62 ? 8.016 24.359 9.484 1 97.19 62 ILE B N 1
ATOM 2469 C CA . ILE B 1 62 ? 8.289 23.188 10.32 1 97.19 62 ILE B CA 1
ATOM 2470 C C . ILE B 1 62 ? 8.352 21.938 9.453 1 97.19 62 ILE B C 1
ATOM 2472 O O . ILE B 1 62 ? 7.328 21.5 8.914 1 97.19 62 ILE B O 1
ATOM 2476 N N . ALA B 1 63 ? 9.555 21.391 9.336 1 94.19 63 ALA B N 1
ATOM 2477 C CA . ALA B 1 63 ? 9.75 20.266 8.422 1 94.19 63 ALA B CA 1
ATOM 2478 C C . ALA B 1 63 ? 10.398 19.078 9.133 1 94.19 63 ALA B C 1
ATOM 2480 O O . ALA B 1 63 ? 11.062 19.25 10.156 1 94.19 63 ALA B O 1
ATOM 2481 N N . GLU B 1 64 ? 10.242 17.922 8.602 1 84.69 64 GLU B N 1
ATOM 2482 C CA . GLU B 1 64 ? 10.648 16.656 9.219 1 84.69 64 GLU B CA 1
ATOM 2483 C C . GLU B 1 64 ? 12.172 16.562 9.32 1 84.69 64 GLU B C 1
ATOM 2485 O O . GLU B 1 64 ? 12.703 16.172 10.359 1 84.69 64 GLU B O 1
ATOM 2490 N N . GLU B 1 65 ? 12.883 16.938 8.273 1 81.56 65 GLU B N 1
ATOM 2491 C CA . GLU B 1 65 ? 14.305 16.641 8.18 1 81.56 65 GLU B CA 1
ATOM 2492 C C . GLU B 1 65 ? 15.141 17.75 8.82 1 81.56 65 GLU B C 1
ATOM 2494 O O . GLU B 1 65 ? 15.953 17.484 9.711 1 81.56 65 GLU B O 1
ATOM 2499 N N . GLY B 1 66 ? 14.875 18.953 8.406 1 85.12 66 GLY B N 1
ATOM 2500 C CA . GLY B 1 66 ? 15.688 20.078 8.828 1 85.12 66 GLY B CA 1
ATOM 2501 C C . GLY B 1 66 ? 15.141 20.781 10.055 1 85.12 66 GLY B C 1
ATOM 2502 O O . GLY B 1 66 ? 15.789 21.672 10.617 1 85.12 66 GLY B O 1
ATOM 2503 N N . GLY B 1 67 ? 14.016 20.391 10.422 1 90.25 67 GLY B N 1
ATOM 2504 C CA . GLY B 1 67 ? 13.414 21.047 11.57 1 90.25 67 GLY B CA 1
ATOM 2505 C C . GLY B 1 67 ? 12.68 22.328 11.203 1 90.25 67 GLY B C 1
ATOM 2506 O O . GLY B 1 67 ? 11.75 22.312 10.391 1 90.25 67 GLY B O 1
ATOM 2507 N N . VAL B 1 68 ? 13.211 23.5 11.852 1 95.06 68 VAL B N 1
ATOM 2508 C CA . VAL B 1 68 ? 12.477 24.75 11.68 1 95.06 68 VAL B CA 1
ATOM 2509 C C . VAL B 1 68 ? 13.305 25.734 10.859 1 95.06 68 VAL B C 1
ATOM 2511 O O . VAL B 1 68 ? 14.477 25.969 11.164 1 95.06 68 VAL B O 1
ATOM 2514 N N . TYR B 1 69 ? 12.688 26.25 9.773 1 96.38 69 TYR B N 1
ATOM 2515 C CA . TYR B 1 69 ? 13.227 27.344 8.977 1 96.38 69 TYR B CA 1
ATOM 2516 C C . TYR B 1 69 ? 12.438 28.625 9.211 1 96.38 69 TYR B C 1
ATOM 2518 O O . TYR B 1 69 ? 11.219 28.594 9.367 1 96.38 69 TYR B O 1
ATOM 2526 N N . THR B 1 70 ? 13.195 29.734 9.258 1 97.5 70 THR B N 1
ATOM 2527 C CA . THR B 1 70 ? 12.516 31.031 9.398 1 97.5 70 THR B CA 1
ATOM 2528 C C . THR B 1 70 ? 13.086 32.031 8.414 1 97.5 70 THR B C 1
ATOM 2530 O O . THR B 1 70 ? 14.266 31.984 8.055 1 97.5 70 THR B O 1
ATOM 2533 N N . TRP B 1 71 ? 12.156 32.906 7.949 1 97.69 71 TRP B N 1
ATOM 2534 C CA . TRP B 1 71 ? 12.602 34 7.098 1 97.69 71 TRP B CA 1
ATOM 2535 C C . TRP B 1 71 ? 11.617 35.156 7.141 1 97.69 71 TRP B C 1
ATOM 2537 O O . TRP B 1 71 ? 10.477 35 7.574 1 97.69 71 TRP B O 1
ATOM 2547 N N . GLY B 1 72 ? 12.078 36.344 6.938 1 97.31 72 GLY B N 1
ATOM 2548 C CA . GLY B 1 72 ? 11.234 37.531 6.867 1 97.31 72 GLY B CA 1
ATOM 2549 C C . GLY B 1 72 ? 10.477 37.812 8.156 1 97.31 72 GLY B C 1
ATOM 2550 O O . GLY B 1 72 ? 11.031 37.688 9.242 1 97.31 72 GLY B O 1
ATOM 2551 N N . ASP B 1 73 ? 9.102 38.219 8.039 1 96.75 73 ASP B N 1
ATOM 2552 C CA . ASP B 1 73 ? 8.328 38.656 9.188 1 96.75 73 ASP B CA 1
ATOM 2553 C C . ASP B 1 73 ? 7.617 37.5 9.867 1 96.75 73 ASP B C 1
ATOM 2555 O O . ASP B 1 73 ? 6.828 37.688 10.789 1 96.75 73 ASP B O 1
ATOM 2559 N N . GLN B 1 74 ? 7.805 36.312 9.344 1 96.56 74 GLN B N 1
ATOM 2560 C CA . GLN B 1 74 ? 7.309 35.062 9.922 1 96.56 74 GLN B CA 1
ATOM 2561 C C . GLN B 1 74 ? 5.785 35.094 10.031 1 96.56 74 GLN B C 1
ATOM 2563 O O . GLN B 1 74 ? 5.219 34.5 10.953 1 96.56 74 GLN B O 1
ATOM 2568 N N . ARG B 1 75 ? 5.148 35.75 9.094 1 96.62 75 ARG B N 1
ATOM 2569 C CA . ARG B 1 75 ? 3.697 35.906 9.094 1 96.62 75 ARG B CA 1
ATOM 2570 C C . ARG B 1 75 ? 3.012 34.594 8.781 1 96.62 75 ARG B C 1
ATOM 2572 O O . ARG B 1 75 ? 1.961 34.281 9.352 1 96.62 75 ARG B O 1
ATOM 2579 N N . HIS B 1 76 ? 3.572 33.812 7.918 1 98.31 76 HIS B N 1
ATOM 2580 C CA . HIS B 1 76 ? 2.98 32.562 7.477 1 98.31 76 HIS B CA 1
ATOM 2581 C C . HIS B 1 76 ? 3.641 31.359 8.164 1 98.31 76 HIS B C 1
ATOM 2583 O O . HIS B 1 76 ? 4.824 31.422 8.516 1 98.31 76 HIS B O 1
ATOM 2589 N N . VAL B 1 77 ? 2.879 30.328 8.375 1 98.38 77 VAL B N 1
ATOM 2590 C CA . VAL B 1 77 ? 3.416 29.094 8.922 1 98.38 77 VAL B CA 1
ATOM 2591 C C . VAL B 1 77 ? 3.098 27.922 7.98 1 98.38 77 VAL B C 1
ATOM 2593 O O . VAL B 1 77 ? 2.01 27.875 7.406 1 98.38 77 VAL B O 1
ATOM 2596 N N . PHE B 1 78 ? 4.086 27.062 7.82 1 98.56 78 PHE B N 1
ATOM 2597 C CA . PHE B 1 78 ? 4.004 25.875 6.98 1 98.56 78 PHE B CA 1
ATOM 2598 C C . PHE B 1 78 ? 4.445 24.641 7.758 1 98.56 78 PHE B C 1
ATOM 2600 O O . PHE B 1 78 ? 5.398 24.703 8.531 1 98.56 78 PHE B O 1
ATOM 2607 N N . VAL B 1 79 ? 3.734 23.578 7.613 1 98.25 79 VAL B N 1
ATOM 2608 C CA . VAL B 1 79 ? 4.086 22.266 8.164 1 98.25 79 VAL B CA 1
ATOM 2609 C C . VAL B 1 79 ? 4.227 21.25 7.039 1 98.25 79 VAL B C 1
ATOM 2611 O O . VAL B 1 79 ? 3.289 21.047 6.266 1 98.25 79 VAL B O 1
ATOM 2614 N N . LEU B 1 80 ? 5.465 20.594 6.984 1 98.31 80 LEU B N 1
ATOM 2615 C CA . LEU B 1 80 ? 5.793 19.828 5.797 1 98.31 80 LEU B CA 1
ATOM 2616 C C . LEU B 1 80 ? 6.324 18.438 6.176 1 98.31 80 LEU B C 1
ATOM 2618 O O . LEU B 1 80 ? 7.23 18.328 7.004 1 98.31 80 LEU B O 1
ATOM 2622 N N . ASP B 1 81 ? 5.73 17.453 5.711 1 97.56 81 ASP B N 1
ATOM 2623 C CA . ASP B 1 81 ? 6.363 16.156 5.523 1 97.56 81 ASP B CA 1
ATOM 2624 C C . ASP B 1 81 ? 6.684 15.906 4.051 1 97.56 81 ASP B C 1
ATOM 2626 O O . ASP B 1 81 ? 5.785 15.633 3.252 1 97.56 81 ASP B O 1
ATOM 2630 N N . PRO B 1 82 ? 7.922 16.047 3.643 1 97.38 82 PRO B N 1
ATOM 2631 C CA . PRO B 1 82 ? 8.289 15.953 2.229 1 97.38 82 PRO B CA 1
ATOM 2632 C C . PRO B 1 82 ? 8.125 14.539 1.669 1 97.38 82 PRO B C 1
ATOM 2634 O O . PRO B 1 82 ? 8.039 14.359 0.451 1 97.38 82 PRO B O 1
ATOM 2637 N N . LEU B 1 83 ? 8.117 13.594 2.582 1 96.44 83 LEU B N 1
ATOM 2638 C CA . LEU B 1 83 ? 7.988 12.195 2.166 1 96.44 83 LEU B CA 1
ATOM 2639 C C . LEU B 1 83 ? 7.414 11.344 3.293 1 96.44 83 LEU B C 1
ATOM 2641 O O . LEU B 1 83 ? 8.164 10.695 4.027 1 96.44 83 LEU B O 1
ATOM 2645 N N . ASP B 1 84 ? 6.125 11.375 3.398 1 96.5 84 ASP B N 1
ATOM 2646 C CA . ASP B 1 84 ? 5.496 10.391 4.277 1 96.5 84 ASP B CA 1
ATOM 2647 C C . ASP B 1 84 ? 5.445 9.016 3.615 1 96.5 84 ASP B C 1
ATOM 2649 O O . ASP B 1 84 ? 4.887 8.859 2.527 1 96.5 84 ASP B O 1
ATOM 2653 N N . GLY B 1 85 ? 5.945 8.039 4.281 1 95.94 85 GLY B N 1
ATOM 2654 C CA . GLY B 1 85 ? 6.145 6.73 3.684 1 95.94 85 GLY B CA 1
ATOM 2655 C C . GLY B 1 85 ? 7.551 6.516 3.164 1 95.94 85 GLY B C 1
ATOM 2656 O O . GLY B 1 85 ? 7.746 5.922 2.102 1 95.94 85 GLY B O 1
ATOM 2657 N N . SER B 1 86 ? 8.531 7.051 3.881 1 93.38 86 SER B N 1
ATOM 2658 C CA . SER B 1 86 ? 9.93 6.957 3.475 1 93.38 86 SER B CA 1
ATOM 2659 C C . SER B 1 86 ? 10.398 5.508 3.432 1 93.38 86 SER B C 1
ATOM 2661 O O . SER B 1 86 ? 11.18 5.125 2.557 1 93.38 86 SER B O 1
ATOM 2663 N N . LEU B 1 87 ? 9.914 4.684 4.367 1 92.81 87 LEU B N 1
ATOM 2664 C CA . LEU B 1 87 ? 10.258 3.268 4.336 1 92.81 87 LEU B CA 1
ATOM 2665 C C . LEU B 1 87 ? 9.672 2.592 3.1 1 92.81 87 LEU B C 1
ATOM 2667 O O . LEU B 1 87 ? 10.328 1.763 2.469 1 92.81 87 LEU B O 1
ATOM 2671 N N . ASN B 1 88 ? 8.391 2.9 2.777 1 95.62 88 ASN B N 1
ATOM 2672 C CA . ASN B 1 88 ? 7.801 2.395 1.542 1 95.62 88 ASN B CA 1
ATOM 2673 C C . ASN B 1 88 ? 8.648 2.76 0.326 1 95.62 88 ASN B C 1
ATOM 2675 O O . ASN B 1 88 ? 8.883 1.924 -0.549 1 95.62 88 ASN B O 1
ATOM 2679 N N . TYR B 1 89 ? 9.094 4 0.333 1 93.56 89 TYR B N 1
ATOM 2680 C CA . TYR B 1 89 ? 9.961 4.465 -0.743 1 93.56 89 TYR B CA 1
ATOM 2681 C C . TYR B 1 89 ? 11.195 3.576 -0.868 1 93.56 89 TYR B C 1
ATOM 2683 O O . TYR B 1 89 ? 11.539 3.131 -1.967 1 93.56 89 TYR B O 1
ATOM 2691 N N . ALA B 1 90 ? 11.773 3.207 0.218 1 89.62 90 ALA B N 1
ATOM 2692 C CA . ALA B 1 90 ? 12.977 2.383 0.253 1 89.62 90 ALA B CA 1
ATOM 2693 C C . ALA B 1 90 ? 12.672 0.949 -0.172 1 89.62 90 ALA B C 1
ATOM 2695 O O . ALA B 1 90 ? 13.531 0.269 -0.74 1 89.62 90 ALA B O 1
ATOM 2696 N N . LEU B 1 91 ? 11.43 0.514 0.045 1 91.69 91 LEU B N 1
ATOM 2697 C CA . LEU B 1 91 ? 11.031 -0.855 -0.257 1 91.69 91 LEU B CA 1
ATOM 2698 C C . LEU B 1 91 ? 10.547 -0.975 -1.698 1 91.69 91 LEU B C 1
ATOM 2700 O O . LEU B 1 91 ? 10.281 -2.078 -2.18 1 91.69 91 LEU B O 1
ATOM 2704 N N . GLY B 1 92 ? 10.359 0.175 -2.326 1 89.88 92 GLY B N 1
ATOM 2705 C CA . GLY B 1 92 ? 9.828 0.168 -3.68 1 89.88 92 GLY B CA 1
ATOM 2706 C C . GLY B 1 92 ? 8.312 0.133 -3.729 1 89.88 92 GLY B C 1
ATOM 2707 O O . GLY B 1 92 ? 7.727 -0.156 -4.773 1 89.88 92 GLY B O 1
ATOM 2708 N N . ILE B 1 93 ? 7.672 0.371 -2.625 1 95.69 93 ILE B N 1
ATOM 2709 C CA . ILE B 1 93 ? 6.215 0.405 -2.553 1 95.69 93 ILE B CA 1
ATOM 2710 C C . ILE B 1 93 ? 5.711 1.781 -2.979 1 95.69 93 ILE B C 1
ATOM 2712 O O . ILE B 1 93 ? 6.117 2.801 -2.414 1 95.69 93 ILE B O 1
ATOM 2716 N N . PRO B 1 94 ? 4.875 1.858 -3.977 1 96.19 94 PRO B N 1
ATOM 2717 C CA . PRO B 1 94 ? 4.465 3.152 -4.523 1 96.19 94 PRO B CA 1
ATOM 2718 C C . PRO B 1 94 ? 3.367 3.822 -3.701 1 96.19 94 PRO B C 1
ATOM 2720 O O . PRO B 1 94 ? 2.412 4.367 -4.262 1 96.19 94 PRO B O 1
ATOM 2723 N N . VAL B 1 95 ? 3.473 3.762 -2.393 1 97.56 95 VAL B N 1
ATOM 2724 C CA . VAL B 1 95 ? 2.533 4.383 -1.466 1 97.56 95 VAL B CA 1
ATOM 2725 C C . VAL B 1 95 ? 3.275 5.355 -0.55 1 97.56 95 VAL B C 1
ATOM 2727 O O . VAL B 1 95 ? 3.824 4.953 0.479 1 97.56 95 VAL B O 1
ATOM 2730 N N . PHE B 1 96 ? 3.326 6.586 -0.996 1 97.38 96 PHE B N 1
ATOM 2731 C CA . PHE B 1 96 ? 3.914 7.684 -0.236 1 97.38 96 PHE B CA 1
ATOM 2732 C C . PHE B 1 96 ? 3.357 9.023 -0.702 1 97.38 96 PHE B C 1
ATOM 2734 O O . PHE B 1 96 ? 2.766 9.109 -1.78 1 97.38 96 PHE B O 1
ATOM 2741 N N . THR B 1 97 ? 3.504 10.016 0.148 1 98.56 97 THR B N 1
ATOM 2742 C CA . THR B 1 97 ? 2.879 11.305 -0.143 1 98.56 97 THR B CA 1
ATOM 2743 C C . THR B 1 97 ? 3.814 12.453 0.213 1 98.56 97 THR B C 1
ATOM 2745 O O . THR B 1 97 ? 4.855 12.242 0.843 1 98.56 97 THR B O 1
ATOM 2748 N N . ILE B 1 98 ? 3.51 13.609 -0.272 1 98.75 98 ILE B N 1
ATOM 2749 C CA . ILE B 1 98 ? 4.004 14.891 0.218 1 98.75 98 ILE B CA 1
ATOM 2750 C C . ILE B 1 98 ? 2.871 15.656 0.906 1 98.75 98 ILE B C 1
ATOM 2752 O O . ILE B 1 98 ? 1.806 15.859 0.319 1 98.75 98 ILE B O 1
ATOM 2756 N N . SER B 1 99 ? 3.094 16.016 2.139 1 98.69 99 SER B N 1
ATOM 2757 C CA . SER B 1 99 ? 2.068 16.672 2.939 1 98.69 99 SER B CA 1
ATOM 2758 C C . SER B 1 99 ? 2.486 18.094 3.318 1 98.69 99 SER B C 1
ATOM 2760 O O . SER B 1 99 ? 3.49 18.281 4.008 1 98.69 99 SER B O 1
ATOM 2762 N N . LEU B 1 100 ? 1.74 19.094 2.863 1 98.81 100 LEU B N 1
ATOM 2763 C CA . LEU B 1 100 ? 2.014 20.5 3.172 1 98.81 100 LEU B CA 1
ATOM 2764 C C . LEU B 1 100 ? 0.756 21.203 3.672 1 98.81 100 LEU B C 1
ATOM 2766 O O . LEU B 1 100 ? -0.268 21.203 2.982 1 98.81 100 LEU B O 1
ATOM 2770 N N . ALA B 1 101 ? 0.801 21.688 4.832 1 98.56 101 ALA B N 1
ATOM 2771 C CA . ALA B 1 101 ? -0.249 22.547 5.379 1 98.56 101 ALA B CA 1
ATOM 2772 C C . ALA B 1 101 ? 0.273 23.953 5.637 1 98.56 101 ALA B C 1
ATOM 2774 O O . ALA B 1 101 ? 1.479 24.156 5.801 1 98.56 101 ALA B O 1
ATOM 2775 N N . ALA B 1 102 ? -0.676 24.938 5.629 1 98.69 102 ALA B N 1
ATOM 2776 C CA . ALA B 1 102 ? -0.238 26.328 5.766 1 98.69 102 ALA B CA 1
ATOM 2777 C C . ALA B 1 102 ? -1.32 27.188 6.418 1 98.69 102 ALA B C 1
ATOM 2779 O O . ALA B 1 102 ? -2.488 26.797 6.461 1 98.69 102 ALA B O 1
ATOM 2780 N N . GLY B 1 103 ? -0.874 28.266 6.918 1 98.19 103 GLY B N 1
ATOM 2781 C CA . GLY B 1 103 ? -1.76 29.266 7.496 1 98.19 103 GLY B CA 1
ATOM 2782 C C . GLY B 1 103 ? -1.026 30.5 8 1 98.19 103 GLY B C 1
ATOM 2783 O O . GLY B 1 103 ? 0.052 30.828 7.504 1 98.19 103 GLY B O 1
ATOM 2784 N N . ILE B 1 104 ? -1.733 31.219 8.828 1 97.75 104 ILE B N 1
ATOM 2785 C CA . ILE B 1 104 ? -1.153 32.406 9.477 1 97.75 104 ILE B CA 1
ATOM 2786 C C . ILE B 1 104 ? -0.69 32.031 10.891 1 97.75 104 ILE B C 1
ATOM 2788 O O . ILE B 1 104 ? -1.419 31.375 11.633 1 97.75 104 ILE B O 1
ATOM 2792 N N . TYR B 1 105 ? 0.575 32.406 11.156 1 96.81 105 TYR B N 1
ATOM 2793 C CA . TYR B 1 105 ? 1.11 32.125 12.477 1 96.81 105 TYR B CA 1
ATOM 2794 C C . TYR B 1 105 ? 0.459 33 13.539 1 96.81 105 TYR B C 1
ATOM 2796 O O . TYR B 1 105 ? 0.584 34.219 13.5 1 96.81 105 TYR B O 1
ATOM 2804 N N . LYS B 1 106 ? -0.257 32.406 14.477 1 95.81 106 LYS B N 1
ATOM 2805 C CA . LYS B 1 106 ? -0.968 33.156 15.5 1 95.81 106 LYS B CA 1
ATOM 2806 C C . LYS B 1 106 ? -0.812 32.5 16.875 1 95.81 106 LYS B C 1
ATOM 2808 O O . LYS B 1 106 ? -0.236 33.094 17.781 1 95.81 106 LYS B O 1
ATOM 2813 N N . ASN B 1 107 ? -1.161 31.188 17.062 1 93.44 107 ASN B N 1
ATOM 2814 C CA . ASN B 1 107 ? -1.229 30.5 18.344 1 93.44 107 ASN B CA 1
ATOM 2815 C C . ASN B 1 107 ? -0.119 29.453 18.469 1 93.44 107 ASN B C 1
ATOM 2817 O O . ASN B 1 107 ? 0.161 28.984 19.578 1 93.44 107 ASN B O 1
ATOM 2821 N N . GLY B 1 108 ? 0.446 29.094 17.359 1 93 108 GLY B N 1
ATOM 2822 C CA . GLY B 1 108 ? 1.491 28.094 17.375 1 93 108 GLY B CA 1
ATOM 2823 C C . GLY B 1 108 ? 0.952 26.672 17.469 1 93 108 GLY B C 1
ATOM 2824 O O . GLY B 1 108 ? 1.633 25.781 17.984 1 93 108 GLY B O 1
ATOM 2825 N N . ASP B 1 109 ? -0.286 26.516 17.078 1 93.88 109 ASP B N 1
ATOM 2826 C CA . ASP B 1 109 ? -0.912 25.188 17.125 1 93.88 109 ASP B CA 1
ATOM 2827 C C . ASP B 1 109 ? -1.672 24.891 15.828 1 93.88 109 ASP B C 1
ATOM 2829 O O . ASP B 1 109 ? -1.605 25.672 14.875 1 93.88 109 ASP B O 1
ATOM 2833 N N . LEU B 1 110 ? -2.303 23.781 15.781 1 93.19 110 LEU B N 1
ATOM 2834 C CA . LEU B 1 110 ? -2.896 23.25 14.555 1 93.19 110 LEU B CA 1
ATOM 2835 C C . LEU B 1 110 ? -3.99 24.188 14.039 1 93.19 110 LEU B C 1
ATOM 2837 O O . LEU B 1 110 ? -4.309 24.188 12.852 1 93.19 110 LEU B O 1
ATOM 2841 N N . SER B 1 111 ? -4.566 25 14.914 1 92.56 111 SER B N 1
ATOM 2842 C CA . SER B 1 111 ? -5.629 25.922 14.508 1 92.56 111 SER B CA 1
ATOM 2843 C C . SER B 1 111 ? -5.102 27 13.578 1 92.56 111 SER B C 1
ATOM 2845 O O . SER B 1 111 ? -5.883 27.688 12.906 1 92.56 111 SER B O 1
ATOM 2847 N N . ASP B 1 112 ? -3.809 27.172 13.562 1 96.69 112 ASP B N 1
ATOM 2848 C CA . ASP B 1 112 ? -3.195 28.156 12.688 1 96.69 112 ASP B CA 1
ATOM 2849 C C . ASP B 1 112 ? -3.242 27.703 11.227 1 96.69 112 ASP B C 1
ATOM 2851 O O . ASP B 1 112 ? -3.053 28.516 10.32 1 96.69 112 ASP B O 1
ATOM 2855 N N . LEU B 1 113 ? -3.4 26.406 10.992 1 97.38 113 LEU B N 1
ATOM 2856 C CA . LEU B 1 113 ? -3.32 25.828 9.656 1 97.38 113 LEU B CA 1
ATOM 2857 C C . LEU B 1 113 ? -4.699 25.781 9 1 97.38 113 LEU B C 1
ATOM 2859 O O . LEU B 1 113 ? -5.641 25.219 9.578 1 97.38 113 LEU B O 1
ATOM 2863 N N . GLN B 1 114 ? -4.809 26.375 7.754 1 97.5 114 GLN B N 1
ATOM 2864 C CA . GLN B 1 114 ? -6.105 26.469 7.098 1 97.5 114 GLN B CA 1
ATOM 2865 C C . GLN B 1 114 ? -6.035 25.969 5.66 1 97.5 114 GLN B C 1
ATOM 2867 O O . GLN B 1 114 ? -7.066 25.719 5.027 1 97.5 114 GLN B O 1
ATOM 2872 N N . TYR B 1 115 ? -4.844 25.859 5.109 1 98.56 115 TYR B N 1
ATOM 2873 C CA . TYR B 1 115 ? -4.613 25.344 3.762 1 98.56 115 TYR B CA 1
ATOM 2874 C C . TYR B 1 115 ? -3.891 24.016 3.803 1 98.56 115 TYR B C 1
ATOM 2876 O O . TYR B 1 115 ? -3.023 23.797 4.652 1 98.56 115 TYR B O 1
ATOM 2884 N N . ALA B 1 116 ? -4.262 23.141 2.895 1 98.75 116 ALA B N 1
ATOM 2885 C CA . ALA B 1 116 ? -3.57 21.859 2.807 1 98.75 116 ALA B CA 1
ATOM 2886 C C . ALA B 1 116 ? -3.41 21.422 1.353 1 98.75 116 ALA B C 1
ATOM 2888 O O . ALA B 1 116 ? -4.297 21.656 0.527 1 98.75 116 ALA B O 1
ATOM 2889 N N . VAL B 1 117 ? -2.305 20.891 1.083 1 98.94 117 VAL B N 1
ATOM 2890 C CA . VAL B 1 117 ? -2.018 20.203 -0.173 1 98.94 117 VAL B CA 1
ATOM 2891 C C . VAL B 1 117 ? -1.378 18.859 0.114 1 98.94 117 VAL B C 1
ATOM 2893 O O . VAL B 1 117 ? -0.398 18.766 0.858 1 98.94 117 VAL B O 1
ATOM 2896 N N . LEU B 1 118 ? -1.963 17.828 -0.343 1 98.94 118 LEU B N 1
ATOM 2897 C CA . LEU B 1 118 ? -1.429 16.469 -0.257 1 98.94 118 LEU B CA 1
ATOM 2898 C C . LEU B 1 118 ? -1.23 15.875 -1.647 1 98.94 118 LEU B C 1
ATOM 2900 O O . LEU B 1 118 ? -2.178 15.789 -2.432 1 98.94 118 LEU B O 1
ATOM 2904 N N . ALA B 1 119 ? -0.003 15.484 -1.903 1 98.88 119 ALA B N 1
ATOM 2905 C CA . ALA B 1 119 ? 0.295 14.875 -3.197 1 98.88 119 ALA B CA 1
ATOM 2906 C C . ALA B 1 119 ? 0.469 13.367 -3.066 1 98.88 119 ALA B C 1
ATOM 2908 O O . ALA B 1 119 ? 1.078 12.883 -2.107 1 98.88 119 ALA B O 1
ATOM 2909 N N . VAL B 1 120 ? -0.099 12.672 -3.955 1 98 120 VAL B N 1
ATOM 2910 C CA . VAL B 1 120 ? 0.107 11.234 -4.121 1 98 120 VAL B CA 1
ATOM 2911 C C . VAL B 1 120 ? 0.865 10.969 -5.418 1 98 120 VAL B C 1
ATOM 2913 O O . VAL B 1 120 ? 0.255 10.734 -6.465 1 98 120 VAL B O 1
ATOM 2916 N N . PRO B 1 121 ? 2.158 10.906 -5.352 1 97.62 121 PRO B N 1
ATOM 2917 C CA . PRO B 1 121 ? 2.996 10.906 -6.555 1 97.62 121 PRO B CA 1
ATOM 2918 C C . PRO B 1 121 ? 2.686 9.734 -7.488 1 97.62 121 PRO B C 1
ATOM 2920 O O . PRO B 1 121 ? 2.621 9.914 -8.703 1 97.62 121 PRO B O 1
ATOM 2923 N N . SER B 1 122 ? 2.451 8.586 -6.984 1 95 122 SER B N 1
ATOM 2924 C CA . SER B 1 122 ? 2.254 7.391 -7.797 1 95 122 SER B CA 1
ATOM 2925 C C . SER B 1 122 ? 1.007 7.512 -8.664 1 95 122 SER B C 1
ATOM 2927 O O . SER B 1 122 ? 0.896 6.844 -9.695 1 95 122 SER B O 1
ATOM 2929 N N . LYS B 1 123 ? 0.107 8.406 -8.273 1 94.75 123 LYS B N 1
ATOM 2930 C CA . LYS B 1 123 ? -1.154 8.547 -9 1 94.75 123 LYS B CA 1
ATOM 2931 C C . LYS B 1 123 ? -1.22 9.875 -9.742 1 94.75 123 LYS B C 1
ATOM 2933 O O . LYS B 1 123 ? -2.189 10.148 -10.453 1 94.75 123 LYS B O 1
ATOM 2938 N N . GLY B 1 124 ? -0.236 10.695 -9.469 1 95.31 124 GLY B N 1
ATOM 2939 C CA . GLY B 1 124 ? -0.271 12.031 -10.039 1 95.31 124 GLY B CA 1
ATOM 2940 C C . GLY B 1 124 ? -1.412 12.875 -9.508 1 95.31 124 GLY B C 1
ATOM 2941 O O . GLY B 1 124 ? -1.961 13.711 -10.227 1 95.31 124 GLY B O 1
ATOM 2942 N N . GLU B 1 125 ? -1.771 12.641 -8.297 1 97.06 125 GLU B N 1
ATOM 2943 C CA . GLU B 1 125 ? -2.926 13.328 -7.727 1 97.06 125 GLU B CA 1
ATOM 2944 C C . GLU B 1 125 ? -2.494 14.375 -6.703 1 97.06 125 GLU B C 1
ATOM 2946 O O . GLU B 1 125 ? -1.561 14.156 -5.934 1 97.06 125 GLU B O 1
ATOM 2951 N N . ILE B 1 126 ? -3.133 15.484 -6.777 1 98.5 126 ILE B N 1
ATOM 2952 C CA . ILE B 1 126 ? -2.975 16.562 -5.812 1 98.5 126 ILE B CA 1
ATOM 2953 C C . ILE B 1 126 ? -4.316 16.859 -5.152 1 98.5 126 ILE B C 1
ATOM 2955 O O . ILE B 1 126 ? -5.27 17.266 -5.824 1 98.5 126 ILE B O 1
ATOM 2959 N N . TYR B 1 127 ? -4.367 16.656 -3.857 1 98.69 127 TYR B N 1
ATOM 2960 C CA . TYR B 1 127 ? -5.539 17.031 -3.074 1 98.69 127 TYR B CA 1
ATOM 2961 C C . TYR B 1 127 ? -5.305 18.344 -2.342 1 98.69 127 TYR B C 1
ATOM 2963 O O . TYR B 1 127 ? -4.215 18.578 -1.812 1 98.69 127 TYR B O 1
ATOM 2971 N N . SER B 1 128 ? -6.301 19.188 -2.357 1 98.81 128 SER B N 1
ATOM 2972 C CA . SER B 1 128 ? -6.102 20.484 -1.726 1 98.81 128 SER B CA 1
ATOM 2973 C C . SER B 1 128 ? -7.398 21 -1.113 1 98.81 128 SER B C 1
ATOM 2975 O O . SER B 1 128 ? -8.484 20.547 -1.477 1 98.81 128 SER B O 1
ATOM 2977 N N . VAL B 1 129 ? -7.254 21.891 -0.124 1 98.75 129 VAL B N 1
ATOM 2978 C CA . VAL B 1 129 ? -8.383 22.547 0.521 1 98.75 129 VAL B CA 1
ATOM 2979 C C . VAL B 1 129 ? -7.918 23.875 1.119 1 98.75 129 VAL B C 1
ATOM 2981 O O . VAL B 1 129 ? -6.738 24.047 1.44 1 98.75 129 VAL B O 1
ATOM 2984 N N . GLY B 1 130 ? -8.773 24.844 1.217 1 98.12 130 GLY B N 1
ATOM 2985 C CA . GLY B 1 130 ? -8.547 26.125 1.862 1 98.12 130 GLY B CA 1
ATOM 2986 C C . GLY B 1 130 ? -9.836 26.844 2.244 1 98.12 130 GLY B C 1
ATOM 2987 O O . GLY B 1 130 ? -10.93 26.375 1.91 1 98.12 130 GLY B O 1
ATOM 2988 N N . PRO B 1 131 ? -9.648 27.906 2.986 1 96.81 131 PRO B N 1
ATOM 2989 C CA . PRO B 1 131 ? -10.844 28.656 3.365 1 96.81 131 PRO B CA 1
ATOM 2990 C C . PRO B 1 131 ? -11.703 29.047 2.162 1 96.81 131 PRO B C 1
ATOM 2992 O O . PRO B 1 131 ? -11.203 29.688 1.224 1 96.81 131 PRO B O 1
ATOM 2995 N N . GLY B 1 132 ? -12.969 28.625 2.197 1 96 132 GLY B N 1
ATOM 2996 C CA . GLY B 1 132 ? -13.898 28.969 1.136 1 96 132 GLY B CA 1
ATOM 2997 C C . GLY B 1 132 ? -13.711 28.125 -0.116 1 96 132 GLY B C 1
ATOM 2998 O O . GLY B 1 132 ? -14.43 28.312 -1.104 1 96 132 GLY B O 1
ATOM 2999 N N . ILE B 1 133 ? -12.789 27.281 -0.158 1 96.44 133 ILE B N 1
ATOM 3000 C CA . ILE B 1 133 ? -12.508 26.422 -1.303 1 96.44 133 ILE B CA 1
ATOM 3001 C C . ILE B 1 133 ? -12.719 24.969 -0.919 1 96.44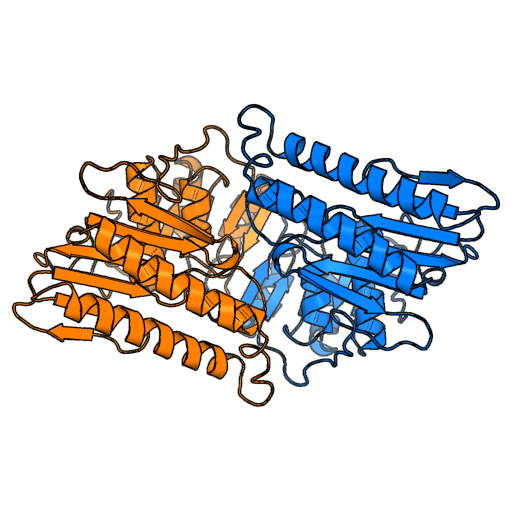 133 ILE B C 1
ATOM 3003 O O . ILE B 1 133 ? -12.031 24.438 -0.042 1 96.44 133 ILE B O 1
ATOM 3007 N N . PRO B 1 134 ? -13.648 24.312 -1.587 1 96.75 134 PRO B N 1
ATOM 3008 C CA . PRO B 1 134 ? -13.898 22.906 -1.24 1 96.75 134 PRO B CA 1
ATOM 3009 C C . PRO B 1 134 ? -12.719 22 -1.59 1 96.75 134 PRO B C 1
ATOM 3011 O O . PRO B 1 134 ? -11.914 22.328 -2.457 1 96.75 134 PRO B O 1
ATOM 3014 N N . PRO B 1 135 ? -12.648 20.875 -0.895 1 98.19 135 PRO B N 1
ATOM 3015 C CA . PRO B 1 135 ? -11.594 19.922 -1.255 1 98.19 135 PRO B CA 1
ATOM 3016 C C . PRO B 1 135 ? -11.641 19.531 -2.727 1 98.19 135 PRO B C 1
ATOM 3018 O O . PRO B 1 135 ? -12.727 19.359 -3.291 1 98.19 135 PRO B O 1
ATOM 3021 N N . ALA B 1 136 ? -10.445 19.469 -3.324 1 98.25 136 ALA B N 1
ATOM 3022 C CA . ALA B 1 136 ? -10.359 19.156 -4.75 1 98.25 136 ALA B CA 1
ATOM 3023 C C . ALA B 1 136 ? -9.234 18.156 -5.02 1 98.25 136 ALA B C 1
ATOM 3025 O O . ALA B 1 136 ? -8.273 18.078 -4.254 1 98.25 136 ALA B O 1
ATOM 3026 N N . ARG B 1 137 ? -9.43 17.375 -6.016 1 97.06 137 ARG B N 1
ATOM 3027 C CA . ARG B 1 137 ? -8.414 16.5 -6.605 1 97.06 137 ARG B CA 1
ATOM 3028 C C . ARG B 1 137 ? -8.031 16.984 -8 1 97.06 137 ARG B C 1
ATOM 3030 O O . ARG B 1 137 ? -8.867 17 -8.906 1 97.06 137 ARG B O 1
ATOM 3037 N N . ASN B 1 138 ? -6.828 17.359 -8.078 1 96.81 138 ASN B N 1
ATOM 3038 C CA . ASN B 1 138 ? -6.363 17.922 -9.344 1 96.81 138 ASN B CA 1
ATOM 3039 C C . ASN B 1 138 ? -7.285 19.016 -9.852 1 96.81 138 ASN B C 1
ATOM 3041 O O . ASN B 1 138 ? -7.656 19.047 -11.023 1 96.81 138 ASN B O 1
ATOM 3045 N N . GLY B 1 139 ? -7.699 19.766 -8.945 1 96.19 139 GLY B N 1
ATOM 3046 C CA . GLY B 1 139 ? -8.477 20.953 -9.281 1 96.19 139 GLY B CA 1
ATOM 3047 C C . GLY B 1 139 ? -9.969 20.672 -9.383 1 96.19 139 GLY B C 1
ATOM 3048 O O . GLY B 1 139 ? -10.766 21.609 -9.5 1 96.19 139 GLY B O 1
ATOM 3049 N N . ARG B 1 140 ? -10.391 19.484 -9.312 1 95.75 140 ARG B N 1
ATOM 3050 C CA . ARG B 1 140 ? -11.797 19.125 -9.383 1 95.75 140 ARG B CA 1
ATOM 3051 C C . ARG B 1 140 ? -12.344 18.797 -7.996 1 95.75 140 ARG B C 1
ATOM 3053 O O . ARG B 1 140 ? -11.758 18 -7.266 1 95.75 140 ARG B O 1
ATOM 3060 N N . PRO B 1 141 ? -13.461 19.422 -7.656 1 96.69 141 PRO B N 1
ATOM 3061 C CA . PRO B 1 141 ? -14.016 19.156 -6.328 1 96.69 141 PRO B CA 1
ATOM 3062 C C . PRO B 1 141 ? -14.266 17.672 -6.078 1 96.69 141 PRO B C 1
ATOM 3064 O O . PRO B 1 141 ? -14.664 16.953 -6.992 1 96.69 141 PRO B O 1
ATOM 3067 N N . VAL B 1 142 ? -14.039 17.281 -4.844 1 95.94 142 VAL B N 1
ATOM 3068 C CA . VAL B 1 142 ? -14.289 15.898 -4.461 1 95.94 142 VAL B CA 1
ATOM 3069 C C . VAL B 1 142 ? -15.32 15.844 -3.342 1 95.94 142 VAL B C 1
ATOM 3071 O O . VAL B 1 142 ? -15.469 16.797 -2.576 1 95.94 142 VAL B O 1
ATOM 3074 N N . ALA B 1 143 ? -16.047 14.75 -3.334 1 94.44 143 ALA B N 1
ATOM 3075 C CA . ALA B 1 143 ? -17.016 14.484 -2.27 1 94.44 143 ALA B CA 1
ATOM 3076 C C . ALA B 1 143 ? -16.719 13.156 -1.582 1 94.44 143 ALA B C 1
ATOM 3078 O O . ALA B 1 143 ? -16.125 12.258 -2.184 1 94.44 143 ALA B O 1
ATOM 3079 N N . ARG B 1 144 ? -17.031 13.109 -0.373 1 94.12 144 ARG B N 1
ATOM 3080 C CA . ARG B 1 144 ? -16.875 11.867 0.376 1 94.12 144 ARG B CA 1
ATOM 3081 C C . ARG B 1 144 ? -17.875 10.812 -0.104 1 94.12 144 ARG B C 1
ATOM 3083 O O . ARG B 1 144 ? -19.062 11.109 -0.3 1 94.12 144 ARG B O 1
ATOM 3090 N N . ARG B 1 145 ? -17.375 9.625 -0.261 1 91.3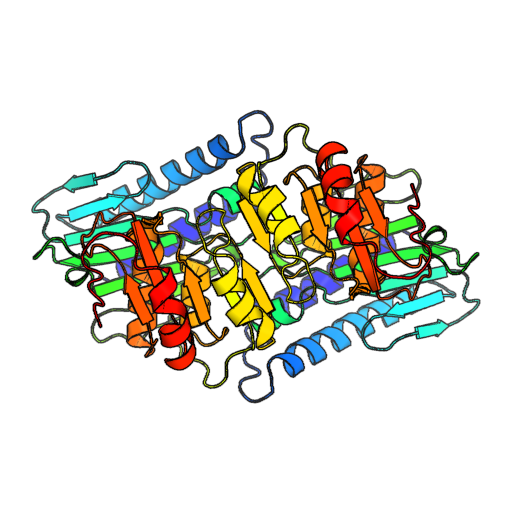8 145 ARG B N 1
ATOM 3091 C CA . ARG B 1 145 ? -18.25 8.516 -0.626 1 91.38 145 ARG B CA 1
ATOM 3092 C C . ARG B 1 145 ? -19.219 8.188 0.507 1 91.38 145 ARG B C 1
ATOM 3094 O O . ARG B 1 145 ? -18.844 8.195 1.679 1 91.38 145 ARG B O 1
ATOM 3101 N N . PRO B 1 146 ? -20.453 7.883 0.126 1 87.06 146 PRO B N 1
ATOM 3102 C CA . PRO B 1 146 ? -21.453 7.621 1.165 1 87.06 146 PRO B CA 1
ATOM 3103 C C . PRO B 1 146 ? -21.266 6.266 1.844 1 87.06 146 PRO B C 1
ATOM 3105 O O . PRO B 1 146 ? -21.531 6.129 3.041 1 87.06 146 PRO B O 1
ATOM 3108 N N . GLU B 1 147 ? -20.859 5.246 1.071 1 86.12 147 GLU B N 1
ATOM 3109 C CA . GLU B 1 147 ? -20.672 3.906 1.615 1 86.12 147 GLU B CA 1
ATOM 3110 C C . GLU B 1 147 ? -19.219 3.482 1.557 1 86.12 147 GLU B C 1
ATOM 3112 O O . GLU B 1 147 ? -18.641 3.355 0.471 1 86.12 147 GLU B O 1
ATOM 3117 N N . ALA B 1 148 ? -18.75 3.172 2.717 1 87.81 148 ALA B N 1
ATOM 3118 C CA . ALA B 1 148 ? -17.344 2.787 2.803 1 87.81 148 ALA B CA 1
ATOM 3119 C C . ALA B 1 148 ? -17.172 1.277 2.654 1 87.81 148 ALA B C 1
ATOM 3121 O O . ALA B 1 148 ? -18.078 0.512 2.99 1 87.81 148 ALA B O 1
ATOM 3122 N N . ASN B 1 149 ? -16.031 0.915 2.133 1 89.44 149 ASN B N 1
ATOM 3123 C CA . ASN B 1 149 ? -15.656 -0.495 2.137 1 89.44 149 ASN B CA 1
ATOM 3124 C C . ASN B 1 149 ? -15.336 -0.986 3.547 1 89.44 149 ASN B C 1
ATOM 3126 O O . ASN B 1 149 ? -14.969 -0.193 4.414 1 89.44 149 ASN B O 1
ATOM 3130 N N . LYS B 1 150 ? -15.523 -2.26 3.729 1 93 150 LYS B N 1
ATOM 3131 C CA . LYS B 1 150 ? -15.258 -2.846 5.039 1 93 150 LYS B CA 1
ATOM 3132 C C . LYS B 1 150 ? -13.766 -3.059 5.258 1 93 150 LYS B C 1
ATOM 3134 O O . LYS B 1 150 ? -13.32 -4.188 5.477 1 93 150 LYS B O 1
ATOM 3139 N N . VAL B 1 151 ? -13.07 -1.971 5.207 1 96.81 151 VAL B N 1
ATOM 3140 C CA . VAL B 1 151 ? -11.625 -1.943 5.402 1 96.81 151 VAL B CA 1
ATOM 3141 C C . VAL B 1 151 ? -11.258 -0.892 6.445 1 96.81 151 VAL B C 1
ATOM 3143 O O . VAL B 1 151 ? -11.852 0.188 6.48 1 96.81 151 VAL B O 1
ATOM 3146 N N . VAL B 1 152 ? -10.375 -1.242 7.332 1 97.94 152 VAL B N 1
ATOM 3147 C CA . VAL B 1 152 ? -9.852 -0.302 8.312 1 97.94 152 VAL B CA 1
ATOM 3148 C C . VAL B 1 152 ? -8.328 -0.236 8.203 1 97.94 152 VAL B C 1
ATOM 3150 O O . VAL B 1 152 ? -7.656 -1.271 8.141 1 97.94 152 VAL B O 1
ATOM 3153 N N . PHE B 1 153 ? -7.797 0.978 8 1 98.56 153 PHE B N 1
ATOM 3154 C CA . PHE B 1 153 ? -6.359 1.182 8.141 1 98.56 153 PHE B CA 1
ATOM 3155 C C . PHE B 1 153 ? -5.949 1.163 9.609 1 98.56 153 PHE B C 1
ATOM 3157 O O . PHE B 1 153 ? -6.477 1.931 10.414 1 98.56 153 PHE B O 1
ATOM 3164 N N . PHE B 1 154 ? -5.094 0.27 9.953 1 98.06 154 PHE B N 1
ATOM 3165 C CA . PHE B 1 154 ? -4.691 0.067 11.344 1 98.06 154 PHE B CA 1
ATOM 3166 C C . PHE B 1 154 ? -3.174 0.047 11.469 1 98.06 154 PHE B C 1
ATOM 3168 O O . PHE B 1 154 ? -2.502 -0.763 10.828 1 98.06 154 PHE B O 1
ATOM 3175 N N . ALA B 1 155 ? -2.58 0.96 12.266 1 97.12 155 ALA B N 1
ATOM 3176 C CA . ALA B 1 155 ? -1.142 0.956 12.516 1 97.12 155 ALA B CA 1
ATOM 3177 C C . ALA B 1 155 ? -0.768 -0.109 13.547 1 97.12 155 ALA B C 1
ATOM 3179 O O . ALA B 1 155 ? -0.876 0.118 14.75 1 97.12 155 ALA B O 1
ATOM 3180 N N . VAL B 1 156 ? -0.221 -1.185 13.07 1 95.44 156 VAL B N 1
ATOM 3181 C CA . VAL B 1 156 ? 0.13 -2.318 13.914 1 95.44 156 VAL B CA 1
ATOM 3182 C C . VAL B 1 156 ? 1.519 -2.107 14.516 1 95.44 156 VAL B C 1
ATOM 3184 O O . VAL B 1 156 ? 2.463 -1.76 13.797 1 95.44 156 VAL B O 1
ATOM 3187 N N . SER B 1 157 ? 1.612 -2.277 15.789 1 92.94 157 SER B N 1
ATOM 3188 C CA . SER B 1 157 ? 2.889 -2.188 16.5 1 92.94 157 SER B CA 1
ATOM 3189 C C . SER B 1 157 ? 2.842 -2.936 17.828 1 92.94 157 SER B C 1
ATOM 3191 O O . SER B 1 157 ? 1.771 -3.352 18.266 1 92.94 157 SER B O 1
ATOM 3193 N N . ASP B 1 158 ? 3.996 -3.104 18.391 1 90.44 158 ASP B N 1
ATOM 3194 C CA . ASP B 1 158 ? 4.094 -3.797 19.672 1 90.44 158 ASP B CA 1
ATOM 3195 C C . ASP B 1 158 ? 3.443 -2.984 20.781 1 90.44 158 ASP B C 1
ATOM 3197 O O . ASP B 1 158 ? 2.994 -3.547 21.781 1 90.44 158 ASP B O 1
ATOM 3201 N N . SER B 1 159 ? 3.307 -1.711 20.609 1 88.56 159 SER B N 1
ATOM 3202 C CA . SER B 1 159 ? 2.793 -0.836 21.656 1 88.56 159 SER B CA 1
ATOM 3203 C C . SER B 1 159 ? 1.271 -0.764 21.609 1 88.56 159 SER B C 1
ATOM 3205 O O . SER B 1 159 ? 0.645 -0.252 22.547 1 88.56 159 SER B O 1
ATOM 3207 N N . VAL B 1 160 ? 0.63 -1.285 20.594 1 89.81 160 VAL B N 1
ATOM 3208 C CA . VAL B 1 160 ? -0.822 -1.247 20.453 1 89.81 160 VAL B CA 1
ATOM 3209 C C . VAL B 1 160 ? -1.429 -2.535 21.016 1 89.81 160 VAL B C 1
ATOM 3211 O O . VAL B 1 160 ? -1.012 -3.635 20.641 1 89.81 160 VAL B O 1
ATOM 3214 N N . PRO B 1 161 ? -2.361 -2.367 21.906 1 86.94 161 PRO B N 1
ATOM 3215 C CA . PRO B 1 161 ? -2.992 -3.57 22.453 1 86.94 161 PRO B CA 1
ATOM 3216 C C . PRO B 1 161 ? -3.621 -4.449 21.375 1 86.94 161 PRO B C 1
ATOM 3218 O O . PRO B 1 161 ? -4.371 -3.955 20.531 1 86.94 161 PRO B O 1
ATOM 3221 N N . GLN B 1 162 ? -3.375 -5.676 21.469 1 89.5 162 GLN B N 1
ATOM 3222 C CA . GLN B 1 162 ? -3.896 -6.633 20.5 1 89.5 162 GLN B CA 1
ATOM 3223 C C . GLN B 1 162 ? -5.422 -6.668 20.516 1 89.5 162 GLN B C 1
ATOM 3225 O O . GLN B 1 162 ? -6.059 -6.941 19.5 1 89.5 162 GLN B O 1
ATOM 3230 N N . GLU B 1 163 ? -5.941 -6.363 21.656 1 91.44 163 GLU B N 1
ATOM 3231 C CA . GLU B 1 163 ? -7.395 -6.359 21.812 1 91.44 163 GLU B CA 1
ATOM 3232 C C . GLU B 1 163 ? -8.055 -5.348 20.875 1 91.44 163 GLU B C 1
ATOM 3234 O O . GLU B 1 163 ? -9.148 -5.586 20.375 1 91.44 163 GLU B O 1
ATOM 3239 N N . ALA B 1 164 ? -7.438 -4.234 20.672 1 93.75 164 ALA B N 1
ATOM 3240 C CA . ALA B 1 164 ? -7.973 -3.221 19.766 1 93.75 164 ALA B CA 1
ATOM 3241 C C . ALA B 1 164 ? -8.094 -3.77 18.344 1 93.75 164 ALA B C 1
ATOM 3243 O O . ALA B 1 164 ? -9.125 -3.588 17.688 1 93.75 164 ALA B O 1
ATOM 3244 N N . LEU B 1 165 ? -7.055 -4.445 17.969 1 94.81 165 LEU B N 1
ATOM 3245 C CA . LEU B 1 165 ? -7.055 -5.055 16.656 1 94.81 165 LEU B CA 1
ATOM 3246 C C . LEU B 1 165 ? -8.125 -6.141 16.547 1 94.81 165 LEU B C 1
ATOM 3248 O O . LEU B 1 165 ? -8.844 -6.219 15.547 1 94.81 165 LEU B O 1
ATOM 3252 N N . LYS B 1 166 ? -8.266 -6.93 17.531 1 93.31 166 LYS B N 1
ATOM 3253 C CA . LYS B 1 166 ? -9.242 -8.016 17.562 1 93.31 166 LYS B CA 1
ATOM 3254 C C . LYS B 1 166 ? -10.664 -7.484 17.453 1 93.31 166 LYS B C 1
ATOM 3256 O O . LYS B 1 166 ? -11.508 -8.086 16.781 1 93.31 166 LYS B O 1
ATOM 3261 N N . ARG B 1 167 ? -10.898 -6.367 18.062 1 93.38 167 ARG B N 1
ATOM 3262 C CA . ARG B 1 167 ? -12.227 -5.766 18.031 1 93.38 167 ARG B CA 1
ATOM 3263 C C . ARG B 1 167 ? -12.625 -5.402 16.609 1 93.38 167 ARG B C 1
ATOM 3265 O O . ARG B 1 167 ? -13.805 -5.484 16.25 1 93.38 167 ARG B O 1
ATOM 3272 N N . ILE B 1 168 ? -11.664 -5.039 15.82 1 94.69 168 ILE B N 1
ATOM 3273 C CA . ILE B 1 168 ? -11.93 -4.641 14.445 1 94.69 168 ILE B CA 1
ATOM 3274 C C . ILE B 1 168 ? -12.07 -5.879 13.562 1 94.69 168 ILE B C 1
ATOM 3276 O O . ILE B 1 168 ? -13.047 -6.02 12.82 1 94.69 168 ILE B O 1
ATOM 3280 N N . THR B 1 169 ? -11.141 -6.824 13.742 1 94.81 169 THR B N 1
ATOM 3281 C CA . THR B 1 169 ? -11.133 -8 12.875 1 94.81 169 THR B CA 1
ATOM 3282 C C . THR B 1 169 ? -12.336 -8.891 13.156 1 94.81 169 THR B C 1
ATOM 3284 O O . THR B 1 169 ? -12.875 -9.523 12.25 1 94.81 169 THR B O 1
ATOM 3287 N N . SER B 1 170 ? -12.781 -8.93 14.383 1 93.81 170 SER B N 1
ATOM 3288 C CA . SER B 1 170 ? -13.914 -9.773 14.766 1 93.81 170 SER B CA 1
ATOM 3289 C C . SER B 1 170 ? -15.211 -9.281 14.133 1 93.81 170 SER B C 1
ATOM 3291 O O . SER B 1 170 ? -16.188 -10.031 14.031 1 93.81 170 SER B O 1
ATOM 3293 N N . LYS B 1 171 ? -15.242 -8.055 13.703 1 94.19 171 LYS B N 1
ATOM 3294 C CA . LYS B 1 171 ? -16.422 -7.484 13.078 1 94.19 171 LYS B CA 1
ATOM 3295 C C . LYS B 1 171 ? -16.391 -7.664 11.562 1 94.19 171 LYS B C 1
ATOM 3297 O O . LYS B 1 171 ? -17.234 -7.125 10.844 1 94.19 171 LYS B O 1
ATOM 3302 N N . GLY B 1 172 ? -15.336 -8.32 11.102 1 93.19 172 GLY B N 1
ATOM 3303 C CA . GLY B 1 172 ? -15.273 -8.68 9.695 1 93.19 172 GLY B CA 1
ATOM 3304 C C . GLY B 1 172 ? -14.523 -7.668 8.852 1 93.19 172 GLY B C 1
ATOM 3305 O O . GLY B 1 172 ? -14.484 -7.785 7.625 1 93.19 172 GLY B O 1
ATOM 3306 N N . PHE B 1 173 ? -13.938 -6.668 9.5 1 95.12 173 PHE B N 1
ATOM 3307 C CA . PHE B 1 173 ? -13.18 -5.68 8.75 1 95.12 173 PHE B CA 1
ATOM 3308 C C . PHE B 1 173 ? -11.867 -6.277 8.242 1 95.12 173 PHE B C 1
ATOM 3310 O O . PHE B 1 173 ? -11.203 -7.027 8.961 1 95.12 173 PHE B O 1
ATOM 3317 N N . LYS B 1 174 ? -11.594 -5.977 6.988 1 96.56 174 LYS B N 1
ATOM 3318 C CA . LYS B 1 174 ? -10.258 -6.254 6.473 1 96.56 174 LYS B CA 1
ATOM 3319 C C . LYS B 1 174 ? -9.266 -5.176 6.898 1 96.56 174 LYS B C 1
ATOM 3321 O O . LYS B 1 174 ? -9.602 -3.988 6.922 1 96.56 174 LYS B O 1
ATOM 3326 N N . ILE B 1 175 ? -8.07 -5.617 7.219 1 97.5 175 ILE B N 1
ATOM 3327 C CA . ILE B 1 175 ? -7.074 -4.699 7.754 1 97.5 175 ILE B CA 1
ATOM 3328 C C . ILE B 1 175 ? -6.047 -4.367 6.672 1 97.5 175 ILE B C 1
ATOM 3330 O O . ILE B 1 175 ? -5.629 -5.242 5.914 1 97.5 175 ILE B O 1
ATOM 3334 N N . ARG B 1 176 ? -5.703 -3.1 6.566 1 98.38 176 ARG B N 1
ATOM 3335 C CA . ARG B 1 176 ? -4.547 -2.639 5.801 1 98.38 176 ARG B CA 1
ATOM 3336 C C . ARG B 1 176 ? -3.607 -1.813 6.676 1 98.38 176 ARG B C 1
ATOM 3338 O O . ARG B 1 176 ? -4.059 -1.006 7.492 1 98.38 176 ARG B O 1
ATOM 3345 N N . THR B 1 177 ? -2.416 -2.057 6.578 1 98.5 177 THR B N 1
ATOM 3346 C CA . THR B 1 177 ? -1.313 -1.248 7.086 1 98.5 177 THR B CA 1
ATOM 3347 C C . THR B 1 177 ? -0.37 -0.85 5.953 1 98.5 177 THR B C 1
ATOM 3349 O O . THR B 1 177 ? 0.6 -1.556 5.668 1 98.5 177 THR B O 1
ATOM 3352 N N . LEU B 1 178 ? -0.601 0.309 5.422 1 98.5 178 LEU B N 1
ATOM 3353 C CA . LEU B 1 178 ? 0.095 0.691 4.199 1 98.5 178 LEU B CA 1
ATOM 3354 C C . LEU B 1 178 ? 1.436 1.345 4.52 1 98.5 178 LEU B C 1
ATOM 3356 O O . LEU B 1 178 ? 2.342 1.351 3.682 1 98.5 178 LEU B O 1
ATOM 3360 N N . GLY B 1 179 ? 1.586 2.002 5.648 1 97.5 179 GLY B N 1
ATOM 3361 C CA . GLY B 1 179 ? 2.844 2.629 6.02 1 97.5 179 GLY B CA 1
ATOM 3362 C C . GLY B 1 179 ? 2.945 4.074 5.574 1 97.5 179 GLY B C 1
ATOM 3363 O O . GLY B 1 179 ? 4.047 4.598 5.387 1 97.5 179 GLY B O 1
ATOM 3364 N N . CYS B 1 180 ? 1.81 4.656 5.367 1 98.19 180 CYS B N 1
ATOM 3365 C CA . CYS B 1 180 ? 1.7 6.066 5.004 1 98.19 180 CYS B CA 1
ATOM 3366 C C . CYS B 1 180 ? 0.453 6.691 5.613 1 98.19 180 CYS B C 1
ATOM 3368 O O . CYS B 1 180 ? -0.621 6.664 5.008 1 98.19 180 CYS B O 1
ATOM 3370 N N . SER B 1 181 ? 0.646 7.301 6.758 1 98.19 181 SER B N 1
ATOM 3371 C CA . SER B 1 181 ? -0.481 7.738 7.578 1 98.19 181 SER B CA 1
ATOM 3372 C C . SER B 1 181 ? -1.306 8.805 6.863 1 98.19 181 SER B C 1
ATOM 3374 O O . SER B 1 181 ? -2.537 8.781 6.914 1 98.19 181 SER B O 1
ATOM 3376 N N . SER B 1 182 ? -0.646 9.734 6.195 1 98.56 182 SER B N 1
ATOM 3377 C CA . SER B 1 182 ? -1.364 10.789 5.492 1 98.56 182 SER B CA 1
ATOM 3378 C C . SER B 1 182 ? -2.254 10.219 4.395 1 98.56 182 SER B C 1
ATOM 3380 O O . SER B 1 182 ? -3.396 10.656 4.227 1 98.56 182 SER B O 1
ATOM 3382 N N . TYR B 1 183 ? -1.748 9.195 3.701 1 98.75 183 TYR B N 1
ATOM 3383 C CA . TYR B 1 183 ? -2.521 8.578 2.629 1 98.75 183 TYR B CA 1
ATOM 3384 C C . TYR B 1 183 ? -3.68 7.766 3.191 1 98.75 183 TYR B C 1
ATOM 3386 O O . TYR B 1 183 ? -4.801 7.836 2.682 1 98.75 183 TYR B O 1
ATOM 3394 N N . GLU B 1 184 ? -3.412 6.984 4.199 1 98.69 184 GLU B N 1
ATOM 3395 C CA . GLU B 1 184 ? -4.441 6.188 4.859 1 98.69 184 GLU B CA 1
ATOM 3396 C C . GLU B 1 184 ? -5.57 7.07 5.387 1 98.69 184 GLU B C 1
ATOM 3398 O O . GLU B 1 184 ? -6.746 6.758 5.207 1 98.69 184 GLU B O 1
ATOM 3403 N N . LEU B 1 185 ? -5.172 8.172 5.992 1 98.5 185 LEU B N 1
ATOM 3404 C CA . LEU B 1 185 ? -6.16 9.102 6.523 1 98.5 185 LEU B CA 1
ATOM 3405 C C . LEU B 1 185 ? -6.938 9.781 5.395 1 98.5 185 LEU B C 1
ATOM 3407 O O . LEU B 1 185 ? -8.148 9.984 5.508 1 98.5 185 LEU B O 1
ATOM 3411 N N . LEU B 1 186 ? -6.281 10.094 4.301 1 98.44 186 LEU B N 1
ATOM 3412 C CA . LEU B 1 186 ? -6.949 10.672 3.143 1 98.44 186 LEU B CA 1
ATOM 3413 C C . LEU B 1 186 ? -8.008 9.727 2.594 1 98.44 186 LEU B C 1
ATOM 3415 O O . LEU B 1 186 ? -9.148 10.133 2.348 1 98.44 186 LEU B O 1
ATOM 3419 N N . LEU B 1 187 ? -7.645 8.445 2.443 1 97.69 187 LEU B N 1
ATOM 3420 C CA . LEU B 1 187 ? -8.578 7.469 1.901 1 97.69 187 LEU B CA 1
ATOM 3421 C C . LEU B 1 187 ? -9.797 7.312 2.809 1 97.69 187 LEU B C 1
ATOM 3423 O O . LEU B 1 187 ? -10.914 7.133 2.326 1 97.69 187 LEU B O 1
ATOM 3427 N N . THR B 1 188 ? -9.539 7.387 4.066 1 97.69 188 THR B N 1
ATOM 3428 C CA . THR B 1 188 ? -10.641 7.348 5.027 1 97.69 188 THR B CA 1
ATOM 3429 C C . THR B 1 188 ? -11.516 8.586 4.902 1 97.69 188 THR B C 1
ATOM 3431 O O . THR B 1 188 ? -12.742 8.492 4.902 1 97.69 188 THR B O 1
ATOM 3434 N N . ALA B 1 189 ? -10.891 9.742 4.77 1 97.12 189 ALA B N 1
ATOM 3435 C CA . ALA B 1 189 ? -11.594 11.008 4.621 1 97.12 189 ALA B CA 1
ATOM 3436 C C . ALA B 1 189 ? -12.477 11 3.377 1 97.12 189 ALA B C 1
ATOM 3438 O O . ALA B 1 189 ? -13.586 11.539 3.393 1 97.12 189 ALA B O 1
ATOM 3439 N N . LEU B 1 190 ? -12.008 10.383 2.363 1 96.62 190 LEU B N 1
ATOM 3440 C CA . LEU B 1 190 ? -12.719 10.344 1.09 1 96.62 190 LEU B CA 1
ATOM 3441 C C . LEU B 1 190 ? -13.844 9.312 1.128 1 96.62 190 LEU B C 1
ATOM 3443 O O . LEU B 1 190 ? -14.648 9.227 0.196 1 96.62 190 LEU B O 1
ATOM 3447 N N . GLY B 1 191 ? -13.852 8.508 2.141 1 95.12 191 GLY B N 1
ATOM 3448 C CA . GLY B 1 191 ? -14.922 7.531 2.297 1 95.12 191 GLY B CA 1
ATOM 3449 C C . GLY B 1 191 ? -14.609 6.199 1.64 1 95.12 191 GLY B C 1
ATOM 3450 O O . GLY B 1 191 ? -15.508 5.371 1.453 1 95.12 191 GLY B O 1
ATOM 3451 N N . TYR B 1 192 ? -13.398 5.965 1.291 1 93.94 192 TYR B N 1
ATOM 3452 C CA . TYR B 1 192 ? -13.016 4.703 0.666 1 93.94 192 TYR B CA 1
ATOM 3453 C C . TYR B 1 192 ? -12.93 3.584 1.699 1 93.94 192 TYR B C 1
ATOM 3455 O O . TYR B 1 192 ? -13.195 2.422 1.388 1 93.94 192 TYR B O 1
ATOM 3463 N N . SER B 1 193 ? -12.516 3.902 2.9 1 96.06 193 SER B N 1
ATOM 3464 C CA . SER B 1 193 ? -12.398 2.939 3.99 1 96.06 193 SER B CA 1
ATOM 3465 C C . SER B 1 193 ? -13.32 3.309 5.148 1 96.06 193 SER B C 1
ATOM 3467 O O . SER B 1 193 ? -13.781 4.445 5.242 1 96.06 193 SER B O 1
ATOM 3469 N N . SER B 1 194 ? -13.508 2.365 6.07 1 96.12 194 SER B N 1
ATOM 3470 C CA . SER B 1 194 ? -14.422 2.561 7.191 1 96.12 194 SER B CA 1
ATOM 3471 C C . SER B 1 194 ? -13.727 3.254 8.359 1 96.12 194 SER B C 1
ATOM 3473 O O . SER B 1 194 ? -14.391 3.781 9.258 1 96.12 194 SER B O 1
ATOM 3475 N N . GLY B 1 195 ? -12.398 3.184 8.273 1 97.38 195 GLY B N 1
ATOM 3476 C CA . GLY B 1 195 ? -11.781 3.828 9.422 1 97.38 195 GLY B CA 1
ATOM 3477 C C . GLY B 1 195 ? -10.266 3.865 9.336 1 97.38 195 GLY B C 1
ATOM 3478 O O . GLY B 1 195 ? -9.672 3.221 8.469 1 97.38 195 GLY B O 1
ATOM 3479 N N . PHE B 1 196 ? -9.641 4.699 10.148 1 98.12 196 PHE B N 1
ATOM 3480 C CA . PHE B 1 196 ? -8.219 4.867 10.406 1 98.12 196 PHE B CA 1
ATOM 3481 C C . PHE B 1 196 ? -7.922 4.805 11.898 1 98.12 196 PHE B C 1
ATOM 3483 O O . PHE B 1 196 ? -8.508 5.551 12.688 1 98.12 196 PHE B O 1
ATOM 3490 N N . VAL B 1 197 ? -7.012 3.859 12.266 1 97.69 197 VAL B N 1
ATOM 3491 C CA . VAL B 1 197 ? -6.719 3.639 13.68 1 97.69 197 VAL B CA 1
ATOM 3492 C C . VAL B 1 197 ? -5.207 3.656 13.898 1 97.69 197 VAL B C 1
ATOM 3494 O O . VAL B 1 197 ? -4.5 2.736 13.484 1 97.69 197 VAL B O 1
ATOM 3497 N N . ASP B 1 198 ? -4.715 4.668 14.523 1 97.19 198 ASP B N 1
ATOM 3498 C CA . ASP B 1 198 ? -3.332 4.738 14.992 1 97.19 198 ASP B CA 1
ATOM 3499 C C . ASP B 1 198 ? -3.273 5.082 16.484 1 97.19 198 ASP B C 1
ATOM 3501 O O . ASP B 1 198 ? -3.475 6.234 16.875 1 97.19 198 ASP B O 1
ATOM 3505 N N . LEU B 1 199 ? -3 4.066 17.25 1 95.31 199 LEU B N 1
ATOM 3506 C CA . LEU B 1 199 ? -3.006 4.188 18.703 1 95.31 199 LEU B CA 1
ATOM 3507 C C . LEU B 1 199 ? -1.586 4.141 19.266 1 95.31 199 LEU B C 1
ATOM 3509 O O . LEU B 1 199 ? -1.394 3.994 20.469 1 95.31 199 LEU B O 1
ATOM 3513 N N . ARG B 1 200 ? -0.605 4.344 18.453 1 93.56 200 ARG B N 1
ATOM 3514 C CA . ARG B 1 200 ? 0.783 4.141 18.844 1 93.56 200 ARG B CA 1
ATOM 3515 C C . ARG B 1 200 ? 1.291 5.324 19.672 1 93.56 200 ARG B C 1
ATOM 3517 O O . ARG B 1 200 ? 2.283 5.207 20.391 1 93.56 200 ARG B O 1
ATOM 3524 N N . GLY B 1 201 ? 0.656 6.461 19.438 1 91.38 201 GLY B N 1
ATOM 3525 C CA . GLY B 1 201 ? 1.179 7.676 20.047 1 91.38 201 GLY B CA 1
ATOM 3526 C C . GLY B 1 201 ? 2.492 8.133 19.438 1 91.38 201 GLY B C 1
ATOM 3527 O O . GLY B 1 201 ? 3.396 8.562 20.156 1 91.38 201 GLY B O 1
ATOM 3528 N N . LYS B 1 202 ? 2.643 7.973 18.172 1 92.44 202 LYS B N 1
ATOM 3529 C CA . LYS B 1 202 ? 3.914 8.281 17.516 1 92.44 202 LYS B CA 1
ATOM 3530 C C . LYS B 1 202 ? 3.721 9.258 16.359 1 92.44 202 LYS B C 1
ATOM 3532 O O . LYS B 1 202 ? 4.695 9.758 15.797 1 92.44 202 LYS B O 1
ATOM 3537 N N . LEU B 1 203 ? 2.477 9.57 16.062 1 94.31 203 LEU B N 1
ATOM 3538 C CA . LEU B 1 203 ? 2.223 10.477 14.945 1 94.31 203 LEU B CA 1
ATOM 3539 C C . LEU B 1 203 ? 2.674 11.898 15.281 1 94.31 203 LEU B C 1
ATOM 3541 O O . LEU B 1 203 ? 2.547 12.336 16.422 1 94.31 203 LEU B O 1
ATOM 3545 N N . ARG B 1 204 ? 3.191 12.555 14.352 1 94.75 204 ARG B N 1
ATOM 3546 C CA . ARG B 1 204 ? 3.488 13.984 14.414 1 94.75 204 ARG B CA 1
ATOM 3547 C C . ARG B 1 204 ? 2.422 14.797 13.688 1 94.75 204 ARG B C 1
ATOM 3549 O O . ARG B 1 204 ? 1.662 14.258 12.883 1 94.75 204 ARG B O 1
ATOM 3556 N N . ALA B 1 205 ? 2.408 16 13.961 1 93.88 205 ALA B N 1
ATOM 3557 C CA . ALA B 1 205 ? 1.464 16.891 13.281 1 93.88 205 ALA B CA 1
ATOM 3558 C C . ALA B 1 205 ? 1.643 16.828 11.766 1 93.88 205 ALA B C 1
ATOM 3560 O O . ALA B 1 205 ? 0.664 16.719 11.023 1 93.88 205 ALA B O 1
ATOM 3561 N N . LEU B 1 206 ? 2.887 16.797 11.305 1 95.44 206 LEU B N 1
ATOM 3562 C CA . LEU B 1 206 ? 3.176 16.875 9.883 1 95.44 206 LEU B CA 1
ATOM 3563 C C . LEU B 1 206 ? 2.785 15.586 9.18 1 95.44 206 LEU B C 1
ATOM 3565 O O . LEU B 1 206 ? 2.664 15.555 7.949 1 95.44 206 LEU B O 1
ATOM 3569 N N . ASP B 1 207 ? 2.469 14.531 9.945 1 94.88 207 ASP B N 1
ATOM 3570 C CA . ASP B 1 207 ? 2.066 13.25 9.375 1 94.88 207 ASP B CA 1
ATOM 3571 C C . ASP B 1 207 ? 0.582 13.25 9.016 1 94.88 207 ASP B C 1
ATOM 3573 O O . ASP B 1 207 ? 0.131 12.43 8.211 1 94.88 207 ASP B O 1
ATOM 3577 N N . ILE B 1 208 ? -0.174 14.203 9.617 1 95.06 208 ILE B N 1
ATOM 3578 C CA . ILE B 1 208 ? -1.61 13.961 9.531 1 95.06 208 ILE B CA 1
ATOM 3579 C C . ILE B 1 208 ? -2.33 15.258 9.164 1 95.06 208 ILE B C 1
ATOM 3581 O O . ILE B 1 208 ? -3.48 15.234 8.719 1 95.06 208 ILE B O 1
ATOM 3585 N N . VAL B 1 209 ? -1.767 16.391 9.305 1 95.12 209 VAL B N 1
ATOM 3586 C CA . VAL B 1 209 ? -2.518 17.641 9.359 1 95.12 209 VAL B CA 1
ATOM 3587 C C . VAL B 1 209 ? -3.135 17.938 7.992 1 95.12 209 VAL B C 1
ATOM 3589 O O . VAL B 1 209 ? -4.277 18.391 7.902 1 95.12 209 VAL B O 1
ATOM 3592 N N . SER B 1 210 ? -2.42 17.672 6.891 1 97.81 210 SER B N 1
ATOM 3593 C CA . SER B 1 210 ? -2.988 17.938 5.57 1 97.81 210 SER B CA 1
ATOM 3594 C C . SER B 1 210 ? -4.23 17.078 5.332 1 97.81 210 SER B C 1
ATOM 3596 O O . SER B 1 210 ? -5.281 17.594 4.949 1 97.81 210 SER B O 1
ATOM 3598 N N . SER B 1 211 ? -4.121 15.82 5.641 1 98.25 211 SER B N 1
ATOM 3599 C CA . SER B 1 211 ? -5.254 14.922 5.449 1 98.25 211 SER B CA 1
ATOM 3600 C C . SER B 1 211 ? -6.391 15.258 6.41 1 98.25 211 SER B C 1
ATOM 3602 O O . SER B 1 211 ? -7.562 15.102 6.07 1 98.25 211 SER B O 1
ATOM 3604 N N . LEU B 1 212 ? -6.031 15.719 7.555 1 96.44 212 LEU B N 1
ATOM 3605 C CA . LEU B 1 212 ? -7.035 16.094 8.547 1 96.44 212 LEU B CA 1
ATOM 3606 C C . LEU B 1 212 ? -7.844 17.297 8.078 1 96.44 212 LEU B C 1
ATOM 3608 O O . LEU B 1 212 ? -9.07 17.312 8.227 1 96.44 212 LEU B O 1
ATOM 3612 N N . LEU B 1 213 ? -7.184 18.297 7.535 1 97.5 213 LEU B N 1
ATOM 3613 C CA . LEU B 1 213 ? -7.875 19.484 7.035 1 97.5 213 LEU B CA 1
ATOM 3614 C C . LEU B 1 213 ? -8.805 19.125 5.879 1 97.5 213 LEU B C 1
ATOM 3616 O O . LEU B 1 213 ? -9.945 19.594 5.828 1 97.5 213 LEU B O 1
ATOM 3620 N N . ILE B 1 214 ? -8.344 18.281 5.008 1 98.19 214 ILE B N 1
ATOM 3621 C CA . ILE B 1 214 ? -9.18 17.797 3.91 1 98.19 214 ILE B CA 1
ATOM 3622 C C . ILE B 1 214 ? -10.367 17.016 4.465 1 98.19 214 ILE B C 1
ATOM 3624 O O . ILE B 1 214 ? -11.508 17.25 4.066 1 98.19 214 ILE B O 1
ATOM 3628 N N . GLY B 1 215 ? -10.094 16.156 5.379 1 97.62 215 GLY B N 1
ATOM 3629 C CA . GLY B 1 215 ? -11.125 15.336 5.996 1 97.62 215 GLY B CA 1
ATOM 3630 C C . GLY B 1 215 ? -12.18 16.156 6.719 1 97.62 215 GLY B C 1
ATOM 3631 O O . GLY B 1 215 ? -13.375 15.875 6.613 1 97.62 215 GLY B O 1
ATOM 3632 N N . ARG B 1 216 ? -11.727 17.125 7.438 1 95.62 216 ARG B N 1
ATOM 3633 C CA . ARG B 1 216 ? -12.664 18 8.141 1 95.62 216 ARG B CA 1
ATOM 3634 C C . ARG B 1 216 ? -13.625 18.672 7.164 1 95.62 216 ARG B C 1
ATOM 3636 O O . ARG B 1 216 ? -14.836 18.703 7.398 1 95.62 216 ARG B O 1
ATOM 3643 N N . ALA B 1 217 ? -13.07 19.141 6.117 1 97 217 ALA B N 1
ATOM 3644 C CA . ALA B 1 217 ? -13.891 19.797 5.098 1 97 217 ALA B CA 1
ATOM 3645 C C . ALA B 1 217 ? -14.883 18.812 4.48 1 97 217 ALA B C 1
ATOM 3647 O O . ALA B 1 217 ? -15.961 19.219 4.039 1 97 217 ALA B O 1
ATOM 3648 N N . LEU B 1 218 ? -14.562 17.547 4.5 1 96.62 218 LEU B N 1
ATOM 3649 C CA . LEU B 1 218 ? -15.406 16.516 3.902 1 96.62 218 LEU B CA 1
ATOM 3650 C C . LEU B 1 218 ? -16.344 15.898 4.941 1 96.62 218 LEU B C 1
ATOM 3652 O O . LEU B 1 218 ? -17.125 15 4.625 1 96.62 218 LEU B O 1
ATOM 3656 N N . GLY B 1 219 ? -16.188 16.328 6.176 1 95.25 219 GLY B N 1
ATOM 3657 C CA . GLY B 1 219 ? -17.078 15.844 7.219 1 95.25 219 GLY B CA 1
ATOM 3658 C C . GLY B 1 219 ? -16.562 14.594 7.918 1 95.25 219 GLY B C 1
ATOM 3659 O O . GLY B 1 219 ? -17.344 13.812 8.461 1 95.25 219 GLY B O 1
ATOM 3660 N N . LEU B 1 220 ? -15.305 14.383 7.891 1 95.69 220 LEU B N 1
ATOM 3661 C CA . LEU B 1 220 ? -14.695 13.242 8.555 1 95.69 220 LEU B CA 1
ATOM 3662 C C . LEU B 1 220 ? -14.898 13.32 10.062 1 95.69 220 LEU B C 1
ATOM 3664 O O . LEU B 1 220 ? -14.648 14.359 10.68 1 95.69 220 LEU B O 1
ATOM 3668 N N . ASN B 1 221 ? -15.375 12.203 10.68 1 95.44 221 ASN B N 1
ATOM 3669 C CA . ASN B 1 221 ? -15.438 12.055 12.133 1 95.44 221 ASN B CA 1
ATOM 3670 C C . ASN B 1 221 ? -14.133 11.492 12.695 1 95.44 221 ASN B C 1
ATOM 3672 O O . ASN B 1 221 ? -13.633 10.484 12.203 1 95.44 221 ASN B O 1
ATOM 3676 N N . TYR B 1 222 ? -13.531 12.203 13.68 1 95.25 222 TYR B N 1
ATOM 3677 C CA . TYR B 1 222 ? -12.25 11.742 14.203 1 95.25 222 TYR B CA 1
ATOM 3678 C C . TYR B 1 222 ? -12.031 12.227 15.633 1 95.25 222 TYR B C 1
ATOM 3680 O O . TYR B 1 222 ? -12.727 13.125 16.094 1 95.25 222 TYR B O 1
ATOM 3688 N N . VAL B 1 223 ? -11.086 11.555 16.297 1 93.5 223 VAL B N 1
ATOM 3689 C CA . VAL B 1 223 ? -10.586 11.961 17.609 1 93.5 223 VAL B CA 1
ATOM 3690 C C . VAL B 1 223 ? -9.062 11.938 17.609 1 93.5 223 VAL B C 1
ATOM 3692 O O . VAL B 1 223 ? -8.445 10.945 17.203 1 93.5 223 VAL B O 1
ATOM 3695 N N . LEU B 1 224 ? -8.531 13.078 17.938 1 91.94 224 LEU B N 1
ATOM 3696 C CA . LEU B 1 224 ? -7.09 13.203 18.109 1 91.94 224 LEU B CA 1
ATOM 3697 C C . LEU B 1 224 ? -6.707 13.117 19.578 1 91.94 224 LEU B C 1
ATOM 3699 O O . LEU B 1 224 ? -7.266 13.836 20.422 1 91.94 224 LEU B O 1
ATOM 3703 N N . LEU B 1 225 ? -5.809 12.219 19.859 1 88.75 225 LEU B N 1
ATOM 3704 C CA . LEU B 1 225 ? -5.312 12.047 21.234 1 88.75 225 LEU B CA 1
ATOM 3705 C C . LEU B 1 225 ? -3.861 12.508 21.344 1 88.75 225 LEU B C 1
ATOM 3707 O O . LEU B 1 225 ? -2.969 11.914 20.734 1 88.75 225 LEU B O 1
ATOM 3711 N N . GLY B 1 226 ? -3.584 13.578 21.984 1 86.56 226 GLY B N 1
ATOM 3712 C CA . GLY B 1 226 ? -2.244 14.125 22.141 1 86.56 226 GLY B CA 1
ATOM 3713 C C . GLY B 1 226 ? -2.211 15.641 22.156 1 86.56 226 GLY B C 1
ATOM 3714 O O . GLY B 1 226 ? -3.205 16.281 22.484 1 86.56 226 GLY B O 1
ATOM 3715 N N . ASP B 1 227 ? -1.029 16.141 21.812 1 83.12 227 ASP B N 1
ATOM 3716 C CA . ASP B 1 227 ? -0.806 17.578 21.781 1 83.12 227 ASP B CA 1
ATOM 3717 C C . ASP B 1 227 ? -1.19 18.172 20.422 1 83.12 227 ASP B C 1
ATOM 3719 O O . ASP B 1 227 ? -1.188 17.469 19.422 1 83.12 227 ASP B O 1
ATOM 3723 N N . TYR B 1 228 ? -1.561 19.469 20.453 1 83.5 228 TYR B N 1
ATOM 3724 C CA . TYR B 1 228 ? -2.062 20.125 19.266 1 83.5 228 TYR B CA 1
ATOM 3725 C C . TYR B 1 228 ? -1.074 21.172 18.766 1 83.5 228 TYR B C 1
ATOM 3727 O O . TYR B 1 228 ? -1.418 22.016 17.922 1 83.5 228 TYR B O 1
ATOM 3735 N N . SER B 1 229 ? 0.092 21.094 19.297 1 89.81 229 SER B N 1
ATOM 3736 C CA . SER B 1 229 ? 1.102 22.031 18.812 1 89.81 229 SER B CA 1
ATOM 3737 C C . SER B 1 229 ? 1.534 21.703 17.391 1 89.81 229 SER B C 1
ATOM 3739 O O . SER B 1 229 ? 1.346 20.578 16.922 1 89.81 229 SER B O 1
ATOM 3741 N N . LEU B 1 230 ? 2.078 22.672 16.75 1 91.38 230 LEU B N 1
ATOM 3742 C CA . LEU B 1 230 ? 2.531 22.484 15.375 1 91.38 230 LEU B CA 1
ATOM 3743 C C . LEU B 1 230 ? 3.68 21.484 15.312 1 91.38 230 LEU B C 1
ATOM 3745 O O . LEU B 1 230 ? 3.893 20.828 14.289 1 91.38 230 LEU B O 1
ATOM 3749 N N . LYS B 1 231 ? 4.422 21.359 16.391 1 89.69 231 LYS B N 1
ATOM 3750 C CA . LYS B 1 231 ? 5.57 20.453 16.453 1 89.69 231 LYS B CA 1
ATOM 3751 C C . LYS B 1 231 ? 5.238 19.188 17.234 1 89.69 231 LYS B C 1
ATOM 3753 O O . LYS B 1 231 ? 6.137 18.469 17.688 1 89.69 231 LYS B O 1
ATOM 3758 N N . SER B 1 232 ? 3.955 19 17.438 1 88.38 232 SER B N 1
ATOM 3759 C CA . SER B 1 232 ? 3.51 17.891 18.281 1 88.38 232 SER B CA 1
ATOM 3760 C C . SER B 1 232 ? 4.023 16.562 17.766 1 88.38 232 SER B C 1
ATOM 3762 O O . SER B 1 232 ? 4.051 16.328 16.547 1 88.38 232 SER B O 1
ATOM 3764 N N . GLU B 1 233 ? 4.461 15.773 18.719 1 89.25 233 GLU B N 1
ATOM 3765 C CA . GLU B 1 233 ? 4.773 14.359 18.531 1 89.25 233 GLU B CA 1
ATOM 3766 C C . GLU B 1 233 ? 3.975 13.484 19.5 1 89.25 233 GLU B C 1
ATOM 3768 O O . GLU B 1 233 ? 3.311 13.992 20.406 1 89.25 233 GLU B O 1
ATOM 3773 N N . GLY B 1 234 ? 3.77 12.289 19.219 1 89.75 234 GLY B N 1
ATOM 3774 C CA . GLY B 1 234 ? 3.109 11.383 20.141 1 89.75 234 GLY B CA 1
ATOM 3775 C C . GLY B 1 234 ? 1.601 11.359 19.984 1 89.75 234 GLY B C 1
ATOM 3776 O O . GLY B 1 234 ? 0.876 11.086 20.953 1 89.75 234 GLY B O 1
ATOM 3777 N N . ILE B 1 235 ? 1.105 11.719 18.844 1 91.75 235 ILE B N 1
ATOM 3778 C CA . ILE B 1 235 ? -0.326 11.781 18.578 1 91.75 235 ILE B CA 1
ATOM 3779 C C . ILE B 1 235 ? -0.85 10.383 18.25 1 91.75 235 ILE B C 1
ATOM 3781 O O . ILE B 1 235 ? -0.197 9.625 17.531 1 91.75 235 ILE B O 1
ATOM 3785 N N . SER B 1 236 ? -1.976 10.047 18.844 1 94.38 236 SER B N 1
ATOM 3786 C CA . SER B 1 236 ? -2.842 8.969 18.359 1 94.38 236 SER B CA 1
ATOM 3787 C C . SER B 1 236 ? -4.09 9.531 17.688 1 94.38 236 SER B C 1
ATOM 3789 O O . SER B 1 236 ? -4.574 10.602 18.062 1 94.38 236 SER B O 1
ATOM 3791 N N . LEU B 1 237 ? -4.574 8.867 16.688 1 95.75 237 LEU B N 1
ATOM 3792 C CA . LEU B 1 237 ? -5.699 9.383 15.922 1 95.75 237 LEU B CA 1
ATOM 3793 C C . LEU B 1 237 ? -6.652 8.25 15.531 1 95.75 237 LEU B C 1
ATOM 3795 O O . LEU B 1 237 ? -6.215 7.191 15.086 1 95.75 237 LEU B O 1
ATOM 3799 N N . LEU B 1 238 ? -7.938 8.422 15.828 1 96.88 238 LEU B N 1
ATOM 3800 C CA . LEU B 1 238 ? -9.023 7.559 15.375 1 96.88 238 LEU B CA 1
ATOM 3801 C C . LEU B 1 238 ? -9.969 8.312 14.445 1 96.88 238 LEU B C 1
ATOM 3803 O O . LEU B 1 238 ? -10.406 9.422 14.766 1 96.88 238 LEU B O 1
ATOM 3807 N N . ALA B 1 239 ? -10.227 7.766 13.336 1 97.06 239 ALA B N 1
ATOM 3808 C CA . ALA B 1 239 ? -11.18 8.344 12.398 1 97.06 239 ALA B CA 1
ATOM 3809 C C . ALA B 1 239 ? -12.141 7.285 11.867 1 97.06 239 ALA B C 1
ATOM 3811 O O . ALA B 1 239 ? -11.734 6.148 11.609 1 97.06 239 ALA B O 1
ATOM 3812 N N . GLY B 1 240 ? -13.375 7.598 11.727 1 95.06 240 GLY B N 1
ATOM 3813 C CA . GLY B 1 240 ? -14.406 6.688 11.266 1 95.06 240 GLY B CA 1
ATOM 3814 C C . GLY B 1 240 ? -15.734 6.883 11.977 1 95.06 240 GLY B C 1
ATOM 3815 O O . GLY B 1 240 ? -15.977 7.938 12.57 1 95.06 240 GLY B O 1
ATOM 3816 N N . PRO B 1 241 ? -16.594 5.93 11.859 1 93 241 PRO B N 1
ATOM 3817 C CA . PRO B 1 241 ? -17.891 6.043 12.531 1 93 241 PRO B CA 1
ATOM 3818 C C . PRO B 1 241 ? -17.75 6.145 14.047 1 93 241 PRO B C 1
ATOM 3820 O O . PRO B 1 241 ? -16.797 5.605 14.625 1 93 241 PRO B O 1
ATOM 3823 N N . THR B 1 242 ? -18.719 6.777 14.633 1 93.31 242 THR B N 1
ATOM 3824 C CA . THR B 1 242 ? -18.703 7.035 16.062 1 93.31 242 THR B CA 1
ATOM 3825 C C . THR B 1 242 ? -18.578 5.73 16.844 1 93.31 242 THR B C 1
ATOM 3827 O O . THR B 1 242 ? -17.859 5.672 17.859 1 93.31 242 THR B O 1
ATOM 3830 N N . GLU B 1 243 ? -19.188 4.723 16.391 1 92.25 243 GLU B N 1
ATOM 3831 C CA . GLU B 1 243 ? -19.141 3.434 17.078 1 92.25 243 GLU B CA 1
ATOM 3832 C C . GLU B 1 243 ? -17.734 2.879 17.125 1 92.25 243 GLU B C 1
ATOM 3834 O O . GLU B 1 243 ? -17.281 2.393 18.172 1 92.25 243 GLU B O 1
ATOM 3839 N N . LEU B 1 244 ? -17.047 2.996 16.031 1 92.25 244 LEU B N 1
ATOM 3840 C CA . LEU B 1 244 ? -15.672 2.523 15.969 1 92.25 244 LEU B CA 1
ATOM 3841 C C . LEU B 1 244 ? -14.773 3.32 16.922 1 92.25 244 LEU B C 1
ATOM 3843 O O . LEU B 1 244 ? -14 2.742 17.672 1 92.25 244 LEU B O 1
ATOM 3847 N N . ILE B 1 245 ? -14.914 4.605 16.906 1 93.38 245 ILE B N 1
ATOM 3848 C CA . ILE B 1 245 ? -14.094 5.492 17.734 1 93.38 245 ILE B CA 1
ATOM 3849 C C . ILE B 1 245 ? -14.352 5.219 19.203 1 93.38 245 ILE B C 1
ATOM 3851 O O . ILE B 1 245 ? -13.414 5.047 19.984 1 93.38 245 ILE B O 1
ATOM 3855 N N . ASN B 1 246 ? -15.602 5.082 19.562 1 91.56 246 ASN B N 1
ATOM 3856 C CA . ASN B 1 246 ? -15.961 4.871 20.969 1 91.56 246 ASN B CA 1
ATOM 3857 C C . ASN B 1 246 ? -15.438 3.539 21.484 1 91.56 246 ASN B C 1
ATOM 3859 O O . ASN B 1 246 ? -15.062 3.43 22.656 1 91.56 246 ASN B O 1
ATOM 3863 N N . GLU B 1 247 ? -15.375 2.654 20.625 1 90.75 247 GLU B N 1
ATOM 3864 C CA . GLU B 1 247 ? -14.922 1.32 21 1 90.75 247 GLU B CA 1
ATOM 3865 C C . GLU B 1 247 ? -13.414 1.298 21.25 1 90.75 247 GLU B C 1
ATOM 3867 O O . GLU B 1 247 ? -12.914 0.502 22.047 1 90.75 247 GLU B O 1
ATOM 3872 N N . LEU B 1 248 ? -12.719 2.213 20.578 1 92.62 248 LEU B N 1
ATOM 3873 C CA . LEU B 1 248 ? -11.266 2.062 20.547 1 92.62 248 LEU B CA 1
ATOM 3874 C C . LEU B 1 248 ? -10.594 3.188 21.328 1 92.62 248 LEU B C 1
ATOM 3876 O O . LEU B 1 248 ? -9.414 3.084 21.688 1 92.62 248 LEU B O 1
ATOM 3880 N N . L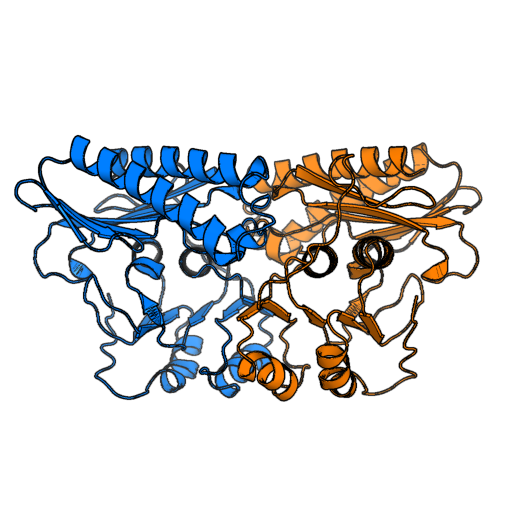YS B 1 249 ? -11.289 4.246 21.594 1 88.38 249 LYS B N 1
ATOM 3881 C CA . LYS B 1 249 ? -10.672 5.453 22.141 1 88.38 249 LYS B CA 1
ATOM 3882 C C . LYS B 1 249 ? -10.039 5.18 23.5 1 88.38 249 LYS B C 1
ATOM 3884 O O . LYS B 1 249 ? -9.078 5.844 23.891 1 88.38 249 LYS B O 1
ATOM 3889 N N . ASN B 1 250 ? -10.516 4.125 24.156 1 83.81 250 ASN B N 1
ATOM 3890 C CA . ASN B 1 250 ? -10 3.838 25.5 1 83.81 250 ASN B CA 1
ATOM 3891 C C . ASN B 1 250 ? -8.664 3.109 25.438 1 83.81 250 ASN B C 1
ATOM 3893 O O . ASN B 1 250 ? -7.969 2.994 26.453 1 83.81 250 ASN B O 1
ATOM 3897 N N . PHE B 1 251 ? -8.32 2.566 24.297 1 79.5 251 PHE B N 1
ATOM 3898 C CA . PHE B 1 251 ? -7.027 1.916 24.156 1 79.5 251 PHE B CA 1
ATOM 3899 C C . PHE B 1 251 ? -5.914 2.949 24.016 1 79.5 251 PHE B C 1
ATOM 3901 O O . PHE B 1 251 ? -4.738 2.633 24.203 1 79.5 251 PHE B O 1
ATOM 3908 N N . GLY B 1 252 ? -6.051 4.086 23.562 1 66.62 252 GLY B N 1
ATOM 3909 C CA . GLY B 1 252 ? -5.074 5.141 23.344 1 66.62 252 GLY B CA 1
ATOM 3910 C C . GLY B 1 252 ? -4.703 5.898 24.594 1 66.62 252 GLY B C 1
ATOM 3911 O O . GLY B 1 252 ? -3.75 6.68 24.594 1 66.62 252 GLY B O 1
ATOM 3912 N N . GLY B 1 253 ? -5.559 5.836 25.766 1 55.12 253 GLY B N 1
ATOM 3913 C CA . GLY B 1 253 ? -5.516 6.699 26.938 1 55.12 253 GLY B CA 1
ATOM 3914 C C . GLY B 1 253 ? -4.289 6.469 27.797 1 55.12 253 GLY B C 1
ATOM 3915 O O . GLY B 1 253 ? -4.402 6.301 29.016 1 55.12 253 GLY B O 1
ATOM 3916 N N . GLY B 1 254 ? -3.189 5.84 27.484 1 44.62 254 GLY B N 1
ATOM 3917 C CA . GLY B 1 254 ? -2.312 6.051 28.625 1 44.62 254 GLY B CA 1
ATOM 3918 C C . GLY B 1 254 ? -2.379 7.465 29.172 1 44.62 254 GLY B C 1
ATOM 3919 O O . GLY B 1 254 ? -3.334 8.195 28.906 1 44.62 254 GLY B O 1
ATOM 3920 N N . ASN B 1 255 ? -0.948 8.141 29.375 1 40.88 255 ASN B N 1
ATOM 3921 C CA . ASN B 1 255 ? -0.744 9.234 30.312 1 40.88 255 ASN B CA 1
ATOM 3922 C C . ASN B 1 255 ? -1.79 10.328 30.125 1 40.88 255 ASN B C 1
ATOM 3924 O O . ASN B 1 255 ? -2.699 10.469 30.953 1 40.88 255 ASN B O 1
ATOM 3928 N N . LYS B 1 256 ? -1.082 11.68 29.469 1 37.59 256 LYS B N 1
ATOM 3929 C CA . LYS B 1 256 ? -1.47 13.078 29.656 1 37.59 256 LYS B CA 1
ATOM 3930 C C . LYS B 1 256 ? -2.818 13.367 29.016 1 37.59 256 LYS B C 1
ATOM 3932 O O . LYS B 1 256 ? -3.248 12.648 28.109 1 37.59 256 LYS B O 1
ATOM 3937 N N . GLY B 1 257 ? -3.502 14.398 29.156 1 34.97 257 GLY B N 1
ATOM 3938 C CA . GLY B 1 257 ? -4.73 15.109 28.859 1 34.97 257 GLY B CA 1
ATOM 3939 C C . GLY B 1 257 ? -5.195 14.938 27.438 1 34.97 257 GLY B C 1
ATOM 3940 O O . GLY B 1 257 ? -4.535 15.391 26.5 1 34.97 257 GLY B O 1
ATOM 3941 N N . VAL B 1 258 ? -5.723 13.727 27.094 1 40.06 258 VAL B N 1
ATOM 3942 C CA . VAL B 1 258 ? -6.41 13.477 25.828 1 40.06 258 VAL B CA 1
ATOM 3943 C C . VAL B 1 258 ? -7.254 14.695 25.453 1 40.06 258 VAL B C 1
ATOM 3945 O O . VAL B 1 258 ? -8.188 15.055 26.172 1 40.06 258 VAL B O 1
ATOM 3948 N N . SER B 1 259 ? -6.703 15.703 24.953 1 40.84 259 SER B N 1
ATOM 3949 C CA . SER B 1 259 ? -7.633 16.703 24.438 1 40.84 259 SER B CA 1
ATOM 3950 C C . SER B 1 259 ? -8.266 16.25 23.125 1 40.84 259 SER B C 1
ATOM 3952 O O . SER B 1 259 ? -7.566 15.781 22.234 1 40.84 259 SER B O 1
ATOM 3954 N N . ILE B 1 260 ? -9.406 15.625 23.156 1 41.25 260 ILE B N 1
ATOM 3955 C CA . ILE B 1 260 ? -10.281 15.383 22 1 41.25 260 ILE B CA 1
ATOM 3956 C C . ILE B 1 260 ? -10.656 16.719 21.359 1 41.25 260 ILE B C 1
ATOM 3958 O O . ILE B 1 260 ? -11.219 17.594 22.016 1 41.25 260 ILE B O 1
ATOM 3962 N N . ALA B 1 261 ? -9.75 17.156 20.453 1 38.41 261 ALA B N 1
ATOM 3963 C CA . ALA B 1 261 ? -10.18 18.406 19.828 1 38.41 261 ALA B CA 1
ATOM 3964 C C . ALA B 1 261 ? -11.102 18.141 18.641 1 38.41 261 ALA B C 1
ATOM 3966 O O . ALA B 1 261 ? -10.82 17.266 17.812 1 38.41 261 ALA B O 1
ATOM 3967 N N . SER B 1 262 ? -12.328 18.234 18.859 1 38.94 262 SER B N 1
ATOM 3968 C CA . SER B 1 262 ? -13.234 18.375 17.719 1 38.94 262 SER B CA 1
ATOM 3969 C C . SER B 1 262 ? -12.836 19.562 16.859 1 38.94 262 SER B C 1
ATOM 3971 O O . SER B 1 262 ? -12.734 20.688 17.344 1 38.94 262 SER B O 1
ATOM 3973 N N . ILE B 1 263 ? -11.773 19.344 16.125 1 35.06 263 ILE B N 1
ATOM 3974 C CA . ILE B 1 263 ? -11.609 20.531 15.289 1 35.06 263 ILE B CA 1
ATOM 3975 C C . ILE B 1 263 ? -12.734 20.609 14.258 1 35.06 263 ILE B C 1
ATOM 3977 O O . ILE B 1 263 ? -13.164 19.594 13.727 1 35.06 263 ILE B O 1
#

Foldseek 3Di:
DQVLLQVQQLVLLQVLLVCLVVCVLQVVVPDDLVVSLLVSQVVSVVSSVVSCVVVDQWAWEAEDNPGIDTHHPRQKYKYWRSWQQSSCSSVSNQFIKIKMWMATDDPQFLVRTFKIWIDRSVVSWIWIGGVVGAIDIVNHHAAADPAEDLEEEEDDDPQFDVVLVCVSVVVPGHYDHRRQQQVRLLCVLSRHHQKYWFLNQFDFCNRHSRSVSNSVSNPKDKWWFFDGGNGTGRITMITHDPVSCVVRVVRSDDDDDRPRDPD/DQVLLQVQQLVLLQVLLVCLVVCVLQVVVVDDLLVSLLVSQVVSVVSSVVSCVVVDQWAWEAEDNPGIDTHHPRQKYKYWRSWQQSSCSSVSNQFIKIKMWMATDDPQFLVRTFKIWIDRSVVSWIWIGGVVGAIAIVNHHAAADPAEDLEEEEDDDPQFDVVLVCVSVVVPRHYDHRRQQQVRLLCVLSRHHQKYWFLNQFDFCSRHSRSVSNSVSNPKDKFWFFDGGNGTGRITMITHDPVSCVVRVVRNDDDDDRPRDPD

Solvent-accessible surface area (backbone atoms only — not comparable to full-atom values): 26436 Å² total; per-residue (Å²): 110,67,67,60,53,47,53,53,49,49,51,47,30,51,52,54,39,51,42,56,72,69,38,63,46,52,59,50,69,86,51,61,58,69,50,44,33,46,54,55,35,48,52,43,40,50,51,50,50,54,52,48,57,74,72,36,82,25,26,33,38,42,35,75,84,80,38,74,48,77,43,73,80,40,51,26,32,35,35,31,21,57,47,40,16,39,67,28,52,39,50,68,43,72,48,40,31,33,29,35,27,25,32,48,57,78,81,65,27,55,84,28,49,54,32,22,31,38,29,32,36,70,74,72,39,39,36,36,30,34,86,97,40,71,38,18,48,70,82,39,76,60,73,48,45,90,72,49,41,66,32,31,36,40,61,68,48,67,78,37,61,64,64,61,54,47,62,44,25,70,72,66,37,41,58,30,21,72,60,23,65,34,58,50,41,34,37,30,26,41,16,40,26,43,22,30,41,34,49,65,34,66,40,34,37,44,47,38,49,24,30,46,54,40,12,51,75,52,64,47,46,61,41,42,36,37,64,57,38,58,80,24,57,38,26,21,42,34,34,34,51,66,68,61,41,65,71,43,56,73,73,54,58,65,92,75,76,62,45,66,54,79,121,108,66,68,58,51,46,53,53,48,50,53,47,30,50,54,53,36,52,42,54,72,70,37,64,43,52,59,48,65,86,47,61,54,69,50,42,32,44,54,55,35,49,52,43,40,51,52,51,49,53,53,48,58,75,73,37,81,24,26,33,37,43,33,75,83,81,37,74,46,77,43,73,80,40,50,27,31,35,35,29,21,56,46,40,17,40,66,28,50,38,52,68,42,73,47,41,32,32,27,35,26,26,33,50,57,78,80,64,28,56,85,28,49,56,33,23,34,36,28,34,37,69,73,72,40,38,35,35,30,34,86,97,41,71,37,19,50,69,82,39,78,61,71,46,45,90,72,48,40,68,31,31,37,40,61,66,50,66,79,37,63,65,65,60,56,47,62,46,24,70,72,66,37,42,57,30,21,74,62,22,64,35,58,50,41,34,39,27,26,42,16,39,26,45,22,30,42,33,48,66,34,66,41,35,37,44,48,39,48,25,28,47,55,42,12,49,75,52,65,48,46,62,42,40,36,38,62,57,36,58,82,22,58,38,28,20,40,35,34,34,51,67,68,60,41,68,71,44,56,74,72,54,58,64,93,78,75,64,43,64,53,80,119

InterPro domains:
  IPR000760 Inositol monophosphatase-like [PF00459] (8-222)
  IPR000760 Inositol monophosphatase-like [PR00377] (35-55)
  IPR000760 Inositol monophosphatase-like [PR00377] (78-94)
  IPR000760 Inositol monophosphatase-like [PR00377] (170-191)

Secondary structure (DSSP, 8-state):
-HHHHHHHHHHHHHHHHHHHHTSTTT---SS-HHHHHHHHHHHHHHHHHHHHHHH-SSEEEEETTTEEEEETT--EEEEEEEEETHHHHHHT-S--EEEEEEEE-SSSBGGGEEEEEEEEGGGTEEEEEETTEEEEETTEE----SS-EEEEEE---TTS-HHHHHHHHTTT-EEEB-S-HHHHHHHHHTTSEEEEEEEEEEE-HHHHHHHHHHHHHTT--EEEES--BTT--SEEEEES-HHHHHHHGGGS--SS-------/-HHHHHHHHHHHHHHHHHHHHTSTTT-TTSS-HHHHHHHHHHHHHHHHHHHHHHH-SSEEEEETTTEEEEETT--EEEEEEEEETHHHHHHT-S--EEEEEEEE-SSSBGGGEEEEEEEEGGGTEEEEEETTEEEEETTEE----SS-EEEEEE---TTS-HHHHHHHHTTT-EEEB-S-HHHHHHHHHTTSEEEEEEEEEEE-HHHHHHHHHHHHHTT--EEEES--BTT--SEEEEES-HHHHHHHGGGS-SSS-------

Nearest PDB structures (foldseek):
  2qfl-assembly1_A  TM=8.272E-01  e=1.109E-15  Escherichia coli
  3luz-assembly1_A  TM=8.114E-01  e=2.428E-15  Bartonella henselae
  6ib8-assembly1_A  TM=8.209E-01  e=2.399E-14  Escherichia coli
  3lv0-assembly1_A  TM=8.215E-01  e=1.573E-14  Bartonella henselae
  6tqo-assembly1_T  TM=7.683E-01  e=2.909E-15  Escherichia coli